Protein AF-A0A965ZN34-F1 (afdb_monomer)

Nearest PDB structures (foldseek):
  6nin-assembly2_K  TM=7.774E-01  e=1.209E-07  Cereibacter sphaeroides 2.4.1
  2fyn-assembly1_A  TM=7.819E-01  e=2.749E-07  Cereibacter sphaeroides
  3cxh-assembly1_C  TM=8.167E-01  e=5.706E-07  unclassified
  7tce-assembly1_E  TM=7.732E-01  e=3.454E-07  Cereibacter sphaeroides
  8b6j-assembly1_c  TM=7.187E-01  e=2.834E-04  Tetrahymena thermophila SB210

pLDDT: mean 91.26, std 7.14, range [46.62, 98.44]

Sequence (511 aa):
MKALLKKGFNHLDSFFSVFFTPKWNPMYQLGALSFFYYWIVAITGVYLFIFFETSISGAYSSIERITHDQWYIGGVMRSFHRYASAAMGICVTLHLVREYAMDRYSGPRWFSWVTGIPLLWLLFASAIGGYWLVWDQLAQYIAILTAEWFDWLPIMVDPMASNFLNESTLSDRFFSLLVFLHIGIPLALLLGMFIHIKRVTGARTNPASGLAIGTLLAMLVVSLVWPALSQAPANLDVAVTEVGLDWVFLNPYPLINSWGPGQTWALLVGLSCILTLLPWLPSKRPEQTPVAVVDPDNCNGCGWCLADCPYEAVSMKDHDYKKDHKQSVVDPDLCVSCGICAGACPSSSPFRHVDELTTGISIPGFHIKELLSLTENKLKALDSVAPHIMLYGCDHGSTVDQLESGSVAAISMPCSALVPPAFIDYVLRRGLADGVIISGCCEGDCYYRLGNTWLDQRFSQERMPILRTRVPREKVRLSWLGVQGTAQLGTEIEEFQHYLHHAEEEEAYYG

Structure (mmCIF, N/CA/C/O backbone):
data_AF-A0A965ZN34-F1
#
_entry.id   AF-A0A965ZN34-F1
#
loop_
_atom_site.group_PDB
_atom_site.id
_atom_site.type_symbol
_atom_site.label_atom_id
_atom_site.label_alt_id
_atom_site.label_comp_id
_atom_site.label_asym_id
_atom_site.label_entity_id
_atom_site.label_seq_id
_atom_site.pdbx_PDB_ins_code
_atom_site.Cartn_x
_atom_site.Cartn_y
_atom_site.Cartn_z
_atom_site.occupancy
_atom_site.B_iso_or_equiv
_atom_site.auth_seq_id
_atom_site.auth_comp_id
_atom_site.auth_asym_id
_atom_site.auth_atom_id
_atom_site.pdbx_PDB_model_num
ATOM 1 N N . MET A 1 1 ? -16.386 -7.685 -12.459 1.00 80.19 1 MET A N 1
ATOM 2 C CA . MET A 1 1 ? -14.922 -7.458 -12.469 1.00 80.19 1 MET A CA 1
ATOM 3 C C . MET A 1 1 ? -14.346 -7.238 -11.068 1.00 80.19 1 MET A C 1
ATOM 5 O O . MET A 1 1 ? -13.644 -8.114 -10.595 1.00 80.19 1 MET A O 1
ATOM 9 N N . LYS A 1 2 ? -14.677 -6.156 -10.348 1.00 83.69 2 LYS A N 1
ATOM 10 C CA . LYS A 1 2 ? -14.089 -5.856 -9.022 1.00 83.69 2 LYS A CA 1
ATOM 11 C C . LYS A 1 2 ? -14.232 -6.962 -7.964 1.00 83.69 2 LYS A C 1
ATOM 13 O O . LYS A 1 2 ? -13.256 -7.314 -7.317 1.00 83.69 2 LYS A O 1
ATOM 18 N N . ALA A 1 3 ? -15.413 -7.572 -7.841 1.00 85.75 3 ALA A N 1
ATOM 19 C CA . ALA A 1 3 ? -15.616 -8.703 -6.929 1.00 85.75 3 ALA A CA 1
ATOM 20 C C . ALA A 1 3 ? -14.735 -9.922 -7.271 1.00 85.75 3 ALA A C 1
ATOM 22 O O . ALA A 1 3 ? -14.316 -10.642 -6.372 1.00 85.75 3 ALA A O 1
ATOM 23 N N . LEU A 1 4 ? -14.426 -10.136 -8.558 1.00 89.69 4 LEU A N 1
ATOM 24 C CA . LEU A 1 4 ? -13.503 -11.191 -8.991 1.00 89.69 4 LEU A CA 1
ATOM 25 C C . LEU A 1 4 ? -12.065 -10.849 -8.593 1.00 89.69 4 LEU A C 1
ATOM 27 O O . LEU A 1 4 ? -11.382 -11.712 -8.061 1.00 89.69 4 LEU A O 1
ATOM 31 N N . LEU A 1 5 ? -11.638 -9.591 -8.768 1.00 91.62 5 LEU A N 1
ATOM 32 C CA . LEU A 1 5 ? -10.319 -9.131 -8.315 1.00 91.62 5 LEU A CA 1
ATOM 33 C C . LEU A 1 5 ? -10.162 -9.291 -6.801 1.00 91.62 5 LEU A C 1
ATOM 35 O O . LEU A 1 5 ? -9.166 -9.842 -6.350 1.00 91.62 5 LEU A O 1
ATOM 39 N N . LYS A 1 6 ? -11.172 -8.884 -6.022 1.00 88.38 6 LYS A N 1
ATOM 40 C CA . LYS A 1 6 ? -11.177 -9.063 -4.565 1.00 88.38 6 LYS A CA 1
ATOM 41 C C . LYS A 1 6 ? -11.055 -10.540 -4.181 1.00 88.38 6 LYS A C 1
ATOM 43 O O . LYS A 1 6 ? -10.228 -10.883 -3.348 1.00 88.38 6 LYS A O 1
ATOM 48 N N . LYS A 1 7 ? -11.820 -11.429 -4.828 1.00 88.06 7 LYS A N 1
ATOM 49 C CA . LYS A 1 7 ? -11.696 -12.884 -4.625 1.00 88.06 7 LYS A CA 1
ATOM 50 C C . LYS A 1 7 ? -10.308 -13.411 -5.006 1.00 88.06 7 LYS A C 1
ATOM 52 O O . LYS A 1 7 ? -9.778 -14.248 -4.288 1.00 88.06 7 LYS A O 1
ATOM 57 N N . GLY A 1 8 ? -9.725 -12.912 -6.095 1.00 91.38 8 GLY A N 1
ATOM 58 C CA . GLY A 1 8 ? -8.377 -13.272 -6.537 1.00 91.38 8 GLY A CA 1
ATOM 59 C C . GLY A 1 8 ? -7.306 -12.889 -5.517 1.00 91.38 8 GLY A C 1
ATOM 60 O O . GLY A 1 8 ? -6.519 -13.743 -5.124 1.00 91.38 8 GLY A O 1
ATOM 61 N N . PHE A 1 9 ? -7.322 -11.646 -5.023 1.00 91.25 9 PHE A N 1
ATOM 62 C CA . PHE A 1 9 ? -6.403 -11.212 -3.965 1.00 91.25 9 PHE A CA 1
ATOM 63 C C . PHE A 1 9 ? -6.599 -11.992 -2.676 1.00 91.25 9 PHE A C 1
ATOM 65 O O . PHE A 1 9 ? -5.620 -12.448 -2.109 1.00 91.25 9 PHE A O 1
ATOM 72 N N . ASN A 1 10 ? -7.843 -12.230 -2.265 1.00 87.31 10 ASN A N 1
ATOM 73 C CA . ASN A 1 10 ? -8.120 -13.071 -1.107 1.00 87.31 10 ASN A CA 1
ATOM 74 C C . ASN A 1 10 ? -7.524 -14.484 -1.293 1.00 87.31 10 ASN A C 1
ATOM 76 O O . ASN A 1 10 ? -6.925 -15.043 -0.381 1.00 87.31 10 ASN A O 1
ATOM 80 N N . HIS A 1 11 ? -7.635 -15.085 -2.481 1.00 88.62 11 HIS A N 1
ATOM 81 C CA . HIS A 1 11 ? -7.028 -16.394 -2.741 1.00 88.62 11 HIS A CA 1
ATOM 82 C C . HIS A 1 11 ? -5.492 -16.356 -2.671 1.00 88.62 11 HIS A C 1
ATOM 84 O O . HIS A 1 11 ? -4.889 -17.249 -2.079 1.00 88.62 11 HIS A O 1
ATOM 90 N N . LEU A 1 12 ? -4.864 -15.309 -3.217 1.00 89.81 12 LEU A N 1
ATOM 91 C CA . LEU A 1 12 ? -3.418 -15.096 -3.096 1.00 89.81 12 LEU A CA 1
ATOM 92 C C . LEU A 1 12 ? -2.997 -14.898 -1.636 1.00 89.81 12 LEU A C 1
ATOM 94 O O . LEU A 1 12 ? -2.037 -15.521 -1.191 1.00 89.81 12 LEU A O 1
ATOM 98 N N . ASP A 1 13 ? -3.733 -14.086 -0.879 1.00 87.69 13 ASP A N 1
ATOM 99 C CA . ASP A 1 13 ? -3.481 -13.840 0.540 1.00 87.69 13 ASP A CA 1
ATOM 100 C C . ASP A 1 13 ? -3.541 -15.160 1.331 1.00 87.69 13 ASP A C 1
ATOM 102 O O . ASP A 1 13 ? -2.626 -15.442 2.108 1.00 87.69 13 ASP A O 1
ATOM 106 N N . SER A 1 14 ? -4.539 -16.016 1.068 1.00 85.06 14 SER A N 1
ATOM 107 C CA . SER A 1 14 ? -4.634 -17.372 1.636 1.00 85.06 14 SER A CA 1
ATOM 108 C C . SER A 1 14 ? -3.446 -18.250 1.260 1.00 85.06 14 SER A C 1
ATOM 110 O O . SER A 1 14 ? -2.851 -18.874 2.132 1.00 85.06 14 SER A O 1
ATOM 112 N N . PHE A 1 15 ? -3.083 -18.289 -0.024 1.00 89.25 15 PHE A N 1
ATOM 113 C CA . PHE A 1 15 ? -1.969 -19.100 -0.511 1.00 89.25 15 PHE A CA 1
ATOM 114 C C . PHE A 1 15 ? -0.659 -18.725 0.190 1.00 89.25 15 PHE A C 1
ATOM 116 O O . PHE A 1 15 ? 0.049 -19.596 0.690 1.00 89.25 15 PHE A O 1
ATOM 123 N N . PHE A 1 16 ? -0.354 -17.430 0.292 1.00 88.06 16 PHE A N 1
ATOM 124 C CA . PHE A 1 16 ? 0.845 -16.975 0.991 1.00 88.06 16 PHE A CA 1
ATOM 125 C C . PHE A 1 16 ? 0.770 -17.196 2.503 1.00 88.06 16 PHE A C 1
ATOM 127 O O . PHE A 1 16 ? 1.799 -17.480 3.109 1.00 88.06 16 PHE A O 1
ATOM 134 N N . SER A 1 17 ? -0.417 -17.138 3.106 1.00 85.00 17 SER A N 1
ATOM 135 C CA . SER A 1 17 ? -0.596 -17.391 4.543 1.00 85.00 17 SER A CA 1
ATOM 136 C C . SER A 1 17 ? -0.344 -18.852 4.948 1.00 85.00 17 SER A C 1
ATOM 138 O O . SER A 1 17 ? -0.121 -19.119 6.124 1.00 85.00 17 SER A O 1
ATOM 140 N N . VAL A 1 18 ? -0.307 -19.795 3.995 1.00 85.88 18 VAL A N 1
ATOM 141 C CA . VAL A 1 18 ? 0.141 -21.181 4.248 1.00 85.88 18 VAL A CA 1
ATOM 142 C C . VAL A 1 18 ? 1.645 -21.240 4.535 1.00 85.88 18 VAL A C 1
ATOM 144 O O . VAL A 1 18 ? 2.092 -22.037 5.355 1.00 85.88 18 VAL A O 1
ATOM 147 N N . PHE A 1 19 ? 2.436 -20.403 3.859 1.00 86.94 19 PHE A N 1
ATOM 148 C CA . PHE A 1 19 ? 3.902 -20.434 3.933 1.00 86.94 19 PHE A CA 1
ATOM 149 C C . PHE A 1 19 ? 4.483 -19.349 4.842 1.00 86.94 19 PHE A C 1
ATOM 151 O O . PHE A 1 19 ? 5.591 -19.494 5.356 1.00 86.94 19 PHE A O 1
ATOM 158 N N . PHE A 1 20 ? 3.753 -18.251 5.023 1.00 86.75 20 PHE A N 1
ATOM 159 C CA . PHE A 1 20 ? 4.207 -17.070 5.738 1.00 86.75 20 PHE A CA 1
ATOM 160 C C . PHE A 1 20 ? 3.220 -16.689 6.832 1.00 86.75 20 PHE A C 1
ATOM 162 O O . PHE A 1 20 ? 2.008 -16.711 6.640 1.00 86.75 20 PHE A O 1
ATOM 169 N N . THR A 1 21 ? 3.750 -16.235 7.966 1.00 85.94 21 THR A N 1
ATOM 170 C CA . THR A 1 21 ? 2.929 -15.548 8.966 1.00 85.94 21 THR A CA 1
ATOM 171 C C . THR A 1 21 ? 2.352 -14.255 8.370 1.00 85.94 21 THR A C 1
ATOM 173 O O . THR A 1 21 ? 2.949 -13.698 7.441 1.00 85.94 21 THR A O 1
ATOM 176 N N . PRO A 1 22 ? 1.244 -13.708 8.907 1.00 81.94 22 PRO A N 1
ATOM 177 C CA . PRO A 1 22 ? 0.674 -12.443 8.431 1.00 81.94 22 PRO A CA 1
ATOM 178 C C . PRO A 1 22 ? 1.710 -11.318 8.304 1.00 81.94 22 PRO A C 1
ATOM 180 O O . PRO A 1 22 ? 1.778 -10.619 7.293 1.00 81.94 22 PRO A O 1
ATOM 183 N N . LYS A 1 23 ? 2.621 -11.220 9.277 1.00 84.06 23 LYS A N 1
ATOM 184 C CA . LYS A 1 23 ? 3.730 -10.259 9.279 1.00 84.06 23 LYS A CA 1
ATOM 185 C C . LYS A 1 23 ? 4.707 -10.425 8.109 1.00 84.06 23 LYS A C 1
ATOM 187 O O . LYS A 1 23 ? 5.384 -9.461 7.758 1.00 84.06 23 LYS A O 1
ATOM 192 N N . TRP A 1 24 ? 4.852 -11.619 7.540 1.00 87.50 24 TRP A N 1
ATOM 193 C CA . TRP A 1 24 ? 5.776 -11.921 6.435 1.00 87.50 24 TRP A CA 1
ATOM 194 C C . TRP A 1 24 ? 5.068 -12.124 5.095 1.00 87.50 24 TRP A C 1
ATOM 196 O O . TRP A 1 24 ? 5.739 -12.299 4.082 1.00 87.50 24 TRP A O 1
ATOM 206 N N . ASN A 1 25 ? 3.737 -12.055 5.060 1.00 90.06 25 ASN A N 1
ATOM 207 C CA . ASN A 1 25 ? 2.992 -12.174 3.820 1.00 90.06 25 ASN A CA 1
ATOM 208 C C . ASN A 1 25 ? 3.328 -10.978 2.892 1.00 90.06 25 ASN A C 1
ATOM 210 O O . ASN A 1 25 ? 3.127 -9.819 3.284 1.00 90.06 25 ASN A O 1
ATOM 214 N N . PRO A 1 26 ? 3.856 -11.223 1.675 1.00 91.44 26 PRO A N 1
ATOM 215 C CA . PRO A 1 26 ? 4.264 -10.160 0.758 1.00 91.44 26 PRO A CA 1
ATOM 216 C C . PRO A 1 26 ? 3.085 -9.333 0.249 1.00 91.44 26 PRO A C 1
ATOM 218 O O . PRO A 1 26 ? 3.238 -8.142 -0.027 1.00 91.44 26 PRO A O 1
ATOM 221 N N . MET A 1 27 ? 1.896 -9.931 0.162 1.00 90.75 27 MET A N 1
ATOM 222 C CA . MET A 1 27 ? 0.717 -9.263 -0.374 1.00 90.75 27 MET A CA 1
ATOM 223 C C . MET A 1 27 ? 0.250 -8.111 0.527 1.00 90.75 27 MET A C 1
ATOM 225 O O . MET A 1 27 ? -0.231 -7.097 0.017 1.00 90.75 27 MET A O 1
ATOM 229 N N . TYR A 1 28 ? 0.465 -8.207 1.842 1.00 89.19 28 TYR A N 1
ATOM 230 C CA . TYR A 1 28 ? 0.181 -7.133 2.806 1.00 89.19 28 TYR A CA 1
ATOM 231 C C . TYR A 1 28 ? 1.266 -6.043 2.838 1.00 89.19 28 TYR A C 1
ATOM 233 O O . TYR A 1 28 ? 1.121 -5.033 3.522 1.00 89.19 28 TYR A O 1
ATOM 241 N N . GLN A 1 29 ? 2.371 -6.227 2.107 1.00 92.06 29 GLN A N 1
ATOM 242 C CA . GLN A 1 29 ? 3.559 -5.368 2.174 1.00 92.06 29 GLN A CA 1
ATOM 243 C C . GLN A 1 29 ? 3.975 -4.793 0.819 1.00 92.06 29 GLN A C 1
ATOM 245 O O . GLN A 1 29 ? 5.067 -4.246 0.704 1.00 92.06 29 GLN A O 1
ATOM 250 N N . LEU A 1 30 ? 3.106 -4.851 -0.193 1.00 94.62 30 LEU A N 1
ATOM 251 C CA . LEU A 1 30 ? 3.406 -4.416 -1.564 1.00 94.62 30 LEU A CA 1
ATOM 252 C C . LEU A 1 30 ? 3.941 -2.975 -1.648 1.00 94.62 30 LEU A C 1
ATOM 254 O O . LEU A 1 30 ? 4.898 -2.718 -2.377 1.00 94.62 30 LEU A O 1
ATOM 258 N N . GLY A 1 31 ? 3.379 -2.041 -0.871 1.00 93.62 31 GLY A N 1
ATOM 259 C CA . GLY A 1 31 ? 3.866 -0.656 -0.817 1.00 93.62 31 GLY A CA 1
ATOM 260 C C . GLY A 1 31 ? 5.273 -0.541 -0.214 1.00 93.62 31 GLY A C 1
ATOM 261 O O . GLY A 1 31 ? 6.147 0.103 -0.793 1.00 93.62 31 GLY A O 1
ATOM 262 N N . ALA A 1 32 ? 5.522 -1.230 0.905 1.00 94.31 32 ALA A N 1
ATOM 263 C CA . ALA A 1 32 ? 6.828 -1.253 1.567 1.00 94.31 32 ALA A CA 1
ATOM 264 C C . ALA A 1 32 ? 7.896 -1.948 0.706 1.00 94.31 32 ALA A C 1
ATOM 266 O O . ALA A 1 32 ? 9.017 -1.461 0.591 1.00 94.31 32 ALA A O 1
ATOM 267 N N . LEU A 1 33 ? 7.536 -3.056 0.050 1.00 96.25 33 LEU A N 1
ATOM 268 C CA . LEU A 1 33 ? 8.391 -3.758 -0.907 1.00 96.25 33 LEU A CA 1
ATOM 269 C C . LEU A 1 33 ? 8.750 -2.866 -2.097 1.00 96.25 33 LEU A C 1
ATOM 271 O O . LEU A 1 33 ? 9.912 -2.811 -2.477 1.00 96.25 33 LEU A O 1
ATOM 275 N N . SER A 1 34 ? 7.789 -2.117 -2.643 1.00 96.69 34 SER A N 1
ATOM 276 C CA . SER A 1 34 ? 8.047 -1.191 -3.755 1.00 96.69 34 SER A CA 1
ATOM 277 C C . SER A 1 34 ? 9.079 -0.122 -3.378 1.00 96.69 34 SER A C 1
ATOM 279 O O . SER A 1 34 ? 10.006 0.138 -4.144 1.00 96.69 34 SER A O 1
ATOM 281 N N . PHE A 1 35 ? 8.970 0.457 -2.177 1.00 96.62 35 PHE A N 1
ATOM 282 C CA . PHE A 1 35 ? 9.943 1.435 -1.679 1.00 96.62 35 PHE A CA 1
ATOM 283 C C . PHE A 1 35 ? 11.309 0.805 -1.363 1.00 96.62 35 PHE A C 1
ATOM 285 O O . PHE A 1 35 ? 12.351 1.408 -1.615 1.00 96.62 35 PHE A O 1
ATOM 292 N N . PHE A 1 36 ? 11.324 -0.430 -0.861 1.00 97.31 36 PHE A N 1
ATOM 293 C CA . PHE A 1 36 ? 12.551 -1.195 -0.651 1.00 97.31 36 PHE A CA 1
ATOM 294 C C . PHE A 1 36 ? 13.282 -1.488 -1.970 1.00 97.31 36 PHE A C 1
ATOM 296 O O . PHE A 1 36 ? 14.486 -1.248 -2.072 1.00 97.31 36 PHE A O 1
ATOM 303 N N . TYR A 1 37 ? 12.563 -1.930 -3.006 1.00 97.75 37 TYR A N 1
ATOM 304 C CA . TYR A 1 37 ? 13.144 -2.167 -4.328 1.00 97.75 37 TYR A CA 1
ATOM 305 C C . TYR A 1 37 ? 13.645 -0.884 -4.983 1.00 97.75 37 TYR A C 1
ATOM 307 O O . TYR A 1 37 ? 14.706 -0.916 -5.601 1.00 97.75 37 TYR A O 1
ATOM 315 N N . TYR A 1 38 ? 12.970 0.253 -4.779 1.00 97.94 38 TYR A N 1
ATOM 316 C CA . TYR A 1 38 ? 13.495 1.547 -5.215 1.00 97.94 38 TYR A CA 1
ATOM 317 C C . TYR A 1 38 ? 14.908 1.804 -4.671 1.00 97.94 38 TYR A C 1
ATOM 319 O O . TYR A 1 38 ? 15.794 2.178 -5.435 1.00 97.94 38 TYR A O 1
ATOM 327 N N . TRP A 1 39 ? 15.154 1.570 -3.377 1.00 97.69 39 TRP A N 1
ATOM 328 C CA . TRP A 1 39 ? 16.490 1.769 -2.801 1.00 97.69 39 TRP A CA 1
ATOM 329 C C . TRP A 1 39 ? 17.529 0.818 -3.385 1.00 97.69 39 TRP A C 1
ATOM 331 O O . TRP A 1 39 ? 18.662 1.231 -3.623 1.00 97.69 39 TRP A O 1
ATOM 341 N N . ILE A 1 40 ? 17.144 -0.427 -3.668 1.00 97.62 40 ILE A N 1
ATOM 342 C CA . ILE A 1 40 ? 18.022 -1.377 -4.355 1.00 97.62 40 ILE A CA 1
ATOM 343 C C . ILE A 1 40 ? 18.391 -0.851 -5.746 1.00 97.62 40 ILE A C 1
ATOM 345 O O . ILE A 1 40 ? 19.577 -0.783 -6.070 1.00 97.62 40 ILE A O 1
ATOM 349 N N . VAL A 1 41 ? 17.407 -0.431 -6.546 1.00 98.00 41 VAL A N 1
ATOM 350 C CA . VAL A 1 41 ? 17.636 0.137 -7.885 1.00 98.00 41 VAL A CA 1
ATOM 351 C C . VAL A 1 41 ? 18.486 1.407 -7.801 1.00 98.00 41 VAL A C 1
ATOM 353 O O . VAL A 1 41 ? 19.441 1.548 -8.555 1.00 98.00 41 VAL A O 1
ATOM 356 N N . ALA A 1 42 ? 18.222 2.301 -6.848 1.00 97.88 42 ALA A N 1
ATOM 357 C CA . ALA A 1 42 ? 18.989 3.532 -6.677 1.00 97.88 42 ALA A CA 1
ATOM 358 C C . ALA A 1 42 ? 20.465 3.256 -6.340 1.00 97.88 42 ALA A C 1
ATOM 360 O O . ALA A 1 42 ? 21.359 3.803 -6.984 1.00 97.88 42 ALA A O 1
ATOM 361 N N . ILE A 1 43 ? 20.737 2.377 -5.370 1.00 97.81 43 ILE A N 1
ATOM 362 C CA . ILE A 1 43 ? 22.107 2.044 -4.942 1.00 97.81 43 ILE A CA 1
ATOM 363 C C . ILE A 1 43 ? 22.870 1.334 -6.064 1.00 97.81 43 ILE A C 1
ATOM 365 O O . ILE A 1 43 ? 24.006 1.693 -6.376 1.00 97.81 43 ILE A O 1
ATOM 369 N N . THR A 1 44 ? 22.243 0.343 -6.696 1.00 97.81 44 THR A N 1
ATOM 370 C CA . THR A 1 44 ? 22.851 -0.383 -7.820 1.00 97.81 44 THR A CA 1
ATOM 371 C C . THR A 1 44 ? 23.048 0.523 -9.035 1.00 97.81 44 THR A C 1
ATOM 373 O O . THR A 1 44 ? 24.068 0.422 -9.706 1.00 97.81 44 THR A O 1
ATOM 376 N N . GLY A 1 45 ? 22.133 1.463 -9.285 1.00 97.12 45 GLY A N 1
ATOM 377 C CA . GLY A 1 45 ? 22.234 2.438 -10.370 1.00 97.12 45 GLY A CA 1
ATOM 378 C C . GLY A 1 45 ? 23.409 3.395 -10.189 1.00 97.12 45 GLY A C 1
ATOM 379 O O . GLY A 1 45 ? 24.154 3.628 -11.136 1.00 97.12 45 GLY A O 1
ATOM 380 N N . VAL A 1 46 ? 23.642 3.881 -8.962 1.00 97.12 46 VAL A N 1
ATOM 381 C CA . VAL A 1 46 ? 24.837 4.682 -8.636 1.00 97.12 46 VAL A CA 1
ATOM 382 C C . VAL A 1 46 ? 26.115 3.892 -8.911 1.00 97.12 46 VAL A C 1
ATOM 384 O O . VAL A 1 46 ? 27.047 4.435 -9.498 1.00 97.12 46 VAL A O 1
ATOM 387 N N . TYR A 1 47 ? 26.156 2.611 -8.533 1.00 96.62 47 TYR A N 1
ATOM 388 C CA . TYR A 1 47 ? 27.302 1.752 -8.830 1.00 96.62 47 TYR A CA 1
ATOM 389 C C . TYR A 1 47 ? 27.537 1.620 -10.342 1.00 96.62 47 TYR A C 1
ATOM 391 O O . TYR A 1 47 ? 28.655 1.829 -10.803 1.00 96.62 47 TYR A O 1
ATOM 399 N N . LEU A 1 48 ? 26.493 1.319 -11.121 1.00 96.38 48 LEU A N 1
ATOM 400 C CA . LEU A 1 48 ? 26.603 1.166 -12.576 1.00 96.38 48 LEU A CA 1
ATOM 401 C C . LEU A 1 48 ? 27.037 2.467 -13.258 1.00 96.38 48 LEU A C 1
ATOM 403 O O . LEU A 1 48 ? 27.879 2.435 -14.151 1.00 96.38 48 LEU A O 1
ATOM 407 N N . PHE A 1 49 ? 26.527 3.611 -12.796 1.00 95.38 49 PHE A N 1
ATOM 408 C CA . PHE A 1 49 ? 26.883 4.924 -13.328 1.00 95.38 49 PHE A CA 1
ATOM 409 C C . PHE A 1 49 ? 28.385 5.234 -13.212 1.00 95.38 49 PHE A C 1
ATOM 411 O O . PHE A 1 49 ? 28.940 5.840 -14.121 1.00 95.38 49 PHE A O 1
ATOM 418 N N . ILE A 1 50 ? 29.066 4.776 -12.153 1.00 95.12 50 ILE A N 1
ATOM 419 C CA . ILE A 1 50 ? 30.516 4.994 -11.968 1.00 95.12 50 ILE A CA 1
ATOM 420 C C . ILE A 1 50 ? 31.343 4.378 -13.110 1.00 95.12 50 ILE A C 1
ATOM 422 O O . ILE A 1 50 ? 32.401 4.904 -13.451 1.00 95.12 50 ILE A O 1
ATOM 426 N N . PHE A 1 51 ? 30.878 3.272 -13.695 1.00 94.50 51 PHE A N 1
ATOM 427 C CA . PHE A 1 51 ? 31.605 2.523 -14.727 1.00 94.50 51 PHE A CA 1
ATOM 428 C C . PHE A 1 51 ? 31.040 2.710 -16.145 1.00 94.50 51 PHE A C 1
ATOM 430 O O . PHE A 1 51 ? 31.617 2.183 -17.103 1.00 94.50 51 PHE A O 1
ATOM 437 N N . PHE A 1 52 ? 29.929 3.439 -16.274 1.00 94.75 52 PHE A N 1
ATOM 438 C CA . PHE A 1 52 ? 29.232 3.687 -17.532 1.00 94.75 52 PHE A CA 1
ATOM 439 C C . PHE A 1 52 ? 29.861 4.848 -18.313 1.00 94.75 52 PHE A C 1
ATOM 441 O O . PHE A 1 52 ? 30.153 5.905 -17.752 1.00 94.75 52 PHE A O 1
ATOM 448 N N . GLU A 1 53 ? 30.030 4.676 -19.625 1.00 93.75 53 GLU A N 1
ATOM 449 C CA . GLU A 1 53 ? 30.530 5.729 -20.515 1.00 93.75 53 GLU A CA 1
ATOM 450 C C . GLU A 1 53 ? 29.379 6.436 -21.239 1.00 93.75 53 GLU A C 1
ATOM 452 O O . GLU A 1 53 ? 28.543 5.806 -21.877 1.00 93.75 53 GLU A O 1
ATOM 457 N N . THR A 1 54 ? 29.352 7.769 -21.174 1.00 91.25 54 THR A N 1
ATOM 458 C CA . THR A 1 54 ? 28.274 8.625 -21.710 1.00 91.25 54 THR A CA 1
ATOM 459 C C . THR A 1 54 ? 28.513 9.095 -23.149 1.00 91.25 54 THR A C 1
ATOM 461 O O . THR A 1 54 ? 28.099 10.192 -23.525 1.00 91.25 54 THR A O 1
ATOM 464 N N . SER A 1 55 ? 29.179 8.274 -23.959 1.00 88.81 55 SER A N 1
ATOM 465 C CA . SER A 1 55 ? 29.423 8.522 -25.385 1.00 88.81 55 SER A CA 1
ATOM 466 C C . SER A 1 55 ? 28.681 7.509 -26.251 1.00 88.81 55 SER A C 1
ATOM 468 O O . SER A 1 55 ? 28.385 6.403 -25.799 1.00 88.81 55 SER A O 1
ATOM 470 N N . ILE A 1 56 ? 28.409 7.858 -27.510 1.00 84.94 56 ILE A N 1
ATOM 471 C CA . ILE A 1 56 ? 27.684 6.968 -28.437 1.00 84.94 56 ILE A CA 1
ATOM 472 C C . ILE A 1 56 ? 28.448 5.662 -28.654 1.00 84.94 56 ILE A C 1
ATOM 474 O O . ILE A 1 56 ? 27.881 4.576 -28.562 1.00 84.94 56 ILE A O 1
ATOM 478 N N . SER A 1 57 ? 29.754 5.762 -28.903 1.00 85.31 57 SER A N 1
ATOM 479 C CA . SER A 1 57 ? 30.612 4.595 -29.121 1.00 85.31 57 SER A CA 1
ATOM 480 C C . SER A 1 57 ? 30.905 3.825 -27.829 1.00 85.31 57 SER A C 1
ATOM 482 O O . SER A 1 57 ? 31.209 2.634 -27.873 1.00 85.31 57 SER A O 1
ATOM 484 N N . GLY A 1 58 ? 30.855 4.503 -26.677 1.00 90.19 58 GLY A N 1
ATOM 485 C CA . GLY A 1 58 ? 31.211 3.944 -25.375 1.00 90.19 58 GLY A CA 1
ATOM 486 C C . GLY A 1 58 ? 30.053 3.256 -24.654 1.00 90.19 58 GLY A C 1
ATOM 487 O O . GLY A 1 58 ? 30.301 2.267 -23.968 1.00 90.19 58 GLY A O 1
ATOM 488 N N . ALA A 1 59 ? 28.806 3.706 -24.835 1.00 92.00 59 ALA A N 1
ATOM 489 C CA . ALA A 1 59 ? 27.646 3.244 -24.064 1.00 92.00 59 ALA A CA 1
ATOM 490 C C . ALA A 1 59 ? 27.505 1.710 -24.045 1.00 92.00 59 ALA A C 1
ATOM 492 O O . ALA A 1 59 ? 27.646 1.098 -22.983 1.00 92.00 59 ALA A O 1
ATOM 493 N N . TYR A 1 60 ? 27.342 1.083 -25.217 1.00 94.75 60 TYR A N 1
ATOM 494 C CA . TYR A 1 60 ? 27.218 -0.376 -25.344 1.00 94.75 60 TYR A CA 1
ATOM 495 C C . TYR A 1 60 ? 28.456 -1.107 -24.796 1.00 94.75 60 TYR A C 1
ATOM 497 O O . TYR A 1 60 ? 28.352 -1.993 -23.948 1.00 94.75 60 TYR A O 1
ATOM 505 N N . SER A 1 61 ? 29.655 -0.688 -25.218 1.00 95.81 61 SER A N 1
ATOM 506 C CA . SER A 1 61 ? 30.914 -1.327 -24.811 1.00 95.81 61 SER A CA 1
ATOM 507 C C . SER A 1 61 ? 31.164 -1.265 -23.297 1.00 95.81 61 SER A C 1
ATOM 509 O O . SER A 1 61 ? 31.690 -2.214 -22.714 1.00 95.81 61 SER A O 1
ATOM 511 N N . SER A 1 62 ? 30.745 -0.182 -22.635 1.00 95.69 62 SER A N 1
ATOM 512 C CA . SER A 1 62 ? 30.884 -0.014 -21.189 1.00 95.69 62 SER A CA 1
ATOM 513 C C . SER A 1 62 ? 29.984 -0.976 -20.412 1.00 95.69 62 SER A C 1
ATOM 515 O O . SER A 1 62 ? 30.423 -1.549 -19.415 1.00 95.69 62 SER A O 1
ATOM 517 N N . ILE A 1 63 ? 28.768 -1.233 -20.904 1.00 95.25 63 ILE A N 1
ATOM 518 C CA . ILE A 1 63 ? 27.849 -2.223 -20.331 1.00 95.25 63 ILE A CA 1
ATOM 519 C C . ILE A 1 63 ? 28.377 -3.645 -20.525 1.00 95.25 63 ILE A C 1
ATOM 521 O O . ILE A 1 63 ? 28.329 -4.444 -19.585 1.00 95.25 63 ILE A O 1
ATOM 525 N N . GLU A 1 64 ? 28.928 -3.958 -21.696 1.00 95.88 64 GLU A N 1
ATOM 526 C CA . GLU A 1 64 ? 29.547 -5.263 -21.952 1.00 95.88 64 GLU A CA 1
ATOM 527 C C . GLU A 1 64 ? 30.767 -5.489 -21.057 1.00 95.88 64 GLU A C 1
ATOM 529 O O . GLU A 1 64 ? 30.901 -6.552 -20.453 1.00 95.88 64 GLU A O 1
ATOM 534 N N . ARG A 1 65 ? 31.598 -4.461 -20.854 1.00 95.44 65 ARG A N 1
ATOM 535 C CA . ARG A 1 65 ? 32.721 -4.497 -19.908 1.00 95.44 65 ARG A CA 1
ATOM 536 C C . ARG A 1 65 ? 32.257 -4.726 -18.466 1.00 95.44 65 ARG A C 1
ATOM 538 O O . ARG A 1 65 ? 32.829 -5.553 -17.761 1.00 95.44 65 ARG A O 1
ATOM 545 N N . ILE A 1 66 ? 31.204 -4.042 -18.015 1.00 94.56 66 ILE A N 1
ATOM 546 C CA . ILE A 1 66 ? 30.610 -4.278 -16.684 1.00 94.56 66 ILE A CA 1
ATOM 547 C C . ILE A 1 66 ? 30.099 -5.724 -16.570 1.00 94.56 66 ILE A C 1
ATOM 549 O O . ILE A 1 66 ? 30.282 -6.367 -15.536 1.00 94.56 66 ILE A O 1
ATOM 553 N N . THR A 1 67 ? 29.471 -6.237 -17.629 1.00 93.94 67 THR A N 1
ATOM 554 C CA . THR A 1 67 ? 28.837 -7.562 -17.649 1.00 93.94 67 THR A CA 1
ATOM 555 C C . THR A 1 67 ? 29.862 -8.695 -17.675 1.00 93.94 67 THR A C 1
ATOM 557 O O . THR A 1 67 ? 29.712 -9.663 -16.930 1.00 93.94 67 THR A O 1
ATOM 560 N N . HIS A 1 68 ? 30.905 -8.578 -18.497 1.00 93.62 68 HIS A N 1
ATOM 561 C CA . HIS A 1 68 ? 31.850 -9.660 -18.771 1.00 93.62 68 HIS A CA 1
ATOM 562 C C . HIS A 1 68 ? 33.175 -9.507 -18.015 1.00 93.62 68 HIS A C 1
ATOM 564 O O . HIS A 1 68 ? 33.595 -10.443 -17.333 1.00 93.62 68 HIS A O 1
ATOM 570 N N . ASP A 1 69 ? 33.799 -8.328 -18.045 1.00 92.06 69 ASP A N 1
ATOM 571 C CA . ASP A 1 69 ? 35.118 -8.120 -17.426 1.00 92.06 69 ASP A CA 1
ATOM 572 C C . ASP A 1 69 ? 35.011 -7.977 -15.902 1.00 92.06 69 ASP A C 1
ATOM 574 O O . ASP A 1 69 ? 35.912 -8.364 -15.157 1.00 92.06 69 ASP A O 1
ATOM 578 N N . GLN A 1 70 ? 33.876 -7.463 -15.421 1.00 90.94 70 GLN A N 1
ATOM 579 C CA . GLN A 1 70 ? 33.558 -7.331 -13.998 1.00 90.94 70 GLN A CA 1
ATOM 580 C C . GLN A 1 70 ? 32.432 -8.276 -13.558 1.00 90.94 70 GLN A C 1
ATOM 582 O O . GLN A 1 70 ? 31.714 -7.964 -12.611 1.00 90.94 70 GLN A O 1
ATOM 587 N N . TRP A 1 71 ? 32.259 -9.436 -14.206 1.00 87.75 71 TRP A N 1
ATOM 588 C CA . TRP A 1 71 ? 31.091 -10.316 -14.016 1.00 87.75 71 TRP A CA 1
ATOM 589 C C . TRP A 1 71 ? 30.732 -10.608 -12.545 1.00 87.75 71 TRP A C 1
ATOM 591 O O . TRP A 1 71 ? 29.555 -10.676 -12.199 1.00 87.75 71 TRP A O 1
ATOM 601 N N . TYR A 1 72 ? 31.740 -10.728 -11.673 1.00 86.50 72 TYR A N 1
ATOM 602 C CA . TYR A 1 72 ? 31.606 -11.082 -10.258 1.00 86.50 72 TYR A CA 1
ATOM 603 C C . TYR A 1 72 ? 30.846 -10.032 -9.429 1.00 86.50 72 TYR A C 1
ATOM 605 O O . TYR A 1 72 ? 30.048 -10.403 -8.572 1.00 86.50 72 TYR A O 1
ATOM 613 N N . ILE A 1 73 ? 31.064 -8.735 -9.679 1.00 91.00 73 ILE A N 1
ATOM 614 C CA . ILE A 1 73 ? 30.331 -7.644 -9.007 1.00 91.00 73 ILE A CA 1
ATOM 615 C C . ILE A 1 73 ? 29.529 -6.841 -10.026 1.00 91.00 73 ILE A C 1
ATOM 617 O O . ILE A 1 73 ? 28.331 -6.686 -9.843 1.00 91.00 73 ILE A O 1
ATOM 621 N N . GLY A 1 74 ? 30.149 -6.359 -11.101 1.00 91.75 74 GLY A N 1
ATOM 622 C CA . GLY A 1 74 ? 29.497 -5.579 -12.153 1.00 91.75 74 GLY A CA 1
ATOM 623 C C . GLY A 1 74 ? 28.354 -6.322 -12.841 1.00 91.75 74 GLY A C 1
ATOM 624 O O . GLY A 1 74 ? 27.233 -5.814 -12.879 1.00 91.75 74 GLY A O 1
ATOM 625 N N . GLY A 1 75 ? 28.597 -7.552 -13.301 1.00 92.38 75 GLY A N 1
ATOM 626 C CA . GLY A 1 75 ? 27.569 -8.374 -13.951 1.00 92.38 75 GLY A C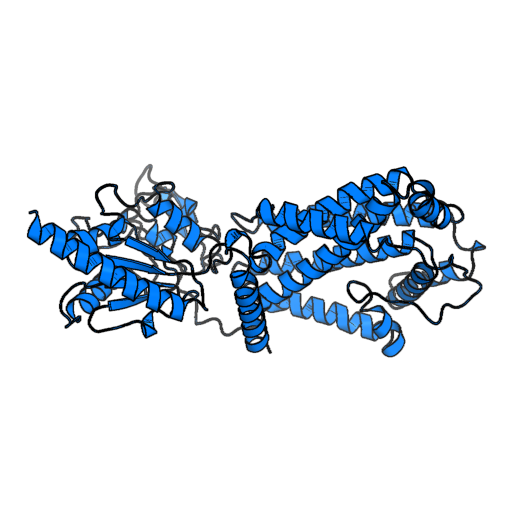A 1
ATOM 627 C C . GLY A 1 75 ? 26.403 -8.712 -13.016 1.00 92.38 75 GLY A C 1
ATOM 628 O O . GLY A 1 75 ? 25.233 -8.596 -13.398 1.00 92.38 75 GLY A O 1
ATOM 629 N N . VAL A 1 76 ? 26.709 -9.041 -11.757 1.00 95.00 76 VAL A N 1
ATOM 630 C CA . VAL A 1 76 ? 25.693 -9.264 -10.716 1.00 95.00 76 VAL A CA 1
ATOM 631 C C . VAL A 1 76 ? 24.919 -7.982 -10.419 1.00 95.00 76 VAL A C 1
ATOM 633 O O . VAL A 1 76 ? 23.696 -8.026 -10.399 1.00 95.00 76 VAL A O 1
ATOM 636 N N . MET A 1 77 ? 25.584 -6.837 -10.245 1.00 96.00 77 MET A N 1
ATOM 637 C CA . MET A 1 77 ? 24.938 -5.546 -9.974 1.00 96.00 77 MET A CA 1
ATOM 638 C C . MET A 1 77 ? 24.027 -5.112 -11.120 1.00 96.00 77 MET A C 1
ATOM 640 O O . MET A 1 77 ? 22.918 -4.648 -10.863 1.00 96.00 77 MET A O 1
ATOM 644 N N . ARG A 1 78 ? 24.443 -5.313 -12.377 1.00 96.44 78 ARG A N 1
ATOM 645 C CA . ARG A 1 78 ? 23.609 -5.051 -13.558 1.00 96.44 78 ARG A CA 1
ATOM 646 C C . ARG A 1 78 ? 22.346 -5.909 -13.545 1.00 96.44 78 ARG A C 1
ATOM 648 O O . ARG A 1 78 ? 21.239 -5.398 -13.713 1.00 96.44 78 ARG A O 1
ATOM 655 N N . SER A 1 79 ? 22.513 -7.207 -13.315 1.00 96.62 79 SER A N 1
ATOM 656 C CA . SER A 1 79 ? 21.403 -8.161 -13.252 1.00 96.62 79 SER A CA 1
ATOM 657 C C . SER A 1 79 ? 20.458 -7.828 -12.098 1.00 96.62 79 SER A C 1
ATOM 659 O O . SER A 1 79 ? 19.247 -7.743 -12.281 1.00 96.62 79 SER A O 1
ATOM 661 N N . PHE A 1 80 ? 21.020 -7.528 -10.930 1.00 97.06 80 PHE A N 1
ATOM 662 C CA . PHE A 1 80 ? 20.288 -7.166 -9.726 1.00 97.06 80 PHE A CA 1
ATOM 663 C C . PHE A 1 80 ? 19.513 -5.855 -9.899 1.00 97.06 80 PHE A C 1
ATOM 665 O O . PHE A 1 80 ? 18.351 -5.790 -9.507 1.00 97.06 80 PHE A O 1
ATOM 672 N N . HIS A 1 81 ? 20.092 -4.851 -10.567 1.00 97.75 81 HIS A N 1
ATOM 673 C CA . HIS A 1 81 ? 19.404 -3.612 -10.939 1.00 97.75 81 HIS A CA 1
ATOM 674 C C . HIS A 1 81 ? 18.195 -3.888 -11.847 1.00 97.75 81 HIS A C 1
ATOM 676 O O . HIS A 1 81 ? 17.093 -3.402 -11.580 1.00 97.75 81 HIS A O 1
ATOM 682 N N . ARG A 1 82 ? 18.367 -4.728 -12.883 1.00 95.38 82 ARG A N 1
ATOM 683 C CA . ARG A 1 82 ? 17.286 -5.122 -13.804 1.00 95.38 82 ARG A CA 1
ATOM 684 C C . ARG A 1 82 ? 16.167 -5.870 -13.075 1.00 95.38 82 ARG A C 1
ATOM 686 O O . ARG A 1 82 ? 14.998 -5.515 -13.225 1.00 95.38 82 ARG A O 1
ATOM 693 N N . TYR A 1 83 ? 16.506 -6.877 -12.271 1.00 96.38 83 TYR A N 1
ATOM 694 C CA . TYR A 1 83 ? 15.515 -7.676 -11.549 1.00 96.38 83 TYR A CA 1
ATOM 695 C C . TYR A 1 83 ? 14.803 -6.890 -10.447 1.00 96.38 83 TYR A C 1
ATOM 697 O O . TYR A 1 83 ? 13.591 -7.034 -10.301 1.00 96.38 83 TYR A O 1
ATOM 705 N N . ALA A 1 84 ? 15.506 -6.018 -9.721 1.00 97.62 84 ALA A N 1
ATOM 706 C CA . ALA A 1 84 ? 14.888 -5.148 -8.723 1.00 97.62 84 ALA A CA 1
ATOM 707 C C . ALA A 1 84 ? 13.928 -4.133 -9.363 1.00 97.62 84 ALA A C 1
ATOM 709 O O . ALA A 1 84 ? 12.842 -3.907 -8.830 1.00 97.62 84 ALA A O 1
ATOM 710 N N . SER A 1 85 ? 14.275 -3.581 -10.531 1.00 97.19 85 SER A N 1
ATOM 711 C CA . SER A 1 85 ? 13.379 -2.708 -11.302 1.00 97.19 85 SER A CA 1
ATOM 712 C C . SER A 1 85 ? 12.108 -3.448 -11.740 1.00 97.19 85 SER A C 1
ATOM 714 O O . SER A 1 85 ? 10.994 -2.965 -11.525 1.00 97.19 85 SER A O 1
ATOM 716 N N . ALA A 1 86 ? 12.244 -4.677 -12.252 1.00 96.00 86 ALA A N 1
ATOM 717 C CA . ALA A 1 86 ? 11.098 -5.512 -12.612 1.00 96.00 86 ALA A CA 1
ATOM 718 C C . ALA A 1 86 ? 10.225 -5.872 -11.393 1.00 96.00 86 ALA A C 1
ATOM 720 O O . ALA A 1 86 ? 8.999 -5.753 -11.449 1.00 96.00 86 ALA A O 1
ATOM 721 N N . ALA A 1 87 ? 10.841 -6.256 -10.270 1.00 96.94 87 ALA A N 1
ATOM 722 C CA . ALA A 1 87 ? 10.138 -6.553 -9.023 1.00 96.94 87 ALA A CA 1
ATOM 723 C C . ALA A 1 87 ? 9.379 -5.328 -8.486 1.00 96.94 87 ALA A C 1
ATOM 725 O O . ALA A 1 87 ? 8.233 -5.459 -8.047 1.00 96.94 87 ALA A O 1
ATOM 726 N N . MET A 1 88 ? 9.976 -4.134 -8.583 1.00 97.44 88 MET A N 1
ATOM 727 C CA . MET A 1 88 ? 9.317 -2.867 -8.265 1.00 97.44 88 MET A CA 1
ATOM 728 C C . MET A 1 88 ? 8.093 -2.636 -9.160 1.00 97.44 88 MET A C 1
ATOM 730 O O . MET A 1 88 ? 7.013 -2.369 -8.637 1.00 97.44 88 MET A O 1
ATOM 734 N N . GLY A 1 89 ? 8.222 -2.796 -10.482 1.00 97.00 89 GLY A N 1
ATOM 735 C CA . GLY A 1 89 ? 7.107 -2.650 -11.427 1.00 97.00 89 GLY A CA 1
ATOM 736 C C . GLY A 1 89 ? 5.939 -3.600 -11.134 1.00 97.00 89 GLY A C 1
ATOM 737 O O . GLY A 1 89 ? 4.778 -3.177 -11.099 1.00 97.00 89 GLY A O 1
ATOM 738 N N . ILE A 1 90 ? 6.240 -4.867 -10.834 1.00 96.62 90 ILE A N 1
ATOM 739 C CA . ILE A 1 90 ? 5.237 -5.870 -10.446 1.00 96.62 90 ILE A CA 1
ATOM 740 C C . ILE A 1 90 ? 4.561 -5.479 -9.125 1.00 96.62 90 ILE A C 1
ATOM 742 O O . ILE A 1 90 ? 3.332 -5.480 -9.044 1.00 96.62 90 ILE A O 1
ATOM 746 N N . CYS A 1 91 ? 5.330 -5.100 -8.100 1.00 97.19 91 CYS A N 1
ATOM 747 C CA . CYS A 1 91 ? 4.775 -4.738 -6.793 1.00 97.19 91 CYS A CA 1
ATOM 748 C C . CYS A 1 91 ? 3.906 -3.483 -6.849 1.00 97.19 91 CYS A C 1
ATOM 750 O O . CYS A 1 91 ? 2.833 -3.475 -6.251 1.00 97.19 91 CYS A O 1
ATOM 752 N N . VAL A 1 92 ? 4.317 -2.459 -7.601 1.00 97.50 92 VAL A N 1
ATOM 753 C CA . VAL A 1 92 ? 3.528 -1.235 -7.802 1.00 97.50 92 VAL A CA 1
ATOM 754 C C . VAL A 1 92 ? 2.224 -1.544 -8.539 1.00 97.50 92 VAL A C 1
ATOM 756 O O . VAL A 1 92 ? 1.164 -1.055 -8.147 1.00 97.50 92 VAL A O 1
ATOM 759 N N . THR A 1 93 ? 2.271 -2.410 -9.555 1.00 96.12 93 THR A N 1
ATOM 760 C CA . THR A 1 93 ? 1.069 -2.848 -10.279 1.00 96.12 93 THR A CA 1
ATOM 761 C C . THR A 1 93 ? 0.116 -3.602 -9.352 1.00 96.12 93 THR A C 1
ATOM 763 O O . THR A 1 93 ? -1.066 -3.268 -9.269 1.00 96.12 93 THR A O 1
ATOM 766 N N . LEU A 1 94 ? 0.620 -4.579 -8.593 1.00 96.88 94 LEU A N 1
ATOM 767 C CA . LEU A 1 94 ? -0.184 -5.317 -7.617 1.00 96.88 94 LEU A CA 1
ATOM 768 C C . LEU A 1 94 ? -0.743 -4.396 -6.528 1.00 96.88 94 LEU A C 1
ATOM 770 O O . LEU A 1 94 ? -1.903 -4.548 -6.153 1.00 96.88 94 LEU A O 1
ATOM 774 N N . HIS A 1 95 ? 0.039 -3.424 -6.055 1.00 95.94 95 HIS A N 1
ATOM 775 C CA . HIS A 1 95 ? -0.394 -2.427 -5.080 1.00 95.94 95 HIS A CA 1
ATOM 776 C C . HIS A 1 95 ? -1.581 -1.611 -5.611 1.00 95.94 95 HIS A C 1
ATOM 778 O O . HIS A 1 95 ? -2.621 -1.557 -4.956 1.00 95.94 95 HIS A O 1
ATOM 784 N N . LEU A 1 96 ? -1.480 -1.063 -6.827 1.00 96.44 96 LEU A N 1
ATOM 785 C CA . LEU A 1 96 ? -2.561 -0.307 -7.468 1.00 96.44 96 LEU A CA 1
ATOM 786 C C . LEU A 1 96 ? -3.849 -1.138 -7.587 1.00 96.44 96 LEU A C 1
ATOM 788 O O . LEU A 1 96 ? -4.933 -0.683 -7.209 1.00 96.44 96 LEU A O 1
ATOM 792 N N . VAL A 1 97 ? -3.742 -2.369 -8.100 1.00 95.69 97 VAL A N 1
ATOM 793 C CA . VAL A 1 97 ? -4.911 -3.233 -8.327 1.00 95.69 97 VAL A CA 1
ATOM 794 C C . VAL A 1 97 ? -5.504 -3.723 -7.000 1.00 95.69 97 VAL A C 1
ATOM 796 O O . VAL A 1 97 ? -6.729 -3.800 -6.888 1.00 95.69 97 VAL A O 1
ATOM 799 N N . ARG A 1 98 ? -4.683 -4.000 -5.974 1.00 93.44 98 ARG A N 1
ATOM 800 C CA . ARG A 1 98 ? -5.151 -4.374 -4.626 1.00 93.44 98 ARG A CA 1
ATOM 801 C C . ARG A 1 98 ? -5.954 -3.242 -4.001 1.00 93.44 98 ARG A C 1
ATOM 803 O O . ARG A 1 98 ? -7.088 -3.464 -3.580 1.00 93.44 98 ARG A O 1
ATOM 810 N N . GLU A 1 99 ? -5.413 -2.026 -3.977 1.00 92.81 99 GLU A N 1
ATOM 811 C CA . GLU A 1 99 ? -6.094 -0.876 -3.372 1.00 92.81 99 GLU A CA 1
ATOM 812 C C . GLU A 1 99 ? -7.397 -0.533 -4.120 1.00 92.81 99 GLU A C 1
ATOM 814 O O . GLU A 1 99 ? -8.404 -0.188 -3.493 1.00 92.81 99 GLU A O 1
ATOM 819 N N . TYR A 1 100 ? -7.437 -0.740 -5.442 1.00 93.12 100 TYR A N 1
ATOM 820 C CA . TYR A 1 100 ? -8.681 -0.703 -6.215 1.00 93.12 100 TYR A CA 1
ATOM 821 C C . TYR A 1 100 ? -9.678 -1.790 -5.786 1.00 93.12 100 TYR A C 1
ATOM 823 O O . TYR A 1 100 ? -10.846 -1.491 -5.515 1.00 93.12 100 TYR A O 1
ATOM 831 N N . ALA A 1 101 ? -9.238 -3.050 -5.721 1.00 91.25 101 ALA A N 1
ATOM 832 C CA . ALA A 1 101 ? -10.078 -4.205 -5.405 1.00 91.25 101 ALA A CA 1
ATOM 833 C C . ALA A 1 101 ? -10.663 -4.150 -3.984 1.00 91.25 101 ALA A C 1
ATOM 835 O O . ALA A 1 101 ? -11.791 -4.599 -3.775 1.00 91.25 101 ALA A O 1
ATOM 836 N N . MET A 1 102 ? -9.920 -3.568 -3.039 1.00 87.06 102 MET A N 1
ATOM 837 C CA . MET A 1 102 ? -10.285 -3.450 -1.623 1.00 87.06 102 MET A CA 1
ATOM 838 C C . MET A 1 102 ? -11.024 -2.150 -1.269 1.00 87.06 102 MET A C 1
ATOM 840 O O . MET A 1 102 ? -11.208 -1.873 -0.086 1.00 87.06 102 MET A O 1
ATOM 844 N N . ASP A 1 103 ? -11.451 -1.347 -2.254 1.00 87.19 103 ASP A N 1
ATOM 845 C CA . ASP A 1 103 ? -12.165 -0.074 -2.027 1.00 87.19 103 ASP A CA 1
ATOM 846 C C . ASP A 1 103 ? -11.337 1.001 -1.288 1.00 87.19 103 ASP A C 1
ATOM 848 O O . ASP A 1 103 ? -11.866 1.926 -0.664 1.00 87.19 103 ASP A O 1
ATOM 852 N N . ARG A 1 104 ? -10.005 0.938 -1.393 1.00 88.56 104 ARG A N 1
ATOM 853 C CA . ARG A 1 104 ? -9.072 1.800 -0.651 1.00 88.56 104 ARG A CA 1
ATOM 854 C C . ARG A 1 104 ? -8.586 3.040 -1.408 1.00 88.56 104 ARG A C 1
ATOM 856 O O . ARG A 1 104 ? -7.567 3.619 -1.060 1.00 88.56 104 ARG A O 1
ATOM 863 N N . TYR A 1 105 ? -9.358 3.522 -2.375 1.00 89.00 105 TYR A N 1
ATOM 864 C CA . TYR A 1 105 ? -9.013 4.699 -3.190 1.00 89.00 105 TYR A CA 1
ATOM 865 C C . TYR A 1 105 ? -9.936 5.906 -2.985 1.00 89.00 105 TYR A C 1
ATOM 867 O O . TYR A 1 105 ? -9.673 6.980 -3.513 1.00 89.00 105 TYR A O 1
ATOM 875 N N . SER A 1 106 ? -11.043 5.738 -2.259 1.00 83.75 106 SER A N 1
ATOM 876 C CA . SER A 1 106 ? -12.078 6.767 -2.109 1.00 83.75 106 SER A CA 1
ATOM 877 C C . SER A 1 106 ? -12.123 7.357 -0.692 1.00 83.75 106 SER A C 1
ATOM 879 O O . SER A 1 106 ? -11.394 6.928 0.207 1.00 83.75 106 SER A O 1
ATOM 881 N N . GLY A 1 107 ? -12.965 8.370 -0.492 1.00 84.69 107 GLY A N 1
ATOM 882 C CA . GLY A 1 107 ? -13.093 9.104 0.767 1.00 84.69 107 GLY A CA 1
ATOM 883 C C . GLY A 1 107 ? -11.791 9.840 1.091 1.00 84.69 107 GLY A C 1
ATOM 884 O O . GLY A 1 107 ? -11.150 10.333 0.163 1.00 84.69 107 GLY A O 1
ATOM 885 N N . PRO A 1 108 ? -11.325 9.855 2.347 1.00 84.06 108 PRO A N 1
ATOM 886 C CA . PRO A 1 108 ? -10.079 10.536 2.714 1.00 84.06 108 PRO A CA 1
ATOM 887 C C . PRO A 1 108 ? -8.816 9.920 2.098 1.00 84.06 108 PRO A C 1
ATOM 889 O O . PRO A 1 108 ? -7.728 10.471 2.234 1.00 84.06 108 PRO A O 1
ATOM 892 N N . ARG A 1 109 ? -8.928 8.776 1.406 1.00 88.94 109 ARG A N 1
ATOM 893 C CA . ARG A 1 109 ? -7.809 8.147 0.688 1.00 88.94 109 ARG A CA 1
ATOM 894 C C . ARG A 1 109 ? -7.630 8.667 -0.746 1.00 88.94 109 ARG A C 1
ATOM 896 O O . ARG A 1 109 ? -6.640 8.303 -1.377 1.00 88.94 109 ARG A O 1
ATOM 903 N N . TRP A 1 110 ? -8.533 9.517 -1.256 1.00 90.31 110 TRP A N 1
ATOM 904 C CA . TRP A 1 110 ? -8.484 9.995 -2.648 1.00 90.31 110 TRP A CA 1
ATOM 905 C C . TRP A 1 110 ? -7.149 10.661 -2.991 1.00 90.31 110 TRP A C 1
ATOM 907 O O . TRP A 1 110 ? -6.605 10.447 -4.071 1.00 90.31 110 TRP A O 1
ATOM 917 N N . PHE A 1 111 ? -6.593 11.437 -2.058 1.00 90.12 111 PHE A N 1
ATOM 918 C CA . PHE A 1 111 ? -5.369 12.192 -2.301 1.00 90.12 111 PHE A CA 1
ATOM 919 C C . PHE A 1 111 ? -4.159 11.263 -2.458 1.00 90.12 111 PHE A C 1
ATOM 921 O O . PHE A 1 111 ? -3.380 11.397 -3.404 1.00 90.12 111 PHE A O 1
ATOM 928 N N . SER A 1 112 ? -4.022 10.267 -1.577 1.00 92.00 112 SER A N 1
ATOM 929 C CA . SER A 1 112 ? -2.990 9.231 -1.707 1.00 92.00 112 SER A CA 1
ATOM 930 C C . SER A 1 112 ? -3.137 8.469 -3.026 1.00 92.00 112 SER A C 1
ATOM 932 O O . SER A 1 112 ? -2.149 8.247 -3.712 1.00 92.00 112 SER A O 1
ATOM 934 N N . TRP A 1 113 ? -4.362 8.149 -3.444 1.00 94.81 113 TRP A N 1
ATOM 935 C CA . TRP A 1 113 ? -4.602 7.491 -4.728 1.00 94.81 113 TRP A CA 1
ATOM 936 C C . TRP A 1 113 ? -4.146 8.341 -5.924 1.00 94.81 113 TRP A C 1
ATOM 938 O O . TRP A 1 113 ? -3.352 7.887 -6.746 1.00 94.81 113 TRP A O 1
ATOM 948 N N . VAL A 1 114 ? -4.589 9.599 -5.995 1.00 95.50 114 VAL A N 1
ATOM 949 C CA . VAL A 1 114 ? -4.275 10.499 -7.117 1.00 95.50 114 VAL A CA 1
ATOM 950 C C . VAL A 1 114 ? -2.788 10.810 -7.197 1.00 95.50 114 VAL A C 1
ATOM 952 O O . VAL A 1 114 ? -2.235 10.841 -8.292 1.00 95.50 114 VAL A O 1
ATOM 955 N N . THR A 1 115 ? -2.115 10.977 -6.055 1.00 95.75 115 THR A N 1
ATOM 956 C CA . THR A 1 115 ? -0.656 11.170 -6.039 1.00 95.75 115 THR A CA 1
ATOM 957 C C . THR A 1 115 ? 0.111 9.955 -6.558 1.00 95.75 115 THR A C 1
ATOM 959 O O . THR A 1 115 ? 1.219 10.141 -7.039 1.00 95.75 115 THR A O 1
ATOM 962 N N . GLY A 1 116 ? -0.460 8.745 -6.528 1.00 96.56 116 GLY A N 1
ATOM 963 C CA . GLY A 1 116 ? 0.160 7.543 -7.095 1.00 96.56 116 GLY A CA 1
ATOM 964 C C . GLY A 1 116 ? 0.199 7.524 -8.628 1.00 96.56 116 GLY A C 1
ATOM 965 O O . GLY A 1 116 ? 1.138 6.985 -9.204 1.00 96.56 116 GLY A O 1
ATOM 966 N N . ILE A 1 117 ? -0.766 8.158 -9.303 1.00 97.31 117 ILE A N 1
ATOM 967 C CA . ILE A 1 117 ? -0.871 8.162 -10.774 1.00 97.31 117 ILE A CA 1
ATOM 968 C C . ILE A 1 117 ? 0.355 8.780 -11.472 1.00 97.31 117 ILE A C 1
ATOM 970 O O . ILE A 1 117 ? 0.921 8.116 -12.341 1.00 97.31 117 ILE A O 1
ATOM 974 N N . PRO A 1 118 ? 0.841 9.988 -11.115 1.00 97.69 118 PRO A N 1
ATOM 975 C CA . PRO A 1 118 ? 2.068 10.515 -11.711 1.00 97.69 118 PRO A CA 1
ATOM 976 C C . PRO A 1 118 ? 3.308 9.672 -11.368 1.00 97.69 118 PRO A C 1
ATOM 978 O O . PRO A 1 118 ? 4.241 9.633 -12.166 1.00 97.69 118 PRO A O 1
ATOM 981 N N . LEU A 1 119 ? 3.327 8.947 -10.239 1.00 98.12 119 LEU A N 1
ATOM 982 C CA . LEU A 1 119 ? 4.445 8.050 -9.908 1.00 98.12 119 LEU A CA 1
ATOM 983 C C . LEU A 1 119 ? 4.527 6.856 -10.861 1.00 98.12 119 LEU A C 1
ATOM 985 O O . LEU A 1 119 ? 5.633 6.417 -11.162 1.00 98.12 119 LEU A O 1
ATOM 989 N N . LEU A 1 120 ? 3.392 6.367 -11.377 1.00 97.38 120 LEU A N 1
ATOM 990 C CA . LEU A 1 120 ? 3.377 5.321 -12.409 1.00 97.38 120 LEU A CA 1
ATOM 991 C C . LEU A 1 120 ? 4.098 5.792 -13.678 1.00 97.38 120 LEU A C 1
ATOM 993 O O . LEU A 1 120 ? 4.909 5.054 -14.231 1.00 97.38 120 LEU A O 1
ATOM 997 N N . TRP A 1 121 ? 3.851 7.035 -14.101 1.00 97.81 121 TRP A N 1
ATOM 998 C CA . TRP A 1 121 ? 4.511 7.634 -15.263 1.00 97.81 121 TRP A CA 1
ATOM 999 C C . TRP A 1 121 ? 6.003 7.877 -15.030 1.00 97.81 121 TRP A C 1
ATOM 1001 O O . TRP A 1 121 ? 6.803 7.578 -15.910 1.00 97.81 121 TRP A O 1
ATOM 1011 N N . LEU A 1 122 ? 6.395 8.363 -13.848 1.00 98.31 122 LEU A N 1
ATOM 1012 C CA . LEU A 1 122 ? 7.809 8.542 -13.499 1.00 98.31 122 LEU A CA 1
ATOM 1013 C C . LEU A 1 122 ? 8.554 7.201 -13.432 1.00 98.31 122 LEU A C 1
ATOM 1015 O O . LEU A 1 122 ? 9.669 7.097 -13.939 1.00 98.31 122 LEU A O 1
ATOM 1019 N N . LEU A 1 123 ? 7.932 6.165 -12.859 1.00 98.00 123 LEU A N 1
ATOM 1020 C CA . LEU A 1 123 ? 8.483 4.810 -12.837 1.00 98.00 123 LEU A CA 1
ATOM 1021 C C . LEU A 1 123 ? 8.649 4.260 -14.256 1.00 98.00 123 LEU A C 1
ATOM 1023 O O . LEU A 1 123 ? 9.724 3.774 -14.596 1.00 98.00 123 LEU A O 1
ATOM 1027 N N . PHE A 1 124 ? 7.615 4.375 -15.092 1.00 96.94 124 PHE A N 1
ATOM 1028 C CA . PHE A 1 124 ? 7.666 3.942 -16.486 1.00 96.94 124 PHE A CA 1
ATOM 1029 C C . PHE A 1 124 ? 8.759 4.682 -17.269 1.00 96.94 124 PHE A C 1
ATOM 1031 O O . PHE A 1 124 ? 9.601 4.044 -17.892 1.00 96.94 124 PHE A O 1
ATOM 1038 N N . ALA A 1 125 ? 8.808 6.015 -17.184 1.00 96.94 125 ALA A N 1
ATOM 1039 C CA . ALA A 1 125 ? 9.807 6.825 -17.877 1.00 96.94 125 ALA A CA 1
ATOM 1040 C C . ALA A 1 125 ? 11.238 6.504 -17.416 1.00 96.94 125 ALA A C 1
ATOM 1042 O O . ALA A 1 125 ? 12.143 6.390 -18.243 1.00 96.94 125 ALA A O 1
ATOM 1043 N N . SER A 1 126 ? 11.444 6.302 -16.109 1.00 97.12 126 SER A N 1
ATOM 1044 C CA . SER A 1 126 ? 12.735 5.867 -15.572 1.00 97.12 126 SER A CA 1
ATOM 1045 C C . SER A 1 126 ? 13.127 4.492 -16.107 1.00 97.12 126 SER A C 1
ATOM 1047 O O . SER A 1 126 ? 14.256 4.337 -16.575 1.00 97.12 126 SER A O 1
ATOM 1049 N N . ALA A 1 127 ? 12.203 3.526 -16.097 1.00 96.25 127 ALA A N 1
ATOM 1050 C CA . ALA A 1 127 ? 12.453 2.188 -16.615 1.00 96.25 127 ALA A CA 1
ATOM 1051 C C . ALA A 1 127 ? 12.859 2.242 -18.093 1.00 96.25 127 ALA A C 1
ATOM 1053 O O . ALA A 1 127 ? 13.939 1.762 -18.425 1.00 96.25 127 ALA A O 1
ATOM 1054 N N . ILE A 1 128 ? 12.067 2.897 -18.953 1.00 96.06 128 ILE A N 1
ATOM 1055 C CA . ILE A 1 128 ? 12.361 3.038 -20.390 1.00 96.06 128 ILE A CA 1
ATOM 1056 C C . ILE A 1 128 ? 13.708 3.727 -20.635 1.00 96.06 128 ILE A C 1
ATOM 1058 O O . ILE A 1 128 ? 14.501 3.224 -21.428 1.00 96.06 128 ILE A O 1
ATOM 1062 N N . GLY A 1 129 ? 14.019 4.807 -19.910 1.00 95.62 129 GLY A N 1
ATOM 1063 C CA . GLY A 1 129 ? 15.330 5.458 -20.004 1.00 95.62 129 GLY A CA 1
ATOM 1064 C C . GLY A 1 129 ? 16.492 4.517 -19.659 1.00 95.62 129 GLY A C 1
ATOM 1065 O O . GLY A 1 129 ? 17.546 4.592 -20.281 1.00 95.62 129 GLY A O 1
ATOM 1066 N N . GLY A 1 130 ? 16.287 3.577 -18.731 1.00 95.12 130 GLY A N 1
ATOM 1067 C CA . GLY A 1 130 ? 17.272 2.548 -18.394 1.00 95.12 130 GLY A CA 1
ATOM 1068 C C . GLY A 1 130 ? 17.511 1.539 -19.521 1.00 95.12 130 GLY A C 1
ATOM 1069 O O . GLY A 1 130 ? 18.654 1.146 -19.742 1.00 95.12 130 GLY A O 1
ATOM 1070 N N . TYR A 1 131 ? 16.470 1.158 -20.275 1.00 94.50 131 TYR A N 1
ATOM 1071 C CA . TYR A 1 131 ? 16.635 0.316 -21.472 1.00 94.50 131 TYR A CA 1
ATOM 1072 C C . TYR A 1 131 ? 17.468 1.023 -22.538 1.00 94.50 131 TYR A C 1
ATOM 1074 O O . TYR A 1 131 ? 18.350 0.406 -23.125 1.00 94.50 131 TYR A O 1
ATOM 1082 N N . TRP A 1 132 ? 17.231 2.320 -22.758 1.00 94.75 132 TRP A N 1
ATOM 1083 C CA . TRP A 1 132 ? 17.963 3.087 -23.768 1.00 94.75 132 TRP A CA 1
ATOM 1084 C C . TRP A 1 132 ? 19.467 3.142 -23.482 1.00 94.75 132 TRP A C 1
ATOM 1086 O O . TRP A 1 132 ? 20.266 3.097 -24.413 1.00 94.75 132 TRP A O 1
ATOM 1096 N N . LEU A 1 133 ? 19.861 3.192 -22.206 1.00 94.88 133 LEU A N 1
ATOM 1097 C CA . LEU A 1 133 ? 21.269 3.254 -21.802 1.00 94.88 133 LEU A CA 1
ATOM 1098 C C . LEU A 1 133 ? 22.074 1.993 -22.147 1.00 94.88 133 LEU A C 1
ATOM 1100 O O . LEU A 1 133 ? 23.297 2.071 -22.212 1.00 94.88 133 LEU A O 1
ATOM 1104 N N . VAL A 1 134 ? 21.422 0.849 -22.388 1.00 94.50 134 VAL A N 1
ATOM 1105 C CA . VAL A 1 134 ? 22.111 -0.384 -22.813 1.00 94.50 134 VAL A CA 1
ATOM 1106 C C . VAL A 1 134 ? 22.613 -0.275 -24.255 1.00 94.50 134 VAL A C 1
ATOM 1108 O O . VAL A 1 134 ? 23.667 -0.817 -24.577 1.00 94.50 134 VAL A O 1
ATOM 1111 N N . TRP A 1 135 ? 21.881 0.456 -25.101 1.00 94.50 135 TRP A N 1
ATOM 1112 C CA . TRP A 1 135 ? 22.195 0.687 -26.514 1.00 94.50 135 TRP A CA 1
ATOM 1113 C C . TRP A 1 135 ? 22.428 -0.585 -27.355 1.00 94.50 135 TRP A C 1
ATOM 1115 O O . TRP A 1 135 ? 23.285 -0.637 -28.238 1.00 94.50 135 TRP A O 1
ATOM 1125 N N . ASP A 1 136 ? 21.649 -1.630 -27.077 1.00 93.88 136 ASP A N 1
ATOM 1126 C CA . ASP A 1 136 ? 21.547 -2.838 -27.897 1.00 93.88 136 ASP A CA 1
ATOM 1127 C C . ASP A 1 136 ? 20.371 -2.749 -28.897 1.00 93.88 136 ASP A C 1
ATOM 1129 O O . ASP A 1 136 ? 19.668 -1.738 -28.978 1.00 93.88 136 ASP A O 1
ATOM 1133 N N . GLN A 1 137 ? 20.135 -3.802 -29.683 1.00 94.31 137 GLN A N 1
ATOM 1134 C CA . GLN A 1 137 ? 19.027 -3.861 -30.649 1.00 94.31 137 GLN A CA 1
ATOM 1135 C C . GLN A 1 137 ? 17.651 -3.583 -30.021 1.00 94.31 137 GLN A C 1
ATOM 1137 O O . GLN A 1 137 ? 16.809 -2.922 -30.636 1.00 94.31 137 GLN A O 1
ATOM 1142 N N . LEU A 1 138 ? 17.422 -4.042 -28.786 1.00 93.75 138 LEU A N 1
ATOM 1143 C CA . LEU A 1 138 ? 16.191 -3.759 -28.052 1.00 93.75 138 LEU A CA 1
ATOM 1144 C C . LEU A 1 138 ? 16.089 -2.272 -27.706 1.00 93.75 138 LEU A C 1
ATOM 1146 O O . LEU A 1 138 ? 15.032 -1.673 -27.906 1.00 93.75 138 LEU A O 1
ATOM 1150 N N . ALA A 1 139 ? 17.175 -1.667 -27.222 1.00 93.75 139 ALA A N 1
ATOM 1151 C CA . ALA A 1 139 ? 17.235 -0.238 -26.945 1.00 93.75 139 ALA A CA 1
ATOM 1152 C C . ALA A 1 139 ? 16.943 0.600 -28.198 1.00 93.75 139 ALA A C 1
ATOM 1154 O O . ALA A 1 139 ? 16.133 1.520 -28.118 1.00 93.75 139 ALA A O 1
ATOM 1155 N N . GLN A 1 140 ? 17.527 0.254 -29.352 1.00 93.38 140 GLN A N 1
ATOM 1156 C CA . GLN A 1 140 ? 17.258 0.921 -30.632 1.00 93.38 140 GLN A CA 1
ATOM 1157 C C . GLN A 1 140 ? 15.771 0.861 -30.998 1.00 93.38 140 GLN A C 1
ATOM 1159 O O . GLN A 1 140 ? 15.161 1.890 -31.287 1.00 93.38 140 GLN A O 1
ATOM 1164 N N . TYR A 1 141 ? 15.179 -0.334 -30.953 1.00 93.25 141 TYR A N 1
ATOM 1165 C CA . TYR A 1 141 ? 13.764 -0.537 -31.262 1.00 93.25 141 TYR A CA 1
ATOM 1166 C C . TYR A 1 141 ? 12.850 0.294 -30.346 1.00 93.25 141 TYR A C 1
ATOM 1168 O O . TYR A 1 141 ? 11.965 1.012 -30.813 1.00 93.25 141 TYR A O 1
ATOM 1176 N N . ILE A 1 142 ? 13.093 0.239 -29.033 1.00 93.81 142 ILE A N 1
ATOM 1177 C CA . ILE A 1 142 ? 12.334 0.991 -28.027 1.00 93.81 142 ILE A CA 1
ATOM 1178 C C . ILE A 1 142 ? 12.528 2.499 -28.229 1.00 93.81 142 ILE A C 1
ATOM 1180 O O . ILE A 1 142 ? 11.559 3.252 -28.126 1.00 93.81 142 ILE A O 1
ATOM 1184 N N . ALA A 1 143 ? 13.749 2.956 -28.510 1.00 93.12 143 ALA A N 1
ATOM 1185 C CA . ALA A 1 143 ? 14.055 4.372 -28.663 1.00 93.12 143 ALA A CA 1
ATOM 1186 C C . ALA A 1 143 ? 13.348 4.989 -29.869 1.00 93.12 143 ALA A C 1
ATOM 1188 O O . ALA A 1 143 ? 12.680 6.011 -29.715 1.00 93.12 143 ALA A O 1
ATOM 1189 N N . ILE A 1 144 ? 13.408 4.324 -31.026 1.00 92.69 144 ILE A N 1
ATOM 1190 C CA . ILE A 1 144 ? 12.726 4.764 -32.248 1.00 92.69 144 ILE A CA 1
ATOM 1191 C C . ILE A 1 144 ? 11.211 4.801 -32.028 1.00 92.69 144 ILE A C 1
ATOM 1193 O O . ILE A 1 144 ? 10.600 5.847 -32.225 1.00 92.69 144 ILE A O 1
ATOM 1197 N N . LEU A 1 145 ? 10.603 3.715 -31.533 1.00 93.44 145 LEU A N 1
ATOM 1198 C CA . LEU A 1 145 ? 9.149 3.676 -31.332 1.00 93.44 145 LEU A CA 1
ATOM 1199 C C . LEU A 1 145 ? 8.660 4.667 -30.283 1.00 93.44 145 LEU A C 1
ATOM 1201 O O . LEU A 1 145 ? 7.592 5.251 -30.436 1.00 93.44 145 LEU A O 1
ATOM 1205 N N . THR A 1 146 ? 9.420 4.876 -29.210 1.00 94.19 146 THR A N 1
ATOM 1206 C CA . THR A 1 146 ? 9.088 5.925 -28.242 1.00 94.19 146 THR A CA 1
ATOM 1207 C C . THR A 1 146 ? 9.178 7.293 -28.906 1.00 94.19 146 THR A C 1
ATOM 1209 O O . THR A 1 146 ? 8.312 8.129 -28.677 1.00 94.19 146 THR A O 1
ATOM 1212 N N . ALA A 1 147 ? 10.195 7.532 -29.736 1.00 92.62 147 ALA A N 1
ATOM 1213 C CA . ALA A 1 147 ? 10.351 8.798 -30.433 1.00 92.62 147 ALA A CA 1
ATOM 1214 C C . ALA A 1 147 ? 9.193 9.083 -31.389 1.00 92.62 147 ALA A C 1
ATOM 1216 O O . ALA A 1 147 ? 8.557 10.126 -31.269 1.00 92.62 147 ALA A O 1
ATOM 1217 N N . GLU A 1 148 ? 8.827 8.111 -32.221 1.00 92.31 148 GLU A N 1
ATOM 1218 C CA . GLU A 1 148 ? 7.643 8.181 -33.081 1.00 92.31 148 GLU A CA 1
ATOM 1219 C C . GLU A 1 148 ? 6.350 8.352 -32.273 1.00 92.31 148 GLU A C 1
ATOM 1221 O O . GLU A 1 148 ? 5.432 9.073 -32.672 1.00 92.31 148 GLU A O 1
ATOM 1226 N N . TRP A 1 149 ? 6.269 7.711 -31.103 1.00 94.12 149 TRP A N 1
ATOM 1227 C CA . TRP A 1 149 ? 5.114 7.833 -30.227 1.00 94.12 149 TRP A CA 1
ATOM 1228 C C . TRP A 1 149 ? 4.963 9.252 -29.675 1.00 94.12 149 TRP A C 1
ATOM 1230 O O . TRP A 1 149 ? 3.851 9.783 -29.648 1.00 94.12 149 TRP A O 1
ATOM 1240 N N . PHE A 1 150 ? 6.061 9.896 -29.282 1.00 92.44 150 PHE A N 1
ATOM 1241 C CA . PHE A 1 150 ? 6.059 11.292 -28.847 1.00 92.44 150 PHE A CA 1
ATOM 1242 C C . PHE A 1 150 ? 5.857 12.281 -30.001 1.00 92.44 150 PHE A C 1
ATOM 1244 O O . PHE A 1 150 ? 5.195 13.291 -29.783 1.00 92.44 150 PHE A O 1
ATOM 1251 N N . ASP A 1 151 ? 6.323 11.980 -31.214 1.00 92.69 151 ASP A N 1
ATOM 1252 C CA . ASP A 1 151 ? 6.135 12.829 -32.406 1.00 92.69 151 ASP A CA 1
ATOM 1253 C C . ASP A 1 151 ? 4.670 12.982 -32.816 1.00 92.69 151 ASP A C 1
ATOM 1255 O O . ASP A 1 151 ? 4.289 13.953 -33.471 1.00 92.69 151 ASP A O 1
ATOM 1259 N N . TRP A 1 152 ? 3.816 12.054 -32.383 1.00 92.50 152 TRP A N 1
ATOM 1260 C CA . TRP A 1 152 ? 2.372 12.200 -32.520 1.00 92.50 152 TRP A CA 1
ATOM 1261 C C . TRP A 1 152 ? 1.806 13.370 -31.694 1.00 92.50 152 TRP A C 1
ATOM 1263 O O . TRP A 1 152 ? 0.775 13.939 -32.059 1.00 92.50 152 TRP A O 1
ATOM 1273 N N . LEU A 1 153 ? 2.454 13.745 -30.584 1.00 90.25 153 LEU A N 1
ATOM 1274 C CA . LEU A 1 153 ? 2.065 14.915 -29.802 1.00 90.25 153 LEU A CA 1
ATOM 1275 C C . LEU A 1 153 ? 2.587 16.180 -30.505 1.00 90.25 153 LEU A C 1
ATOM 1277 O O . LEU A 1 153 ? 3.800 16.329 -30.651 1.00 90.25 153 LEU A O 1
ATOM 1281 N N . PRO A 1 154 ? 1.723 17.148 -30.869 1.00 85.50 154 PRO A N 1
ATOM 1282 C CA . PRO A 1 154 ? 2.123 18.369 -31.576 1.00 85.50 154 PRO A CA 1
ATOM 1283 C C . PRO A 1 154 ? 2.781 19.396 -30.631 1.00 85.50 154 PRO A C 1
ATOM 1285 O O . PRO A 1 154 ? 2.397 20.563 -30.590 1.00 85.50 154 PRO A O 1
ATOM 1288 N N . ILE A 1 155 ? 3.720 18.939 -29.800 1.00 86.31 155 ILE A N 1
ATOM 1289 C CA . ILE A 1 155 ? 4.434 19.728 -28.789 1.00 86.31 155 ILE A CA 1
ATOM 1290 C C . ILE A 1 155 ? 5.825 20.115 -29.303 1.00 86.31 155 ILE A C 1
ATOM 1292 O O . ILE A 1 155 ? 6.291 21.219 -29.025 1.00 86.31 155 ILE A O 1
ATOM 1296 N N . MET A 1 156 ? 6.481 19.223 -30.052 1.00 78.94 156 MET A N 1
ATOM 1297 C CA . MET A 1 156 ? 7.815 19.453 -30.611 1.00 78.94 156 MET A CA 1
ATOM 1298 C C . MET A 1 156 ? 7.720 20.033 -32.026 1.00 78.94 156 MET A C 1
ATOM 1300 O O . MET A 1 156 ? 6.839 19.661 -32.797 1.00 78.94 156 MET A O 1
ATOM 1304 N N . VAL A 1 157 ? 8.626 20.960 -32.357 1.00 79.19 157 VAL A N 1
ATOM 1305 C CA . VAL A 1 157 ? 8.715 21.569 -33.699 1.00 79.19 157 VAL A CA 1
ATOM 1306 C C . VAL A 1 157 ? 9.337 20.589 -34.694 1.00 79.19 157 VAL A C 1
ATOM 1308 O O . VAL A 1 157 ? 8.836 20.446 -35.806 1.00 79.19 157 VAL A O 1
ATOM 1311 N N . ASP A 1 158 ? 10.393 19.898 -34.266 1.00 84.94 158 ASP A N 1
ATOM 1312 C CA . ASP A 1 158 ? 11.099 18.889 -35.049 1.00 84.94 158 ASP A CA 1
ATOM 1313 C C . ASP A 1 158 ? 10.791 17.483 -34.504 1.00 84.94 158 ASP A C 1
ATOM 1315 O O . ASP A 1 158 ? 10.775 17.308 -33.279 1.00 84.94 158 ASP A O 1
ATOM 1319 N N . PRO A 1 159 ? 10.581 16.472 -35.373 1.00 87.00 159 PRO A N 1
ATOM 1320 C CA . PRO A 1 159 ? 10.345 15.100 -34.936 1.00 87.00 159 PRO A CA 1
ATOM 1321 C C . PRO A 1 159 ? 11.540 14.550 -34.150 1.00 87.00 159 PRO A C 1
ATOM 1323 O O . PRO A 1 159 ? 12.667 14.520 -34.650 1.00 87.00 159 PRO A O 1
ATOM 1326 N N . MET A 1 160 ? 11.311 14.065 -32.936 1.00 87.75 160 MET A N 1
ATOM 1327 C CA . MET A 1 160 ? 12.297 13.383 -32.108 1.00 87.75 160 MET A CA 1
ATOM 1328 C C . MET A 1 160 ? 12.857 12.142 -32.808 1.00 87.75 160 MET A C 1
ATOM 1330 O O . MET A 1 160 ? 14.057 11.884 -32.678 1.00 87.75 160 MET A O 1
ATOM 1334 N N . ALA A 1 161 ? 12.044 11.423 -33.594 1.00 88.12 161 ALA A N 1
ATOM 1335 C CA . ALA A 1 161 ? 12.480 10.247 -34.348 1.00 88.12 161 ALA A CA 1
ATOM 1336 C C . ALA A 1 161 ? 13.570 10.576 -35.384 1.00 88.12 161 ALA A C 1
ATOM 1338 O O . ALA A 1 161 ? 14.389 9.717 -35.710 1.00 88.12 161 ALA A O 1
ATOM 1339 N N . SER A 1 162 ? 13.658 11.834 -35.841 1.00 86.50 162 SER A N 1
ATOM 1340 C CA . SER A 1 162 ? 14.696 12.272 -36.786 1.00 86.50 162 SER A CA 1
ATOM 1341 C C . SER A 1 162 ? 16.122 12.129 -36.235 1.00 86.50 162 SER A C 1
ATOM 1343 O O . SER A 1 162 ? 17.059 11.939 -37.009 1.00 86.50 162 SER A O 1
ATOM 1345 N N . ASN A 1 163 ? 16.293 12.138 -34.906 1.00 86.44 163 ASN A N 1
ATOM 1346 C CA . ASN A 1 163 ? 17.596 11.924 -34.272 1.00 86.44 163 ASN A CA 1
ATOM 1347 C C . ASN A 1 163 ? 18.142 10.506 -34.507 1.00 86.44 163 ASN A C 1
ATOM 1349 O O . ASN A 1 163 ? 19.352 10.312 -34.426 1.00 86.44 163 ASN A O 1
ATOM 1353 N N . PHE A 1 164 ? 17.277 9.535 -34.818 1.00 89.00 164 PHE A N 1
ATOM 1354 C CA . PHE A 1 164 ? 17.625 8.120 -34.970 1.00 89.00 164 PHE A CA 1
ATOM 1355 C C . PHE A 1 164 ? 17.735 7.670 -36.438 1.00 89.00 164 PHE A C 1
ATOM 1357 O O . PHE A 1 164 ? 17.767 6.473 -36.704 1.00 89.00 164 PHE A O 1
ATOM 1364 N N . LEU A 1 165 ? 17.791 8.603 -37.400 1.00 84.38 165 LEU A N 1
ATOM 1365 C CA . LEU A 1 165 ? 17.887 8.268 -38.829 1.00 84.38 165 LEU A CA 1
ATOM 1366 C C . LEU A 1 165 ? 19.223 7.623 -39.209 1.00 84.38 165 LEU A C 1
ATOM 1368 O O . LEU A 1 165 ? 19.266 6.789 -40.106 1.00 84.38 165 LEU A O 1
ATOM 1372 N N . ASN A 1 166 ? 20.316 8.056 -38.585 1.00 83.06 166 ASN A N 1
ATOM 1373 C CA . ASN A 1 166 ? 21.644 7.476 -38.749 1.00 83.06 166 ASN A CA 1
ATOM 1374 C C . ASN A 1 166 ? 22.518 7.840 -37.542 1.00 83.06 166 ASN A C 1
ATOM 1376 O O . ASN A 1 166 ? 22.162 8.684 -36.724 1.00 83.06 166 ASN A O 1
ATOM 1380 N N . GLU A 1 167 ? 23.690 7.226 -37.418 1.00 80.50 167 GLU A N 1
ATOM 1381 C CA . GLU A 1 167 ? 24.566 7.497 -36.270 1.00 80.50 167 GLU A CA 1
ATOM 1382 C C . GLU A 1 167 ? 25.118 8.928 -36.259 1.00 80.50 167 GLU A C 1
ATOM 1384 O O . GLU A 1 167 ? 25.361 9.479 -35.190 1.00 80.50 167 GLU A O 1
ATOM 1389 N N . SER A 1 168 ? 25.266 9.567 -37.426 1.00 82.19 168 SER A N 1
ATOM 1390 C CA . SER A 1 168 ? 25.817 10.926 -37.519 1.00 82.19 168 SER A CA 1
ATOM 1391 C C . SER A 1 168 ? 24.875 12.014 -36.995 1.00 82.19 168 SER A C 1
ATOM 1393 O O . SER A 1 168 ? 25.333 13.113 -36.679 1.00 82.19 168 SER A O 1
ATOM 1395 N N . THR A 1 169 ? 23.572 11.724 -36.883 1.00 83.12 169 THR A N 1
ATOM 1396 C CA . THR A 1 169 ? 22.595 12.629 -36.261 1.00 83.12 169 THR A CA 1
ATOM 1397 C C . THR A 1 169 ? 22.601 12.543 -34.738 1.00 83.12 169 THR A C 1
ATOM 1399 O O . THR A 1 169 ? 22.179 13.493 -34.075 1.00 83.12 169 THR A O 1
ATOM 1402 N N . LEU A 1 170 ? 23.117 11.454 -34.160 1.00 84.25 170 LEU A N 1
ATOM 1403 C CA . LEU A 1 170 ? 23.295 11.335 -32.718 1.00 84.25 170 LEU A CA 1
ATOM 1404 C C . LEU A 1 170 ? 24.602 12.011 -32.290 1.00 84.25 170 LEU A C 1
ATOM 1406 O O . LEU A 1 170 ? 25.637 11.898 -32.939 1.00 84.25 170 LEU A O 1
ATOM 1410 N N . SER A 1 171 ? 24.573 12.694 -31.143 1.00 84.00 171 SER A N 1
ATOM 1411 C CA . SER A 1 171 ? 25.779 13.250 -30.509 1.00 84.00 171 SER A CA 1
ATOM 1412 C C . SER A 1 171 ? 25.992 12.677 -29.109 1.00 84.00 171 SER A C 1
ATOM 1414 O O . SER A 1 171 ? 25.033 12.273 -28.457 1.00 84.00 171 SER A O 1
ATOM 1416 N N . ASP A 1 172 ? 27.218 12.718 -28.582 1.00 85.12 172 ASP A N 1
ATOM 1417 C CA . ASP A 1 172 ? 27.506 12.300 -27.194 1.00 85.12 172 ASP A CA 1
ATOM 1418 C C . ASP A 1 172 ? 26.653 13.054 -26.152 1.00 85.12 172 ASP A C 1
ATOM 1420 O O . ASP A 1 172 ? 26.354 12.558 -25.062 1.00 85.12 172 ASP A O 1
ATOM 1424 N N . ARG A 1 173 ? 26.178 14.255 -26.509 1.00 86.44 173 ARG A N 1
ATOM 1425 C CA . ARG A 1 173 ? 25.249 15.035 -25.682 1.00 86.44 173 ARG A CA 1
ATOM 1426 C C . ARG A 1 173 ? 23.909 14.329 -25.479 1.00 86.44 173 ARG A C 1
ATOM 1428 O O . ARG A 1 173 ? 23.304 14.527 -24.429 1.00 86.44 173 ARG A O 1
ATOM 1435 N N . PHE A 1 174 ? 23.459 13.509 -26.431 1.00 87.31 174 PHE A N 1
ATOM 1436 C CA . PHE A 1 174 ? 22.244 12.704 -26.294 1.00 87.31 174 PHE A CA 1
ATOM 1437 C C . PHE A 1 174 ? 22.368 11.717 -25.129 1.00 87.31 174 PHE A C 1
ATOM 1439 O O . PHE A 1 174 ? 21.518 11.716 -24.244 1.00 87.31 174 PHE A O 1
ATOM 1446 N N . PHE A 1 175 ? 23.460 10.950 -25.059 1.00 87.25 175 PHE A N 1
ATOM 1447 C CA . PHE A 1 175 ? 23.695 10.001 -23.964 1.00 87.25 175 PHE A CA 1
ATOM 1448 C C . PHE A 1 175 ? 23.928 10.695 -22.626 1.00 87.25 175 PHE A C 1
ATOM 1450 O O . PHE A 1 175 ? 23.421 10.248 -21.598 1.00 87.25 175 PHE A O 1
ATOM 1457 N N . SER A 1 176 ? 24.630 11.828 -22.638 1.00 90.50 176 SER A N 1
ATOM 1458 C CA . SER A 1 176 ? 24.782 12.665 -21.444 1.00 90.50 176 SER A CA 1
ATOM 1459 C C . SER A 1 176 ? 23.425 13.150 -20.910 1.00 90.50 176 SER A C 1
ATOM 1461 O O . SER A 1 176 ? 23.166 13.069 -19.708 1.00 90.50 176 SER A O 1
ATOM 1463 N N . LEU A 1 177 ? 22.531 13.610 -21.795 1.00 91.38 177 LEU A N 1
ATOM 1464 C CA . LEU A 1 177 ? 21.165 14.003 -21.440 1.00 91.38 177 LEU A CA 1
ATOM 1465 C C . LEU A 1 177 ? 20.343 12.805 -20.955 1.00 91.38 177 LEU A C 1
ATOM 1467 O O . LEU A 1 177 ? 19.639 12.920 -19.956 1.00 91.38 177 LEU A O 1
ATOM 1471 N N . LEU A 1 178 ? 20.441 11.660 -21.629 1.00 92.12 178 LEU A N 1
ATOM 1472 C CA . LEU A 1 178 ? 19.719 10.445 -21.269 1.00 92.12 178 LEU A CA 1
ATOM 1473 C C . LEU A 1 178 ? 20.102 9.963 -19.866 1.00 92.12 178 LEU A C 1
ATOM 1475 O O . LEU A 1 178 ? 19.216 9.668 -19.069 1.00 92.12 178 LEU A O 1
ATOM 1479 N N . VAL A 1 179 ? 21.393 9.958 -19.524 1.00 93.88 179 VAL A N 1
ATOM 1480 C CA . VAL A 1 179 ? 21.843 9.642 -18.161 1.00 93.88 179 VAL A CA 1
ATOM 1481 C C . VAL A 1 179 ? 21.354 10.682 -17.158 1.00 93.88 179 VAL A C 1
ATOM 1483 O O . VAL A 1 179 ? 20.851 10.312 -16.097 1.00 93.88 179 VAL A O 1
ATOM 1486 N N . PHE A 1 180 ? 21.435 11.975 -17.487 1.00 95.69 180 PHE A N 1
ATOM 1487 C CA . PHE A 1 180 ? 20.907 13.030 -16.620 1.00 95.69 180 PHE A CA 1
ATOM 1488 C C . PHE A 1 180 ? 19.410 12.837 -16.330 1.00 95.69 180 PHE A C 1
ATOM 1490 O O . PHE A 1 180 ? 18.994 12.915 -15.175 1.00 95.69 180 PHE A O 1
ATOM 1497 N N . LEU A 1 181 ? 18.605 12.526 -17.350 1.00 96.38 181 LEU A N 1
ATOM 1498 C CA . LEU A 1 181 ? 17.180 12.227 -17.199 1.00 96.38 181 LEU A CA 1
ATOM 1499 C C . LEU A 1 181 ? 16.954 10.931 -16.415 1.00 96.38 181 LEU A C 1
ATOM 1501 O O . LEU A 1 181 ? 16.114 10.903 -15.519 1.00 96.38 181 LEU A O 1
ATOM 1505 N N . HIS A 1 182 ? 17.722 9.877 -16.691 1.00 96.38 182 HIS A N 1
ATOM 1506 C CA . HIS A 1 182 ? 17.593 8.598 -15.998 1.00 96.38 182 HIS A CA 1
ATOM 1507 C C . HIS A 1 182 ? 17.993 8.675 -14.519 1.00 96.38 182 HIS A C 1
ATOM 1509 O O . HIS A 1 182 ? 17.489 7.889 -13.730 1.00 96.38 182 HIS A O 1
ATOM 1515 N N . ILE A 1 183 ? 18.827 9.637 -14.111 1.00 96.25 183 ILE A N 1
ATOM 1516 C CA . ILE A 1 183 ? 19.106 9.934 -12.696 1.00 96.25 183 ILE A CA 1
ATOM 1517 C C . ILE A 1 183 ? 18.050 10.892 -12.122 1.00 96.25 183 ILE A C 1
ATOM 1519 O O . ILE A 1 183 ? 17.547 10.688 -11.015 1.00 96.25 183 ILE A O 1
ATOM 1523 N N . GLY A 1 184 ? 17.678 11.932 -12.870 1.00 98.19 184 GLY A N 1
ATOM 1524 C CA . GLY A 1 184 ? 16.737 12.961 -12.428 1.00 98.19 184 GLY A CA 1
ATOM 1525 C C . GLY A 1 184 ? 15.313 12.443 -12.205 1.00 98.19 184 GLY A C 1
ATOM 1526 O O . GLY A 1 184 ? 14.675 12.813 -11.219 1.00 98.19 184 GLY A O 1
ATOM 1527 N N . ILE A 1 185 ? 14.815 11.558 -13.074 1.00 98.44 185 ILE A N 1
ATOM 1528 C CA . ILE A 1 185 ? 13.456 11.004 -12.984 1.00 98.44 185 ILE A CA 1
ATOM 1529 C C . ILE A 1 185 ? 13.274 10.149 -11.711 1.00 98.44 185 ILE A C 1
ATOM 1531 O O . ILE A 1 185 ? 12.303 10.395 -10.997 1.00 98.44 185 ILE A O 1
ATOM 1535 N N . PRO A 1 186 ? 14.175 9.215 -11.340 1.00 98.06 186 PRO A N 1
ATOM 1536 C CA . PRO A 1 186 ? 14.142 8.536 -10.042 1.00 98.06 186 PRO A CA 1
ATOM 1537 C C . PRO A 1 186 ? 14.186 9.470 -8.836 1.00 98.06 186 PRO A C 1
ATOM 1539 O O . PRO A 1 186 ? 13.492 9.221 -7.855 1.00 98.06 186 PRO A O 1
ATOM 1542 N N . LEU A 1 187 ? 14.953 10.563 -8.889 1.00 98.12 187 LEU A N 1
ATOM 1543 C CA . LEU A 1 187 ? 14.970 11.549 -7.802 1.00 98.12 187 LEU A CA 1
ATOM 1544 C C . LEU A 1 187 ? 13.620 12.273 -7.678 1.00 98.12 187 LEU A C 1
ATOM 1546 O O . LEU A 1 187 ? 13.121 12.471 -6.568 1.00 98.12 187 LEU A O 1
ATOM 1550 N N . ALA A 1 188 ? 12.989 12.610 -8.805 1.00 98.44 188 ALA A N 1
ATOM 1551 C CA . ALA A 1 188 ? 11.625 13.131 -8.822 1.00 98.44 188 ALA A CA 1
ATOM 1552 C C . ALA A 1 188 ? 10.610 12.086 -8.321 1.00 98.44 188 ALA A C 1
ATOM 1554 O O . ALA A 1 188 ? 9.710 12.425 -7.551 1.00 98.44 188 ALA A O 1
ATOM 1555 N N . LEU A 1 189 ? 10.784 10.811 -8.688 1.00 98.31 189 LEU A N 1
ATOM 1556 C CA . LEU A 1 189 ? 9.991 9.689 -8.185 1.00 98.31 189 LEU A CA 1
ATOM 1557 C C . LEU A 1 189 ? 10.141 9.550 -6.664 1.00 98.31 189 LEU A C 1
ATOM 1559 O O . LEU A 1 189 ? 9.135 9.384 -5.984 1.00 98.31 189 LEU A O 1
ATOM 1563 N N . LEU A 1 190 ? 11.348 9.691 -6.106 1.00 97.69 190 LEU A N 1
ATOM 1564 C CA . LEU A 1 190 ? 11.590 9.678 -4.660 1.00 97.69 190 LEU A CA 1
ATOM 1565 C C . LEU A 1 190 ? 10.876 10.820 -3.939 1.00 97.69 190 LEU A C 1
ATOM 1567 O O . LEU A 1 190 ? 10.219 10.586 -2.924 1.00 97.69 190 LEU A O 1
ATOM 1571 N N . LEU A 1 191 ? 10.960 12.042 -4.470 1.00 97.50 191 LEU A N 1
ATOM 1572 C CA . LEU A 1 191 ? 10.222 13.187 -3.933 1.00 97.50 191 LEU A CA 1
ATOM 1573 C C . LEU A 1 191 ? 8.705 12.947 -3.988 1.00 97.50 191 LEU A C 1
ATOM 1575 O O . LEU A 1 191 ? 7.993 13.197 -3.014 1.00 97.50 191 LEU A O 1
ATOM 1579 N N . GLY A 1 192 ? 8.207 12.423 -5.107 1.00 97.12 192 GLY A N 1
ATOM 1580 C CA . GLY A 1 192 ? 6.802 12.074 -5.277 1.00 97.12 192 GLY A CA 1
ATOM 1581 C C . GLY A 1 192 ? 6.343 10.970 -4.317 1.00 97.12 192 GLY A C 1
ATOM 1582 O O . GLY A 1 192 ? 5.297 11.103 -3.682 1.00 97.12 192 GLY A O 1
ATOM 1583 N N . MET A 1 193 ? 7.151 9.923 -4.126 1.00 96.00 193 MET A N 1
ATOM 1584 C CA . MET A 1 193 ? 6.904 8.868 -3.139 1.00 96.00 193 MET A CA 1
ATOM 1585 C C . MET A 1 193 ? 6.902 9.417 -1.713 1.00 96.00 193 MET A C 1
ATOM 1587 O O . MET A 1 193 ? 6.041 9.036 -0.927 1.00 96.00 193 MET A O 1
ATOM 1591 N N . PHE A 1 194 ? 7.797 10.348 -1.370 1.00 95.19 194 PHE A N 1
ATOM 1592 C CA . PHE A 1 194 ? 7.771 11.017 -0.068 1.00 95.19 194 PHE A CA 1
ATOM 1593 C C . PHE A 1 194 ? 6.429 11.726 0.173 1.00 95.19 194 PHE A C 1
ATOM 1595 O O . PHE A 1 194 ? 5.829 11.561 1.237 1.00 95.19 194 PHE A O 1
ATOM 1602 N N . ILE A 1 195 ? 5.918 12.460 -0.823 1.00 94.44 195 ILE A N 1
ATOM 1603 C CA . ILE A 1 195 ? 4.599 13.109 -0.747 1.00 94.44 195 ILE A CA 1
ATOM 1604 C C . ILE A 1 195 ? 3.487 12.064 -0.594 1.00 94.44 195 ILE A C 1
ATOM 1606 O O . ILE A 1 195 ? 2.613 12.227 0.257 1.00 94.44 195 ILE A O 1
ATOM 1610 N N . HIS A 1 196 ? 3.527 10.992 -1.383 1.00 94.69 196 HIS A N 1
ATOM 1611 C CA . HIS A 1 196 ? 2.538 9.915 -1.367 1.00 94.69 196 HIS A CA 1
ATOM 1612 C C . HIS A 1 196 ? 2.482 9.189 -0.008 1.00 94.69 196 HIS A C 1
ATOM 1614 O O . HIS A 1 196 ? 1.406 9.031 0.573 1.00 94.69 196 HIS A O 1
ATOM 1620 N N . ILE A 1 197 ? 3.644 8.825 0.545 1.00 93.56 197 ILE A N 1
ATOM 1621 C CA . ILE A 1 197 ? 3.789 8.094 1.813 1.00 93.56 197 ILE A CA 1
ATOM 1622 C C . ILE A 1 197 ? 3.416 8.973 3.010 1.00 93.56 197 ILE A C 1
ATOM 1624 O O . ILE A 1 197 ? 2.702 8.513 3.899 1.00 93.56 197 ILE A O 1
ATOM 1628 N N . LYS A 1 198 ? 3.833 10.250 3.038 1.00 90.25 198 LYS A N 1
ATOM 1629 C CA . LYS A 1 198 ? 3.563 11.165 4.168 1.00 90.25 198 LYS A CA 1
ATOM 1630 C C . LYS A 1 198 ? 2.065 11.363 4.438 1.00 90.25 198 LYS A C 1
ATOM 1632 O O . LYS A 1 198 ? 1.682 11.762 5.530 1.00 90.25 198 LYS A O 1
ATOM 1637 N N . ARG A 1 199 ? 1.206 11.090 3.455 1.00 85.94 199 ARG A N 1
ATOM 1638 C CA . ARG A 1 199 ? -0.260 11.210 3.565 1.00 85.94 199 ARG A CA 1
ATOM 1639 C C . ARG A 1 199 ? -0.936 9.981 4.167 1.00 85.94 199 ARG A C 1
ATOM 1641 O O . ARG A 1 199 ? -2.150 9.977 4.384 1.00 85.94 199 ARG A O 1
ATOM 1648 N N . VAL A 1 200 ? -0.160 8.941 4.441 1.00 86.19 200 VAL A N 1
ATOM 1649 C CA . VAL A 1 200 ? -0.622 7.722 5.087 1.00 86.19 200 VAL A CA 1
ATOM 1650 C C . VAL A 1 200 ? -0.012 7.671 6.487 1.00 86.19 200 VAL A C 1
ATOM 1652 O O . VAL A 1 200 ? 1.167 7.373 6.671 1.00 86.19 200 VAL A O 1
ATOM 1655 N N . THR A 1 201 ? -0.827 7.983 7.493 1.00 83.25 201 THR A N 1
ATOM 1656 C CA . THR A 1 201 ? -0.422 7.943 8.902 1.00 83.25 201 THR A CA 1
ATOM 1657 C C . THR A 1 201 ? 0.030 6.530 9.274 1.00 83.25 201 THR A C 1
ATOM 1659 O O . THR A 1 201 ? -0.696 5.561 9.051 1.00 83.25 201 THR A O 1
ATOM 1662 N N . GLY A 1 202 ? 1.241 6.407 9.824 1.00 81.12 202 GLY A N 1
ATOM 1663 C CA . GLY A 1 202 ? 1.816 5.111 10.198 1.00 81.12 202 GLY A CA 1
ATOM 1664 C C . GLY A 1 202 ? 2.190 4.212 9.012 1.00 81.12 202 GLY A C 1
ATOM 1665 O O . GLY A 1 202 ? 2.225 2.992 9.171 1.00 81.12 202 GLY A O 1
ATOM 1666 N N . ALA A 1 203 ? 2.451 4.782 7.828 1.00 85.00 203 ALA A N 1
ATOM 1667 C CA . ALA A 1 203 ? 2.890 4.016 6.666 1.00 85.00 203 ALA A CA 1
ATOM 1668 C C . ALA A 1 203 ? 4.152 3.192 6.961 1.00 85.00 203 ALA A C 1
ATOM 1670 O O . ALA A 1 203 ? 5.167 3.711 7.431 1.00 85.00 203 ALA A O 1
ATOM 1671 N N . ARG A 1 204 ? 4.106 1.902 6.623 1.00 84.75 204 ARG A N 1
ATOM 1672 C CA . ARG A 1 204 ? 5.280 1.026 6.661 1.00 84.75 204 ARG A CA 1
ATOM 1673 C C . ARG A 1 204 ? 6.118 1.282 5.412 1.00 84.75 204 ARG A C 1
ATOM 1675 O O . ARG A 1 204 ? 5.679 0.984 4.306 1.00 84.75 204 ARG A O 1
ATOM 1682 N N . THR A 1 205 ? 7.313 1.831 5.590 1.00 88.44 205 THR A N 1
ATOM 1683 C CA . THR A 1 205 ? 8.267 2.071 4.493 1.00 88.44 205 THR A CA 1
ATOM 1684 C C . THR A 1 205 ? 9.266 0.936 4.326 1.00 88.44 205 THR A C 1
ATOM 1686 O O . THR A 1 205 ? 9.773 0.735 3.231 1.00 88.44 205 THR A O 1
ATOM 1689 N N . ASN A 1 206 ? 9.508 0.164 5.386 1.00 91.19 206 ASN A N 1
ATOM 1690 C CA . ASN A 1 206 ? 10.357 -1.017 5.344 1.00 91.19 206 ASN A CA 1
ATOM 1691 C C . ASN A 1 206 ? 9.502 -2.283 5.472 1.00 91.19 206 ASN A C 1
ATOM 1693 O O . ASN A 1 206 ? 8.663 -2.352 6.380 1.00 91.19 206 ASN A O 1
ATOM 1697 N N . PRO A 1 207 ? 9.699 -3.283 4.595 1.00 92.69 207 PRO A N 1
ATOM 1698 C CA . PRO A 1 207 ? 9.096 -4.591 4.781 1.00 92.69 207 PRO A CA 1
ATOM 1699 C C . PRO A 1 207 ? 9.675 -5.266 6.031 1.00 92.69 207 PRO A C 1
ATOM 1701 O O . PRO A 1 207 ? 10.744 -4.902 6.528 1.00 92.69 207 PRO A O 1
ATOM 1704 N N . ALA A 1 208 ? 8.973 -6.271 6.548 1.00 91.62 208 ALA A N 1
ATOM 1705 C CA . ALA A 1 208 ? 9.449 -7.090 7.651 1.00 91.62 208 ALA A CA 1
ATOM 1706 C C . ALA A 1 208 ? 10.836 -7.659 7.320 1.00 91.62 208 ALA A C 1
ATOM 1708 O O . ALA A 1 208 ? 11.050 -8.171 6.222 1.00 91.62 208 ALA A O 1
ATOM 1709 N N . SER A 1 209 ? 11.770 -7.602 8.274 1.00 91.12 209 SER A N 1
ATOM 1710 C CA . SER A 1 209 ? 13.187 -7.894 8.018 1.00 91.12 209 SER A CA 1
ATOM 1711 C C . SER A 1 209 ? 13.422 -9.264 7.376 1.00 91.12 209 SER A C 1
ATOM 1713 O O . SER A 1 209 ? 14.239 -9.379 6.470 1.00 91.12 209 SER A O 1
ATOM 1715 N N . GLY A 1 210 ? 12.666 -10.289 7.788 1.00 91.25 210 GLY A N 1
ATOM 1716 C CA . GLY A 1 210 ? 12.741 -11.623 7.183 1.00 91.25 210 GLY A CA 1
ATOM 1717 C C . GLY A 1 210 ? 12.349 -11.630 5.702 1.00 91.25 210 GLY A C 1
ATOM 1718 O O . GLY A 1 210 ? 13.058 -12.205 4.881 1.00 91.25 210 GLY A O 1
ATOM 1719 N N . LEU A 1 211 ? 11.277 -10.919 5.341 1.00 92.94 211 LEU A N 1
ATOM 1720 C CA . LEU A 1 211 ? 10.831 -10.782 3.955 1.00 92.94 211 LEU A CA 1
ATOM 1721 C C . LEU A 1 211 ? 11.810 -9.937 3.122 1.00 92.94 211 LEU A C 1
ATOM 1723 O O . LEU A 1 211 ? 12.103 -10.281 1.977 1.00 92.94 211 LEU A O 1
ATOM 1727 N N . ALA A 1 212 ? 12.358 -8.864 3.698 1.00 94.56 212 ALA A N 1
ATOM 1728 C CA . ALA A 1 212 ? 13.369 -8.027 3.049 1.00 94.56 212 ALA A CA 1
ATOM 1729 C C . ALA A 1 212 ? 14.616 -8.846 2.676 1.00 94.56 212 ALA A C 1
ATOM 1731 O O . ALA A 1 212 ? 15.056 -8.833 1.530 1.00 94.56 212 ALA A O 1
ATOM 1732 N N . ILE A 1 213 ? 15.144 -9.614 3.635 1.00 95.12 213 ILE A N 1
ATOM 1733 C CA . ILE A 1 213 ? 16.315 -10.474 3.435 1.00 95.12 213 ILE A CA 1
ATOM 1734 C C . ILE A 1 213 ? 15.991 -11.590 2.440 1.00 95.12 213 ILE A C 1
ATOM 1736 O O . ILE A 1 213 ? 16.764 -11.819 1.514 1.00 95.12 213 ILE A O 1
ATOM 1740 N N . GLY A 1 214 ? 14.843 -12.257 2.591 1.00 94.19 214 GLY A N 1
ATOM 1741 C CA . GLY A 1 214 ? 14.435 -13.345 1.702 1.00 94.19 214 GLY A CA 1
ATOM 1742 C C . GLY A 1 214 ? 14.305 -12.897 0.246 1.00 94.19 214 GLY A C 1
ATOM 1743 O O . GLY A 1 214 ? 14.851 -13.541 -0.647 1.00 94.19 214 GLY A O 1
ATOM 1744 N N . THR A 1 215 ? 13.647 -11.762 0.001 1.00 94.56 215 THR A N 1
ATOM 1745 C CA . THR A 1 215 ? 13.502 -11.209 -1.357 1.00 94.56 215 THR A CA 1
ATOM 1746 C C . THR A 1 215 ? 14.829 -10.713 -1.929 1.00 94.56 215 THR A C 1
ATOM 1748 O O . THR A 1 215 ? 15.104 -10.952 -3.103 1.00 94.56 215 THR A O 1
ATOM 1751 N N . LEU A 1 216 ? 15.685 -10.089 -1.113 1.00 95.56 216 LEU A N 1
ATOM 1752 C CA . LEU A 1 216 ? 17.028 -9.673 -1.518 1.00 95.56 216 LEU A CA 1
ATOM 1753 C C . LEU A 1 216 ? 17.883 -10.876 -1.934 1.00 95.56 216 LEU A C 1
ATOM 1755 O O . LEU A 1 216 ? 18.464 -10.864 -3.017 1.00 95.56 216 LEU A O 1
ATOM 1759 N N . LEU A 1 217 ? 17.921 -11.931 -1.115 1.00 96.06 217 LEU A N 1
ATOM 1760 C CA . LEU A 1 217 ? 18.667 -13.155 -1.418 1.00 96.06 217 LEU A CA 1
ATOM 1761 C C . LEU A 1 217 ? 18.117 -13.856 -2.661 1.00 96.06 217 LEU A C 1
ATOM 1763 O O . LEU A 1 217 ? 18.899 -14.264 -3.514 1.00 96.06 217 LEU A O 1
ATOM 1767 N N . ALA A 1 218 ? 16.793 -13.952 -2.802 1.00 94.94 218 ALA A N 1
ATOM 1768 C CA . ALA A 1 218 ? 16.172 -14.539 -3.986 1.00 94.94 218 ALA A CA 1
ATOM 1769 C C . ALA A 1 218 ? 16.575 -13.790 -5.265 1.00 94.94 218 ALA A C 1
ATOM 1771 O O . ALA A 1 218 ? 16.969 -14.415 -6.247 1.00 94.94 218 ALA A O 1
ATOM 1772 N N . MET A 1 219 ? 16.553 -12.455 -5.245 1.00 95.06 219 MET A N 1
ATOM 1773 C CA . MET A 1 219 ? 16.987 -11.646 -6.385 1.00 95.06 219 MET A CA 1
ATOM 1774 C C . MET A 1 219 ? 18.490 -11.775 -6.660 1.00 95.06 219 MET A C 1
ATOM 1776 O O . MET A 1 219 ? 18.876 -11.818 -7.826 1.00 95.06 219 MET A O 1
ATOM 1780 N N . LEU A 1 220 ? 19.342 -11.878 -5.634 1.00 95.38 220 LEU A N 1
ATOM 1781 C CA . LEU A 1 220 ? 20.775 -12.144 -5.822 1.00 95.38 220 LEU A CA 1
ATOM 1782 C C . LEU A 1 220 ? 21.016 -13.514 -6.465 1.00 95.38 220 LEU A C 1
ATOM 1784 O O . LEU A 1 220 ? 21.807 -13.618 -7.398 1.00 95.38 220 LEU A O 1
ATOM 1788 N N . VAL A 1 221 ? 20.303 -14.550 -6.017 1.00 96.06 221 VAL A N 1
ATOM 1789 C CA . VAL A 1 221 ? 20.376 -15.891 -6.615 1.00 96.06 221 VAL A CA 1
ATOM 1790 C C . VAL A 1 221 ? 19.937 -15.846 -8.075 1.00 96.06 221 VAL A C 1
ATOM 1792 O O . VAL A 1 221 ? 20.662 -16.332 -8.936 1.00 96.06 221 VAL A O 1
ATOM 1795 N N . VAL A 1 222 ? 18.804 -15.208 -8.384 1.00 95.25 222 VAL A N 1
ATOM 1796 C CA . VAL A 1 222 ? 18.342 -15.052 -9.773 1.00 95.25 222 VAL A CA 1
ATOM 1797 C C . VAL A 1 222 ? 19.354 -14.263 -10.610 1.00 95.25 222 VAL A C 1
ATOM 1799 O O . VAL A 1 222 ? 19.618 -14.645 -11.744 1.00 95.25 222 VAL A O 1
ATOM 1802 N N . SER A 1 223 ? 19.987 -13.235 -10.042 1.00 95.06 223 SER A N 1
ATOM 1803 C CA . SER A 1 223 ? 21.030 -12.440 -10.710 1.00 95.06 223 SER A CA 1
ATOM 1804 C C . SER A 1 223 ? 22.283 -13.248 -11.051 1.00 95.06 223 SER A C 1
ATOM 1806 O O . SER A 1 223 ? 22.938 -12.958 -12.047 1.00 95.06 223 SER A O 1
ATOM 1808 N N . LEU A 1 224 ? 22.614 -14.252 -10.235 1.00 93.75 224 LEU A N 1
ATOM 1809 C CA . LEU A 1 224 ? 23.745 -15.155 -10.458 1.00 93.75 224 LEU A CA 1
ATOM 1810 C C . LEU A 1 224 ? 23.406 -16.283 -11.439 1.00 93.75 224 LEU A C 1
ATOM 1812 O O . LEU A 1 224 ? 24.237 -16.646 -12.266 1.00 93.75 224 LEU A O 1
ATOM 1816 N N . VAL A 1 225 ? 22.204 -16.856 -11.331 1.00 94.69 225 VAL A N 1
ATOM 1817 C CA . VAL A 1 225 ? 21.773 -18.012 -12.136 1.00 94.69 225 VAL A CA 1
ATOM 1818 C C . VAL A 1 225 ? 21.362 -17.590 -13.546 1.00 94.69 225 VAL A C 1
ATOM 1820 O O . VAL A 1 225 ? 21.680 -18.278 -14.513 1.00 94.69 225 VAL A O 1
ATOM 1823 N N . TRP A 1 226 ? 20.680 -16.452 -13.668 1.00 94.69 226 TRP A N 1
ATOM 1824 C CA . TRP A 1 226 ? 20.229 -15.878 -14.932 1.00 94.69 226 TRP A CA 1
ATOM 1825 C C . TRP A 1 226 ? 20.747 -14.444 -15.055 1.00 94.69 226 TRP A C 1
ATOM 1827 O O . TRP A 1 226 ? 20.009 -13.500 -14.776 1.00 94.69 226 TRP A O 1
ATOM 1837 N N . PRO A 1 227 ? 22.012 -14.239 -15.447 1.00 93.19 227 PRO A N 1
ATOM 1838 C CA . PRO A 1 227 ? 22.536 -12.894 -15.627 1.00 93.19 227 PRO A CA 1
ATOM 1839 C C . PRO A 1 227 ? 21.786 -12.156 -16.744 1.00 93.19 227 PRO A C 1
ATOM 1841 O O . PRO A 1 227 ? 21.406 -12.739 -17.761 1.00 93.19 227 PRO A O 1
ATOM 1844 N N . ALA A 1 228 ? 21.579 -10.854 -16.557 1.00 91.38 228 ALA A N 1
ATOM 1845 C CA . ALA A 1 228 ? 21.074 -9.977 -17.601 1.00 91.38 228 ALA A CA 1
ATOM 1846 C C . ALA A 1 228 ? 22.175 -9.776 -18.649 1.00 91.38 228 ALA A C 1
ATOM 1848 O O . ALA A 1 228 ? 23.218 -9.200 -18.344 1.00 91.38 228 ALA A O 1
ATOM 1849 N N . LEU A 1 229 ? 21.932 -10.258 -19.866 1.00 92.12 229 LEU A N 1
ATOM 1850 C CA . LEU A 1 229 ? 22.834 -10.129 -21.010 1.00 92.12 229 LEU A CA 1
ATOM 1851 C C . LEU A 1 229 ? 22.261 -9.132 -22.020 1.00 92.12 229 LEU A C 1
ATOM 1853 O O . LEU A 1 229 ? 21.046 -8.934 -22.080 1.00 92.12 229 LEU A O 1
ATOM 1857 N N . SER A 1 230 ? 23.141 -8.491 -22.784 1.00 92.44 230 SER A N 1
ATOM 1858 C CA . SER A 1 230 ? 22.756 -7.555 -23.846 1.00 92.44 230 SER A CA 1
ATOM 1859 C C . SER A 1 230 ? 22.440 -8.309 -25.136 1.00 92.44 230 SER A C 1
ATOM 1861 O O . SER A 1 230 ? 22.948 -9.410 -25.366 1.00 92.44 230 SER A O 1
ATOM 1863 N N . GLN A 1 231 ? 21.598 -7.721 -25.983 1.00 92.25 231 GLN A N 1
ATOM 1864 C CA . GLN A 1 231 ? 21.460 -8.170 -27.370 1.00 92.25 231 GLN A CA 1
ATOM 1865 C C . GLN A 1 231 ? 22.635 -7.653 -28.212 1.00 92.25 231 GLN A C 1
ATOM 1867 O O . GLN A 1 231 ? 23.541 -7.007 -27.691 1.00 92.25 231 GLN A O 1
ATOM 1872 N N . ALA A 1 232 ? 22.630 -7.929 -29.519 1.00 92.06 232 ALA A N 1
ATOM 1873 C CA . ALA A 1 232 ? 23.617 -7.355 -30.430 1.00 92.06 232 ALA A CA 1
ATOM 1874 C C . ALA A 1 232 ? 23.603 -5.810 -30.363 1.00 92.06 232 ALA A C 1
ATOM 1876 O O . ALA A 1 232 ? 22.560 -5.229 -30.043 1.00 92.06 232 ALA A O 1
ATOM 1877 N N . PRO A 1 233 ? 24.730 -5.138 -30.663 1.00 93.31 233 PRO A N 1
ATOM 1878 C CA . PRO A 1 233 ? 24.802 -3.681 -30.620 1.00 93.31 233 PRO A CA 1
ATOM 1879 C C . PRO A 1 233 ? 23.781 -3.042 -31.565 1.00 93.31 233 PRO A C 1
ATOM 1881 O O . PRO A 1 233 ? 23.469 -3.597 -32.624 1.00 93.31 233 PRO A O 1
ATOM 1884 N N . ALA A 1 234 ? 23.273 -1.871 -31.176 1.00 91.31 234 ALA A N 1
ATOM 1885 C CA . ALA A 1 234 ? 22.424 -1.061 -32.039 1.00 91.31 234 ALA A CA 1
ATOM 1886 C C . ALA A 1 234 ? 23.144 -0.735 -33.360 1.00 91.31 234 ALA A C 1
ATOM 1888 O O . ALA A 1 234 ? 24.331 -0.415 -33.372 1.00 91.31 234 ALA A O 1
ATOM 1889 N N . ASN A 1 235 ? 22.410 -0.818 -34.465 1.00 91.12 235 ASN A N 1
ATOM 1890 C CA . ASN A 1 235 ? 22.851 -0.438 -35.798 1.00 91.12 235 ASN A CA 1
ATOM 1891 C C . ASN A 1 235 ? 21.683 0.255 -36.510 1.00 91.12 235 ASN A C 1
ATOM 1893 O O . ASN A 1 235 ? 20.727 -0.399 -36.933 1.00 91.12 235 ASN A O 1
ATOM 1897 N N . LEU A 1 236 ? 21.763 1.582 -36.640 1.00 89.62 236 LEU A N 1
ATOM 1898 C CA . LEU A 1 236 ? 20.695 2.398 -37.229 1.00 89.62 236 LEU A CA 1
ATOM 1899 C C . LEU A 1 236 ? 20.512 2.168 -38.737 1.00 89.62 236 LEU A C 1
ATOM 1901 O O . LEU A 1 236 ? 19.449 2.482 -39.266 1.00 89.62 236 LEU A O 1
ATOM 1905 N N . ASP A 1 237 ? 21.485 1.549 -39.410 1.00 89.38 237 ASP A N 1
ATOM 1906 C CA . ASP A 1 237 ? 21.362 1.159 -40.819 1.00 89.38 237 ASP A CA 1
ATOM 1907 C C . ASP A 1 237 ? 20.520 -0.119 -41.003 1.00 89.38 237 ASP A C 1
ATOM 1909 O O . ASP A 1 237 ? 20.156 -0.477 -42.127 1.00 89.38 237 ASP A O 1
ATOM 1913 N N . VAL A 1 238 ? 20.205 -0.830 -39.912 1.00 88.06 238 VAL A N 1
ATOM 1914 C CA . VAL A 1 238 ? 19.449 -2.087 -39.928 1.00 88.06 238 VAL A CA 1
ATOM 1915 C C . VAL A 1 238 ? 18.159 -1.942 -39.127 1.00 88.06 238 VAL A C 1
ATOM 1917 O O . VAL A 1 238 ? 18.165 -1.697 -37.922 1.00 88.06 238 VAL A O 1
ATOM 1920 N N . ALA A 1 239 ? 17.025 -2.163 -39.793 1.00 85.38 239 ALA A N 1
ATOM 1921 C CA . ALA A 1 239 ? 15.730 -2.204 -39.126 1.00 85.38 239 ALA A CA 1
ATOM 1922 C C . ALA A 1 239 ? 15.602 -3.467 -38.259 1.00 85.38 239 ALA A C 1
ATOM 1924 O O . ALA A 1 239 ? 15.729 -4.594 -38.745 1.00 85.38 239 ALA A O 1
ATOM 1925 N N . VAL A 1 240 ? 15.304 -3.278 -36.974 1.00 86.69 240 VAL A N 1
ATOM 1926 C CA . VAL A 1 240 ? 15.084 -4.370 -36.023 1.00 86.69 240 VAL A CA 1
ATOM 1927 C C . VAL A 1 240 ? 13.626 -4.831 -36.115 1.00 86.69 240 VAL A C 1
ATOM 1929 O O . VAL A 1 240 ? 12.710 -4.051 -35.863 1.00 86.69 240 VAL A O 1
ATOM 1932 N N . THR A 1 241 ? 13.401 -6.093 -36.491 1.00 77.69 241 THR A N 1
ATOM 1933 C CA . THR A 1 241 ? 12.052 -6.650 -36.734 1.00 77.69 241 THR A CA 1
ATOM 1934 C C . THR A 1 241 ? 11.615 -7.686 -35.701 1.00 77.69 241 THR A C 1
ATOM 1936 O O . THR A 1 241 ? 10.418 -7.842 -35.468 1.00 77.69 241 THR A O 1
ATOM 1939 N N . GLU A 1 242 ? 12.562 -8.346 -35.033 1.00 79.00 242 GLU A N 1
ATOM 1940 C CA . GLU A 1 242 ? 12.301 -9.298 -33.954 1.00 79.00 242 GLU A CA 1
ATOM 1941 C C . GLU A 1 242 ? 13.086 -8.891 -32.707 1.00 79.00 242 GLU A C 1
ATOM 1943 O O . GLU A 1 242 ? 14.310 -8.786 -32.738 1.00 79.00 242 GLU A O 1
ATOM 1948 N N . VAL A 1 243 ? 12.377 -8.665 -31.599 1.00 80.00 243 VAL A N 1
ATOM 1949 C CA . VAL A 1 243 ? 12.969 -8.349 -30.293 1.00 80.00 243 VAL A CA 1
ATOM 1950 C C . VAL A 1 243 ? 12.261 -9.115 -29.186 1.00 80.00 243 VAL A C 1
ATOM 1952 O O . VAL A 1 243 ? 11.036 -9.237 -29.166 1.00 80.00 243 VAL A O 1
ATOM 1955 N N . GLY A 1 244 ? 13.038 -9.606 -28.221 1.00 79.06 244 GLY A N 1
ATOM 1956 C CA . GLY A 1 244 ? 12.506 -10.198 -26.996 1.00 79.06 244 GLY A CA 1
ATOM 1957 C C . GLY A 1 244 ? 11.966 -9.123 -26.055 1.00 79.06 244 GLY A C 1
ATOM 1958 O O . GLY A 1 244 ? 12.695 -8.656 -25.181 1.00 79.06 244 GLY A O 1
ATOM 1959 N N . LEU A 1 245 ? 10.706 -8.720 -26.236 1.00 82.06 245 LEU A N 1
ATOM 1960 C CA . LEU A 1 245 ? 10.044 -7.776 -25.332 1.00 82.06 245 LEU A CA 1
ATOM 1961 C C . LEU A 1 245 ? 9.749 -8.439 -23.984 1.00 82.06 245 LEU A C 1
ATOM 1963 O O . LEU A 1 245 ? 9.164 -9.521 -23.921 1.00 82.06 245 LEU A O 1
ATOM 1967 N N . ASP A 1 246 ? 10.108 -7.765 -22.894 1.00 79.38 246 ASP A N 1
ATOM 1968 C CA . ASP A 1 246 ? 9.614 -8.133 -21.574 1.00 79.38 246 ASP A CA 1
ATOM 1969 C C . ASP A 1 246 ? 8.205 -7.591 -21.309 1.00 79.38 246 ASP A C 1
ATOM 1971 O O . ASP A 1 246 ? 7.749 -6.595 -21.864 1.00 79.38 246 ASP A O 1
ATOM 1975 N N . TRP A 1 247 ? 7.499 -8.288 -20.429 1.00 80.56 247 TRP A N 1
ATOM 1976 C CA . TRP A 1 247 ? 6.090 -8.046 -20.140 1.00 80.56 247 TRP A CA 1
ATOM 1977 C C . TRP A 1 247 ? 5.863 -7.036 -19.008 1.00 80.56 247 TRP A C 1
ATOM 1979 O O . TRP A 1 247 ? 4.717 -6.773 -18.659 1.00 80.56 247 TRP A O 1
ATOM 1989 N N . VAL A 1 248 ? 6.912 -6.507 -18.366 1.00 89.38 248 VAL A N 1
ATOM 1990 C CA . VAL A 1 248 ? 6.733 -5.630 -17.193 1.00 89.38 248 VAL A CA 1
ATOM 1991 C C . VAL A 1 248 ? 6.574 -4.183 -17.637 1.00 89.38 248 VAL A C 1
ATOM 1993 O O . VAL A 1 248 ? 5.574 -3.549 -17.303 1.00 89.38 248 VAL A O 1
ATOM 1996 N N . PHE A 1 249 ? 7.523 -3.671 -18.424 1.00 92.75 249 PHE A N 1
ATOM 1997 C CA . PHE A 1 249 ? 7.503 -2.277 -18.868 1.00 92.75 249 PHE A CA 1
ATOM 1998 C C . PHE A 1 249 ? 7.196 -2.133 -20.357 1.00 92.75 249 PHE A C 1
ATOM 2000 O O . PHE A 1 249 ? 6.686 -1.094 -20.757 1.00 92.75 249 PHE A O 1
ATOM 2007 N N . LEU A 1 250 ? 7.432 -3.151 -21.191 1.00 93.62 250 LEU A N 1
ATOM 2008 C CA . LEU A 1 250 ? 7.325 -2.989 -22.647 1.00 93.62 250 LEU A CA 1
ATOM 2009 C C . LEU A 1 250 ? 5.934 -3.297 -23.233 1.00 93.62 250 LEU A C 1
ATOM 2011 O O . LEU A 1 250 ? 5.765 -3.296 -24.450 1.00 93.62 250 LEU A O 1
ATOM 2015 N N . ASN A 1 251 ? 4.908 -3.475 -22.394 1.00 91.19 251 ASN A N 1
ATOM 2016 C CA . ASN A 1 251 ? 3.522 -3.709 -22.834 1.00 91.19 251 ASN A CA 1
ATOM 2017 C C . ASN A 1 251 ? 2.935 -2.640 -23.780 1.00 91.19 251 ASN A C 1
ATOM 2019 O O . ASN A 1 251 ? 2.110 -3.005 -24.618 1.00 91.19 251 ASN A O 1
ATOM 2023 N N . PRO A 1 252 ? 3.304 -1.343 -23.693 1.00 92.56 252 PRO A N 1
ATOM 2024 C CA . PRO A 1 252 ? 2.798 -0.352 -24.643 1.00 92.56 252 PRO A CA 1
ATOM 2025 C C . PRO A 1 252 ? 3.330 -0.518 -26.073 1.00 92.56 252 PRO A C 1
ATOM 2027 O O . PRO A 1 252 ? 2.621 -0.178 -27.013 1.00 92.56 252 PRO A O 1
ATOM 2030 N N . TYR A 1 253 ? 4.536 -1.061 -26.278 1.00 92.69 253 TYR A N 1
ATOM 2031 C CA . TYR A 1 253 ? 5.181 -1.089 -27.603 1.00 92.69 253 TYR A CA 1
ATOM 2032 C C . TYR A 1 253 ? 4.443 -1.944 -28.646 1.00 92.69 253 TYR A C 1
ATOM 2034 O O . TYR A 1 253 ? 4.261 -1.476 -29.770 1.00 92.69 253 TYR A O 1
ATOM 2042 N N . PRO A 1 254 ? 3.926 -3.144 -28.312 1.00 91.31 254 PRO A N 1
ATOM 2043 C CA . PRO A 1 254 ? 3.047 -3.879 -29.219 1.00 91.31 254 PRO A CA 1
ATOM 2044 C C . PRO A 1 254 ? 1.788 -3.096 -29.625 1.00 91.31 254 PRO A C 1
ATOM 2046 O O . PRO A 1 254 ? 1.295 -3.257 -30.743 1.00 91.31 254 PRO A O 1
ATOM 2049 N N . LEU A 1 255 ? 1.261 -2.238 -28.743 1.00 91.94 255 LEU A N 1
ATOM 2050 C CA . LEU A 1 255 ? 0.082 -1.412 -29.027 1.00 91.94 255 LEU A CA 1
ATOM 2051 C C . LEU A 1 255 ? 0.419 -0.257 -29.975 1.00 91.94 255 LEU A C 1
ATOM 2053 O O . LEU A 1 255 ? -0.367 0.017 -30.879 1.00 91.94 255 LEU A O 1
ATOM 2057 N N . ILE A 1 256 ? 1.604 0.350 -29.839 1.00 92.75 256 ILE A N 1
ATOM 2058 C CA . ILE A 1 256 ? 2.080 1.402 -30.753 1.00 92.75 256 ILE A CA 1
ATOM 2059 C C . ILE A 1 256 ? 2.105 0.874 -32.191 1.00 92.75 256 ILE A C 1
ATOM 2061 O O . ILE A 1 256 ? 1.544 1.509 -33.080 1.00 92.75 256 ILE A O 1
ATOM 2065 N N . ASN A 1 257 ? 2.657 -0.323 -32.404 1.00 89.44 257 ASN A N 1
ATOM 2066 C CA . ASN A 1 257 ? 2.753 -0.914 -33.742 1.00 89.44 257 ASN A CA 1
ATOM 2067 C C . ASN A 1 257 ? 1.407 -1.378 -34.305 1.00 89.44 257 ASN A C 1
ATOM 2069 O O . ASN A 1 257 ? 1.168 -1.274 -35.504 1.00 89.44 257 ASN A O 1
ATOM 2073 N N . SER A 1 258 ? 0.543 -1.946 -33.459 1.00 91.88 258 SER A N 1
ATOM 2074 C CA . SER A 1 258 ? -0.704 -2.569 -33.919 1.00 91.88 258 SER A CA 1
ATOM 2075 C C . SER A 1 258 ? -1.871 -1.590 -34.032 1.00 91.88 258 SER A C 1
ATOM 2077 O O . SER A 1 258 ? -2.689 -1.724 -34.940 1.00 91.88 258 SER A O 1
ATOM 2079 N N . TRP A 1 259 ? -1.988 -0.634 -33.109 1.00 94.94 259 TRP A N 1
ATOM 2080 C CA . TRP A 1 259 ? -3.098 0.323 -33.058 1.00 94.94 259 TRP A CA 1
ATOM 2081 C C . TRP A 1 259 ? -2.690 1.720 -33.517 1.00 94.94 259 TRP A C 1
ATOM 2083 O O . TRP A 1 259 ? -3.558 2.474 -33.950 1.00 94.94 259 TRP A O 1
ATOM 2093 N N . GLY A 1 260 ? -1.402 2.057 -33.435 1.00 95.25 260 GLY A N 1
ATOM 2094 C CA . GLY A 1 260 ? -0.854 3.370 -33.756 1.00 95.25 260 GLY A CA 1
ATOM 2095 C C . GLY A 1 260 ? -0.504 4.214 -32.513 1.00 95.25 260 GLY A C 1
ATOM 2096 O O . GLY A 1 260 ? -1.055 4.001 -31.421 1.00 95.25 260 GLY A O 1
ATOM 2097 N N . PRO A 1 261 ? 0.383 5.222 -32.665 1.00 94.12 261 PRO A N 1
ATOM 2098 C CA . PRO A 1 261 ? 0.777 6.153 -31.602 1.00 94.12 261 PRO A CA 1
ATOM 2099 C C . PRO A 1 261 ? -0.391 6.856 -30.895 1.00 94.12 261 PRO A C 1
ATOM 2101 O O . PRO A 1 261 ? -0.460 6.894 -29.664 1.00 94.12 261 PRO A O 1
ATOM 2104 N N . GLY A 1 262 ? -1.340 7.393 -31.668 1.00 94.81 262 GLY A N 1
ATOM 2105 C CA . GLY A 1 262 ? -2.449 8.189 -31.138 1.00 94.81 262 GLY A CA 1
ATOM 2106 C C . GLY A 1 262 ? -3.439 7.378 -30.312 1.00 94.81 262 GLY A C 1
ATOM 2107 O O . GLY A 1 262 ? -3.855 7.803 -29.237 1.00 94.81 262 GLY A O 1
ATOM 2108 N N . GLN A 1 263 ? -3.776 6.177 -30.776 1.00 95.81 263 GLN A N 1
ATOM 2109 C CA . GLN A 1 263 ? -4.639 5.237 -30.067 1.00 95.81 263 GLN A CA 1
ATOM 2110 C C . GLN A 1 263 ? -3.981 4.773 -28.765 1.00 95.81 263 GLN A C 1
ATOM 2112 O O . GLN A 1 263 ? -4.657 4.654 -27.743 1.00 95.81 263 GLN A O 1
ATOM 2117 N N . THR A 1 264 ? -2.661 4.572 -28.778 1.00 95.81 264 THR A N 1
ATOM 2118 C CA . THR A 1 264 ? -1.896 4.209 -27.578 1.00 95.81 264 THR A CA 1
ATOM 2119 C C . THR A 1 264 ? -1.887 5.349 -26.555 1.00 95.81 264 THR A C 1
ATOM 2121 O O . THR A 1 264 ? -2.148 5.111 -25.373 1.00 95.81 264 THR A O 1
ATOM 2124 N N . TRP A 1 265 ? -1.694 6.601 -26.994 1.00 95.50 265 TRP A N 1
ATOM 2125 C CA . TRP A 1 265 ? -1.858 7.774 -26.127 1.00 95.50 265 TRP A CA 1
ATOM 2126 C C . TRP A 1 265 ? -3.271 7.876 -25.560 1.00 95.50 265 TRP A C 1
ATOM 2128 O O . TRP A 1 265 ? -3.433 8.028 -24.349 1.00 95.50 265 TRP A O 1
ATOM 2138 N N . ALA A 1 266 ? -4.293 7.748 -26.409 1.00 96.38 266 ALA A N 1
ATOM 2139 C CA . ALA A 1 266 ? -5.689 7.806 -25.990 1.00 96.38 266 ALA A CA 1
ATOM 2140 C C . ALA A 1 266 ? -6.014 6.734 -24.938 1.00 96.38 266 ALA A C 1
ATOM 2142 O O . ALA A 1 266 ? -6.703 7.027 -23.962 1.00 96.38 266 ALA A O 1
ATOM 2143 N N . LEU A 1 267 ? -5.475 5.519 -25.087 1.00 96.00 267 LEU A N 1
ATOM 2144 C CA . LEU A 1 267 ? -5.632 4.444 -24.111 1.00 96.00 267 LEU A CA 1
ATOM 2145 C C . LEU A 1 267 ? -4.960 4.780 -22.773 1.00 96.00 267 LEU A C 1
ATOM 2147 O O . LEU A 1 267 ? -5.608 4.693 -21.731 1.00 96.00 267 LEU A O 1
ATOM 2151 N N . LEU A 1 268 ? -3.677 5.153 -22.777 1.00 95.81 268 LEU A N 1
ATOM 2152 C CA . LEU A 1 268 ? -2.908 5.351 -21.542 1.00 95.81 268 LEU A CA 1
ATOM 2153 C C . LEU A 1 268 ? -3.309 6.627 -20.792 1.00 95.81 268 LEU A C 1
ATOM 2155 O O . LEU A 1 268 ? -3.442 6.608 -19.563 1.00 95.81 268 LEU A O 1
ATOM 2159 N N . VAL A 1 269 ? -3.563 7.721 -21.514 1.00 96.38 269 VAL A N 1
ATOM 2160 C CA . VAL A 1 269 ? -4.103 8.959 -20.934 1.00 96.38 269 VAL A CA 1
ATOM 2161 C C . VAL A 1 269 ? -5.541 8.736 -20.488 1.00 96.38 269 VAL A C 1
ATOM 2163 O O . VAL A 1 269 ? -5.882 9.100 -19.368 1.00 96.38 269 VAL A O 1
ATOM 2166 N N . GLY A 1 270 ? -6.367 8.064 -21.296 1.00 97.44 270 GLY A N 1
ATOM 2167 C CA . GLY A 1 270 ? -7.738 7.715 -20.930 1.00 97.44 270 GLY A CA 1
ATOM 2168 C C . GLY A 1 270 ? -7.801 6.883 -19.648 1.00 97.44 270 GLY A C 1
ATOM 2169 O O . GLY A 1 270 ? -8.543 7.227 -18.729 1.00 97.44 270 GLY A O 1
ATOM 2170 N N . LEU A 1 271 ? -6.963 5.847 -19.529 1.00 96.31 271 LEU A N 1
ATOM 2171 C CA . LEU A 1 271 ? -6.836 5.046 -18.311 1.00 96.31 271 LEU A CA 1
ATOM 2172 C C . LEU A 1 271 ? -6.367 5.897 -17.125 1.00 96.31 271 LEU A C 1
ATOM 2174 O O . LEU A 1 271 ? -6.953 5.806 -16.049 1.00 96.31 271 LEU A O 1
ATOM 2178 N N . SER A 1 272 ? -5.369 6.763 -17.317 1.00 97.50 272 SER A N 1
ATOM 2179 C CA . SER A 1 272 ? -4.892 7.677 -16.269 1.00 97.50 272 SER A CA 1
ATOM 2180 C C . SER A 1 272 ? -5.990 8.639 -15.802 1.00 97.50 272 SER A C 1
ATOM 2182 O O . SER A 1 272 ? -6.151 8.850 -14.600 1.00 97.50 272 SER A O 1
ATOM 2184 N N . CYS A 1 273 ? -6.791 9.181 -16.724 1.00 97.38 273 CYS A N 1
ATOM 2185 C CA . CYS A 1 273 ? -7.932 10.042 -16.418 1.00 97.38 273 CYS A CA 1
ATOM 2186 C C . CYS A 1 273 ? -9.029 9.277 -15.674 1.00 97.38 273 CYS A C 1
ATOM 2188 O O . CYS A 1 273 ? -9.548 9.782 -14.683 1.00 97.38 273 CYS A O 1
ATOM 2190 N N . ILE A 1 274 ? -9.344 8.047 -16.091 1.00 95.38 274 ILE A N 1
ATOM 2191 C CA . ILE A 1 274 ? -10.307 7.185 -15.395 1.00 95.38 274 ILE A CA 1
ATOM 2192 C C . ILE A 1 274 ? -9.828 6.905 -13.971 1.00 95.38 274 ILE A C 1
ATOM 2194 O O . ILE A 1 274 ? -10.590 7.119 -13.032 1.00 95.38 274 ILE A O 1
ATOM 2198 N N . LEU A 1 275 ? -8.575 6.473 -13.793 1.00 95.44 275 LEU A N 1
ATOM 2199 C CA . LEU A 1 275 ? -8.002 6.205 -12.474 1.00 95.44 275 LEU A CA 1
ATOM 2200 C C . LEU A 1 275 ? -7.993 7.465 -11.608 1.00 95.44 275 LEU A C 1
ATOM 2202 O O . LEU A 1 275 ? -8.340 7.388 -10.434 1.00 95.44 275 LEU A O 1
ATOM 2206 N N . THR A 1 276 ? -7.656 8.619 -12.183 1.00 95.88 276 THR A N 1
ATOM 2207 C CA . THR A 1 276 ? -7.681 9.902 -11.474 1.00 95.88 276 THR A CA 1
ATOM 2208 C C . THR A 1 276 ? -9.096 10.247 -11.030 1.00 95.88 276 THR A C 1
ATOM 2210 O O . THR A 1 276 ? -9.285 10.542 -9.864 1.00 95.88 276 THR A O 1
ATOM 2213 N N . LEU A 1 277 ? -10.105 10.163 -11.899 1.00 94.19 277 LEU A N 1
ATOM 2214 C CA . LEU A 1 277 ? -11.486 10.544 -11.571 1.00 94.19 277 LEU A CA 1
ATOM 2215 C C . LEU A 1 277 ? -12.210 9.525 -10.679 1.00 94.19 277 LEU A C 1
ATOM 2217 O O . LEU A 1 277 ? -13.203 9.857 -10.028 1.00 94.19 277 LEU A O 1
ATOM 2221 N N . LEU A 1 278 ? -11.706 8.293 -10.618 1.00 91.69 278 LEU A N 1
ATOM 2222 C CA . LEU A 1 278 ? -12.315 7.167 -9.919 1.00 91.69 278 LEU A CA 1
ATOM 2223 C C . LEU A 1 278 ? -12.762 7.448 -8.467 1.00 91.69 278 LEU A C 1
ATOM 2225 O O . LEU A 1 278 ? -13.856 7.003 -8.114 1.00 91.69 278 LEU A O 1
ATOM 2229 N N . PRO A 1 279 ? -12.000 8.164 -7.610 1.00 90.31 279 PRO A N 1
ATOM 2230 C CA . PRO A 1 279 ? -12.409 8.448 -6.230 1.00 90.31 279 PRO A CA 1
ATOM 2231 C C . PRO A 1 279 ? -13.677 9.302 -6.093 1.00 90.31 279 PRO A C 1
ATOM 2233 O O . PRO A 1 279 ? -14.331 9.240 -5.045 1.00 90.31 279 PRO A O 1
ATOM 2236 N N . TRP A 1 280 ? -14.001 10.086 -7.127 1.00 89.44 280 TRP A N 1
ATOM 2237 C CA . TRP A 1 280 ? -15.128 11.025 -7.168 1.00 89.44 280 TRP A CA 1
ATOM 2238 C C . TRP A 1 280 ? -16.316 10.527 -7.977 1.00 89.44 280 TRP A C 1
ATOM 2240 O O . TRP A 1 280 ? -17.397 11.110 -7.896 1.00 89.44 280 TRP A O 1
ATOM 2250 N N . LEU A 1 281 ? -16.145 9.452 -8.745 1.00 86.12 281 LEU A N 1
ATOM 2251 C CA . LEU A 1 281 ? -17.280 8.801 -9.376 1.00 86.12 281 LEU A CA 1
ATOM 2252 C C . LEU A 1 281 ? -18.254 8.319 -8.290 1.00 86.12 281 LEU A C 1
ATOM 2254 O O . LEU A 1 281 ? -17.800 7.868 -7.230 1.00 86.12 281 LEU A O 1
ATOM 2258 N N . PRO A 1 282 ? -19.576 8.393 -8.536 1.00 68.38 282 PRO A N 1
ATOM 2259 C CA . PRO A 1 282 ? -20.596 7.903 -7.618 1.00 68.38 282 PRO A CA 1
ATOM 2260 C C . PRO A 1 282 ? -20.467 6.383 -7.472 1.00 68.38 282 PRO A C 1
ATOM 2262 O O . PRO A 1 282 ? -21.102 5.582 -8.151 1.00 68.38 282 PRO A O 1
ATOM 2265 N N . SER A 1 283 ? -19.571 5.977 -6.582 1.00 59.41 283 SER A N 1
ATOM 2266 C CA . SER A 1 283 ? -19.548 4.661 -5.975 1.00 59.41 283 SER A CA 1
ATOM 2267 C C . SER A 1 283 ? -20.776 4.556 -5.076 1.00 59.41 283 SER A C 1
ATOM 2269 O O . SER A 1 283 ? -21.226 5.566 -4.535 1.00 59.41 283 SER A O 1
ATOM 2271 N N . LYS A 1 284 ? -21.301 3.343 -4.884 1.00 50.41 284 LYS A N 1
ATOM 2272 C CA . LYS A 1 284 ? -22.277 3.034 -3.832 1.00 50.41 284 LYS A CA 1
ATOM 2273 C C . LYS A 1 284 ? -21.627 3.262 -2.457 1.00 50.41 284 LYS A C 1
ATOM 2275 O O . LYS A 1 284 ? -21.352 2.310 -1.736 1.00 50.41 284 LYS A O 1
ATOM 2280 N N . ARG A 1 285 ? -21.312 4.508 -2.103 1.00 48.34 285 ARG A N 1
ATOM 2281 C CA . ARG A 1 285 ? -21.126 4.868 -0.706 1.00 48.34 285 ARG A CA 1
ATOM 2282 C C . ARG A 1 285 ? -22.513 4.769 -0.082 1.00 48.34 285 ARG A C 1
ATOM 2284 O O . ARG A 1 285 ? -23.452 5.319 -0.665 1.00 48.34 285 ARG A O 1
ATOM 2291 N N . PRO A 1 286 ? -22.664 4.062 1.045 1.00 46.62 286 PRO A N 1
ATOM 2292 C CA . PRO A 1 286 ? -23.832 4.267 1.876 1.00 46.62 286 PRO A CA 1
ATOM 2293 C C . PRO A 1 286 ? -23.943 5.773 2.124 1.00 46.62 286 PRO A C 1
ATOM 2295 O O . PRO A 1 286 ? -22.925 6.447 2.311 1.00 46.62 286 PRO A O 1
ATOM 2298 N N . GLU A 1 287 ? -25.163 6.284 2.019 1.00 47.16 287 GLU A N 1
ATOM 2299 C CA . GLU A 1 287 ? -25.619 7.537 2.614 1.00 47.16 287 GLU A CA 1
ATOM 2300 C C . GLU A 1 287 ? -24.696 7.975 3.761 1.00 47.16 287 GLU A C 1
ATOM 2302 O O . GLU A 1 287 ? -24.517 7.219 4.710 1.00 47.16 287 GLU A O 1
ATOM 2307 N N . GLN A 1 288 ? -24.032 9.125 3.585 1.00 54.59 288 GLN A N 1
ATOM 2308 C CA . GLN A 1 288 ? -23.158 9.819 4.542 1.00 54.59 288 GLN A CA 1
ATOM 2309 C C . GLN A 1 288 ? -22.779 8.996 5.785 1.00 54.59 288 GLN A C 1
ATOM 2311 O O . GLN A 1 288 ? -23.504 8.994 6.777 1.00 54.59 288 GLN A O 1
ATOM 2316 N N . THR A 1 289 ? -21.625 8.319 5.741 1.00 65.56 289 THR A N 1
ATOM 2317 C CA . THR A 1 289 ? -21.064 7.649 6.924 1.00 65.56 289 THR A CA 1
ATOM 2318 C C . THR A 1 289 ? -21.119 8.612 8.120 1.00 65.56 289 THR A C 1
ATOM 2320 O O . THR A 1 289 ? -20.596 9.726 8.008 1.00 65.56 289 THR A O 1
ATOM 2323 N N . PRO A 1 290 ? -21.771 8.240 9.233 1.00 83.12 290 PRO A N 1
ATOM 2324 C CA . PRO A 1 290 ? -22.048 9.172 10.316 1.00 83.12 290 PRO A CA 1
ATOM 2325 C C . PRO A 1 290 ? -20.753 9.671 10.960 1.00 83.12 290 PRO A C 1
ATOM 2327 O O . PRO A 1 290 ? -19.972 8.891 11.510 1.00 83.12 290 PRO A O 1
ATOM 2330 N N . VAL A 1 291 ? -20.500 10.976 10.881 1.00 91.12 291 VAL A N 1
ATOM 2331 C CA . VAL A 1 291 ? -19.285 11.602 11.420 1.00 91.12 291 VAL A CA 1
ATOM 2332 C C . VAL A 1 291 ? -19.260 11.462 12.942 1.00 91.12 291 VAL A C 1
ATOM 2334 O O . VAL A 1 291 ? -20.297 11.542 13.595 1.00 91.12 291 VAL A O 1
ATOM 2337 N N . ALA A 1 292 ? -18.074 11.253 13.519 1.00 94.38 292 ALA A N 1
ATOM 2338 C CA . ALA A 1 292 ? -17.928 11.196 14.969 1.00 94.38 292 ALA A CA 1
ATOM 2339 C C . ALA A 1 292 ? -18.374 12.520 15.615 1.00 94.38 292 ALA A C 1
ATOM 2341 O O . ALA A 1 292 ? -17.923 13.593 15.216 1.00 94.38 292 ALA A O 1
ATOM 2342 N N . VAL A 1 293 ? -19.234 12.440 16.629 1.00 94.88 293 VAL A N 1
ATOM 2343 C CA . VAL A 1 293 ? -19.816 13.601 17.312 1.00 94.88 293 VAL A CA 1
ATOM 2344 C C . VAL A 1 293 ? -19.148 13.781 18.664 1.00 94.88 293 VAL A C 1
ATOM 2346 O O . VAL A 1 293 ? -19.018 12.825 19.431 1.00 94.88 293 VAL A O 1
ATOM 2349 N N . VAL A 1 294 ? -18.722 15.010 18.948 1.00 95.50 294 VAL A N 1
ATOM 2350 C CA . VAL A 1 294 ? -18.145 15.407 20.235 1.00 95.50 294 VAL A CA 1
ATOM 2351 C C . VAL A 1 294 ? -19.242 16.013 21.096 1.00 95.50 294 VAL A C 1
ATOM 2353 O O . VAL A 1 294 ? -19.965 16.890 20.635 1.00 95.50 294 VAL A O 1
ATOM 2356 N N . ASP A 1 295 ? -19.322 15.566 22.344 1.00 94.62 295 ASP A N 1
ATOM 2357 C CA . ASP A 1 295 ? -20.140 16.180 23.386 1.00 94.62 295 ASP A CA 1
ATOM 2358 C C . ASP A 1 295 ? -19.229 17.064 24.263 1.00 94.62 295 ASP A C 1
ATOM 2360 O O . ASP A 1 295 ? -18.413 16.524 25.022 1.00 94.62 295 ASP A O 1
ATOM 2364 N N . PRO A 1 296 ? -19.326 18.405 24.167 1.00 92.38 296 PRO A N 1
ATOM 2365 C CA . PRO A 1 296 ? -18.514 19.334 24.956 1.00 92.38 296 PRO A CA 1
ATOM 2366 C C . PRO A 1 296 ? -18.650 19.149 26.472 1.00 92.38 296 PRO A C 1
ATOM 2368 O O . PRO A 1 296 ? -17.679 19.322 27.212 1.00 92.38 296 PRO A O 1
ATOM 2371 N N . ASP A 1 297 ? -19.824 18.751 26.964 1.00 91.44 297 ASP A N 1
ATOM 2372 C CA . ASP A 1 297 ? -20.039 18.581 28.400 1.00 91.44 297 ASP A CA 1
ATOM 2373 C C . ASP A 1 297 ? -19.279 17.367 28.936 1.00 91.44 297 ASP A C 1
ATOM 2375 O O . ASP A 1 297 ? -18.709 17.427 30.031 1.00 91.44 297 ASP A O 1
ATOM 2379 N N . ASN A 1 298 ? -19.188 16.309 28.126 1.00 92.00 298 ASN A N 1
ATOM 2380 C CA . ASN A 1 298 ? -18.534 15.046 28.471 1.00 92.00 298 ASN A CA 1
ATOM 2381 C C . ASN A 1 298 ? -17.097 14.906 27.931 1.00 92.00 298 ASN A C 1
ATOM 2383 O O . ASN A 1 298 ? -16.419 13.907 28.219 1.00 92.00 298 ASN A O 1
ATOM 2387 N N . CYS A 1 299 ? -16.609 15.885 27.164 1.00 93.94 299 CYS A N 1
ATOM 2388 C CA . CYS A 1 299 ? -15.238 15.950 26.671 1.00 93.94 299 CYS A CA 1
ATOM 2389 C C . CYS A 1 299 ? -14.318 16.621 27.700 1.00 93.94 299 CYS A C 1
ATOM 2391 O O . CYS A 1 299 ? -14.507 17.769 28.092 1.00 93.94 299 CYS A O 1
ATOM 2393 N N . ASN A 1 300 ? -13.277 15.903 28.125 1.00 91.88 300 ASN A N 1
ATOM 2394 C CA . ASN A 1 300 ? -12.294 16.400 29.092 1.00 91.88 300 ASN A CA 1
ATOM 2395 C C . ASN A 1 300 ? -11.022 16.975 28.444 1.00 91.88 300 ASN A C 1
ATOM 2397 O O . ASN A 1 300 ? -10.079 17.315 29.152 1.00 91.88 300 ASN A O 1
ATOM 2401 N N . GLY A 1 301 ? -10.952 17.021 27.111 1.00 94.19 301 GLY A N 1
ATOM 2402 C CA . GLY A 1 301 ? -9.803 17.585 26.404 1.00 94.19 301 GLY A CA 1
ATOM 2403 C C . GLY A 1 301 ? -8.511 16.759 26.447 1.00 94.19 301 GLY A C 1
ATOM 2404 O O . GLY A 1 301 ? -7.463 17.294 26.103 1.00 94.19 301 GLY A O 1
ATOM 2405 N N . CYS A 1 302 ? -8.545 15.476 26.838 1.00 94.00 302 CYS A N 1
ATOM 2406 C CA . CYS A 1 302 ? -7.329 14.663 27.037 1.00 94.00 302 CYS A CA 1
ATOM 2407 C C . CYS A 1 302 ? -6.503 14.365 25.769 1.00 94.00 302 CYS A C 1
ATOM 2409 O O . CYS A 1 302 ? -5.335 14.001 25.877 1.00 94.00 302 CYS A O 1
ATOM 2411 N N . GLY A 1 303 ? -7.096 14.469 24.575 1.00 95.25 303 GLY A N 1
ATOM 2412 C CA . GLY A 1 303 ? -6.395 14.280 23.300 1.00 95.25 303 GLY A CA 1
ATOM 2413 C C . GLY A 1 303 ? -6.140 12.829 22.864 1.00 95.25 303 GLY A C 1
ATOM 2414 O O . GLY A 1 303 ? -5.509 12.625 21.831 1.00 95.25 303 GLY A O 1
ATOM 2415 N N . TRP A 1 304 ? -6.642 11.802 23.563 1.00 95.62 304 TRP A N 1
ATOM 2416 C CA . TRP A 1 304 ? -6.459 10.403 23.118 1.00 95.62 304 TRP A CA 1
ATOM 2417 C C . TRP A 1 304 ? -7.124 10.126 21.764 1.00 95.62 304 TRP A C 1
ATOM 2419 O O . TRP A 1 304 ? -6.562 9.434 20.926 1.00 95.62 304 TRP A O 1
ATOM 2429 N N . CYS A 1 305 ? -8.277 10.744 21.500 1.00 95.75 305 CYS A N 1
ATOM 2430 C CA . CYS A 1 305 ? -8.949 10.679 20.202 1.00 95.75 305 CYS A CA 1
ATOM 2431 C C . CYS A 1 305 ? -8.128 11.298 19.055 1.00 95.75 305 CYS A C 1
ATOM 2433 O O . CYS A 1 305 ? -8.221 10.806 17.934 1.00 95.75 305 CYS A O 1
ATOM 2435 N N . LEU A 1 306 ? -7.318 12.330 19.330 1.00 96.12 306 LEU A N 1
ATOM 2436 C CA . LEU A 1 306 ? -6.356 12.904 18.381 1.00 96.12 306 LEU A CA 1
ATOM 2437 C C . LEU A 1 306 ? -5.209 11.918 18.118 1.00 96.12 306 LEU A C 1
ATOM 2439 O O . LEU A 1 306 ? -4.892 11.646 16.964 1.00 96.12 306 LEU A O 1
ATOM 2443 N N . ALA A 1 307 ? -4.623 11.353 19.178 1.00 94.50 307 ALA A N 1
ATOM 2444 C CA . ALA A 1 307 ? -3.511 10.405 19.070 1.00 94.50 307 ALA A CA 1
ATOM 2445 C C . ALA A 1 307 ? -3.893 9.085 18.368 1.00 94.50 307 ALA A C 1
ATOM 2447 O O . ALA A 1 307 ? -3.047 8.462 17.727 1.00 94.50 307 ALA A O 1
ATOM 2448 N N . ASP A 1 308 ? -5.162 8.687 18.471 1.00 94.75 308 ASP A N 1
ATOM 2449 C CA . ASP A 1 308 ? -5.708 7.446 17.919 1.00 94.75 308 ASP A CA 1
ATOM 2450 C C . ASP A 1 308 ? -6.553 7.678 16.646 1.00 94.75 308 ASP A C 1
ATOM 2452 O O . ASP A 1 308 ? -7.337 6.815 16.257 1.00 94.75 308 ASP A O 1
ATOM 2456 N N . CYS A 1 309 ? -6.455 8.829 15.966 1.00 95.12 309 CYS A N 1
ATOM 2457 C CA . CYS A 1 309 ? -7.131 9.029 14.677 1.00 95.12 309 CYS A CA 1
ATOM 2458 C C . CYS A 1 309 ? -6.175 8.761 13.499 1.00 95.12 309 CYS A C 1
ATOM 2460 O O . CYS A 1 309 ? -5.290 9.574 13.240 1.00 95.12 309 CYS A O 1
ATOM 2462 N N . PRO A 1 310 ? -6.349 7.682 12.706 1.00 93.19 310 PRO A N 1
ATOM 2463 C CA . PRO A 1 310 ? -5.364 7.307 11.689 1.00 93.19 310 PRO A CA 1
ATOM 2464 C C . PRO A 1 310 ? -5.569 8.079 10.387 1.00 93.19 310 PRO A C 1
ATOM 2466 O O . PRO A 1 310 ? -4.845 7.872 9.418 1.00 93.19 310 PRO A O 1
ATOM 2469 N N . TYR A 1 311 ? -6.597 8.920 10.352 1.00 92.62 311 TYR A N 1
ATOM 2470 C CA . TYR A 1 311 ? -6.969 9.782 9.240 1.00 92.62 311 TYR A CA 1
ATOM 2471 C C . TYR A 1 311 ? -6.754 11.256 9.580 1.00 92.62 311 TYR A C 1
ATOM 2473 O O . TYR A 1 311 ? -7.111 12.098 8.768 1.00 92.62 311 TYR A O 1
ATOM 2481 N N . GLU A 1 312 ? -6.211 11.558 10.770 1.00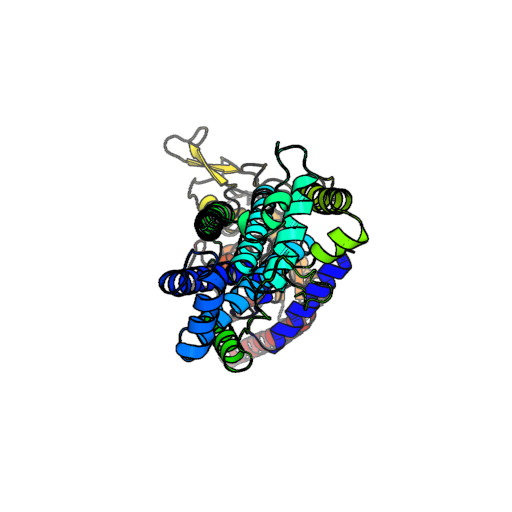 92.81 312 GLU A N 1
ATOM 2482 C CA . GLU A 1 312 ? -5.976 12.931 11.243 1.00 92.81 312 GLU A CA 1
ATOM 2483 C C . GLU A 1 312 ? -7.253 13.795 11.232 1.00 92.81 312 GLU A C 1
ATOM 2485 O O . GLU A 1 312 ? -7.205 15.015 11.147 1.00 92.81 312 GLU A O 1
ATOM 2490 N N . ALA A 1 313 ? -8.416 13.148 11.362 1.00 94.62 313 ALA A N 1
ATOM 2491 C CA . ALA A 1 313 ? -9.725 13.792 11.359 1.00 94.62 313 ALA A CA 1
ATOM 2492 C C . ALA A 1 313 ? -10.062 14.483 12.685 1.00 94.62 313 ALA A C 1
ATOM 2494 O O . ALA A 1 313 ? -11.074 15.163 12.773 1.00 94.62 313 ALA A O 1
ATOM 2495 N N . VAL A 1 314 ? -9.281 14.273 13.745 1.00 96.62 314 VAL A N 1
ATOM 2496 C CA . VAL A 1 314 ? -9.528 14.876 15.059 1.00 96.62 314 VAL A CA 1
ATOM 2497 C C . VAL A 1 314 ? -8.492 15.965 15.295 1.00 96.62 314 VAL A C 1
ATOM 2499 O O . VAL A 1 314 ? -7.307 15.733 15.102 1.00 96.62 314 VAL A O 1
ATOM 2502 N N . SER A 1 315 ? -8.931 17.132 15.753 1.00 97.06 315 SER A N 1
ATOM 2503 C CA . SER A 1 315 ? -8.079 18.226 16.226 1.00 97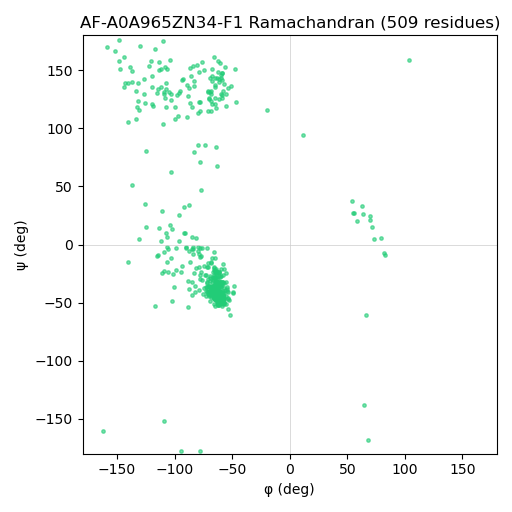.06 315 SER A CA 1
ATOM 2504 C C . SER A 1 315 ? -8.561 18.720 17.592 1.00 97.06 315 SER A C 1
ATOM 2506 O O . SER A 1 315 ? -9.616 18.302 18.071 1.00 97.06 315 SER A O 1
ATOM 2508 N N . MET A 1 316 ? -7.784 19.581 18.253 1.00 96.38 316 MET A N 1
ATOM 2509 C CA . MET A 1 316 ? -8.138 20.146 19.560 1.00 96.38 316 MET A CA 1
ATOM 2510 C C . MET A 1 316 ? -8.332 21.657 19.437 1.00 96.38 316 MET A C 1
ATOM 2512 O O . MET A 1 316 ? -7.451 22.347 18.925 1.00 96.38 316 MET A O 1
ATOM 2516 N N . LYS A 1 317 ? -9.445 22.178 19.958 1.00 95.44 317 LYS A N 1
ATOM 2517 C CA . LYS A 1 317 ? -9.696 23.619 20.114 1.00 95.44 317 LYS A CA 1
ATOM 2518 C C . LYS A 1 317 ? -9.849 23.992 21.584 1.00 95.44 317 LYS A C 1
ATOM 2520 O O . LYS A 1 317 ? -9.978 23.115 22.440 1.00 95.44 317 LYS A O 1
ATOM 2525 N N . ASP A 1 318 ? -9.835 25.287 21.878 1.00 96.06 318 ASP A N 1
ATOM 2526 C CA . ASP A 1 318 ? -10.277 25.778 23.184 1.00 96.06 318 ASP A CA 1
ATOM 2527 C C . ASP A 1 318 ? -11.747 25.425 23.413 1.00 96.06 318 ASP A C 1
ATOM 2529 O O . ASP A 1 318 ? -12.569 25.442 22.493 1.00 96.06 318 ASP A O 1
ATOM 2533 N N . HIS A 1 319 ? -12.065 25.033 24.640 1.00 94.88 319 HIS A N 1
ATOM 2534 C CA . HIS A 1 319 ? -13.422 24.677 25.008 1.00 94.88 319 HIS A CA 1
ATOM 2535 C C . HIS A 1 319 ? -14.325 25.908 24.908 1.00 94.88 319 HIS A C 1
ATOM 2537 O O . HIS A 1 319 ? -13.969 26.983 25.383 1.00 94.88 319 HIS A O 1
ATOM 2543 N N . ASP A 1 320 ? -15.516 25.736 24.326 1.00 89.69 320 ASP A N 1
ATOM 2544 C CA . ASP A 1 320 ? -16.386 26.867 23.965 1.00 89.69 320 ASP A CA 1
ATOM 2545 C C . ASP A 1 320 ? -16.799 27.748 25.161 1.00 89.69 320 ASP A C 1
ATOM 2547 O O . ASP A 1 320 ? -17.055 28.935 24.988 1.00 89.69 320 ASP A O 1
ATOM 2551 N N . TYR A 1 321 ? -16.850 27.188 26.377 1.00 92.31 321 TYR A N 1
ATOM 2552 C CA . TYR A 1 321 ? -17.260 27.906 27.592 1.00 92.31 321 TYR A CA 1
ATOM 2553 C C . TYR A 1 321 ? -16.449 27.562 28.853 1.00 92.31 321 TYR A C 1
ATOM 2555 O O . TYR A 1 321 ? -16.507 28.315 29.825 1.00 92.31 321 TYR A O 1
ATOM 2563 N N . LYS A 1 322 ? -15.670 26.467 28.881 1.00 90.00 322 LYS A N 1
ATOM 2564 C CA . LYS A 1 322 ? -14.796 26.146 30.024 1.00 90.00 322 LYS A CA 1
ATOM 2565 C C . LYS A 1 322 ? -13.423 26.785 29.821 1.00 90.00 322 LYS A C 1
ATOM 2567 O O . LYS A 1 322 ? -12.645 26.356 28.972 1.00 90.00 322 LYS A O 1
ATOM 2572 N N . LYS A 1 323 ? -13.110 27.808 30.619 1.00 89.81 323 LYS A N 1
ATOM 2573 C CA . LYS A 1 323 ? -11.804 28.481 30.571 1.00 89.81 323 LYS A CA 1
ATOM 2574 C C . LYS A 1 323 ? -10.667 27.488 30.858 1.00 89.81 323 LYS A C 1
ATOM 2576 O O . LYS A 1 323 ? -10.823 26.596 31.691 1.00 89.81 323 LYS A O 1
ATOM 2581 N N . ASP A 1 324 ? -9.547 27.642 30.153 1.00 88.00 324 ASP A N 1
ATOM 2582 C CA . ASP A 1 324 ? -8.330 26.823 30.286 1.00 88.00 324 ASP A CA 1
ATOM 2583 C C . ASP A 1 324 ? -8.541 25.313 30.039 1.00 88.00 324 ASP A C 1
ATOM 2585 O O . ASP A 1 324 ? -7.729 24.485 30.445 1.00 88.00 324 ASP A O 1
ATOM 2589 N N . HIS A 1 325 ? -9.621 24.944 29.343 1.00 91.62 325 HIS A N 1
ATOM 2590 C CA . HIS A 1 325 ? -9.891 23.577 28.902 1.00 91.62 325 HIS A CA 1
ATOM 2591 C C . HIS A 1 325 ? -9.839 23.483 27.377 1.00 91.62 325 HIS A C 1
ATOM 2593 O O . HIS A 1 325 ? -10.161 24.432 26.661 1.00 91.62 325 HIS A O 1
ATOM 2599 N N . LYS A 1 326 ? -9.462 22.307 26.872 1.00 94.88 326 LYS A N 1
ATOM 2600 C CA . LYS A 1 326 ? -9.527 21.968 25.446 1.00 94.88 326 LYS A CA 1
ATOM 2601 C C . LYS A 1 326 ? -10.708 21.039 25.181 1.00 94.88 326 LYS A C 1
ATOM 2603 O O . LYS A 1 326 ? -11.157 20.327 26.075 1.00 94.88 326 LYS A O 1
ATOM 2608 N N . GLN A 1 327 ? -11.161 20.994 23.937 1.00 95.69 327 GLN A N 1
ATOM 2609 C CA . GLN A 1 327 ? -12.122 20.007 23.452 1.00 95.69 327 GLN A CA 1
ATOM 2610 C C . GLN A 1 327 ? -11.739 19.524 22.055 1.00 95.69 327 GLN A C 1
ATOM 2612 O O . GLN A 1 327 ? -11.092 20.241 21.289 1.00 95.69 327 GLN A O 1
ATOM 2617 N N . SER A 1 328 ? -12.132 18.299 21.729 1.00 96.69 328 SER A N 1
ATOM 2618 C CA . SER A 1 328 ? -11.916 17.725 20.404 1.00 96.69 328 SER A CA 1
ATOM 2619 C C . SER A 1 328 ? -12.867 18.324 19.366 1.00 96.69 328 SER A C 1
ATOM 2621 O O . SER A 1 328 ? -14.000 18.677 19.679 1.00 96.69 328 SER A O 1
ATOM 2623 N N . VAL A 1 329 ? -12.427 18.378 18.114 1.00 96.56 329 VAL A N 1
ATOM 2624 C CA . VAL A 1 329 ? -13.237 18.713 16.935 1.00 96.56 329 VAL A CA 1
ATOM 2625 C C . VAL A 1 329 ? -12.957 17.674 15.873 1.00 96.56 329 VAL A C 1
ATOM 2627 O O . VAL A 1 329 ? -11.806 17.273 15.701 1.00 96.56 329 VAL A O 1
ATOM 2630 N N . VAL A 1 330 ? -14.001 17.240 15.178 1.00 96.69 330 VAL A N 1
ATOM 2631 C CA . VAL A 1 330 ? -13.901 16.238 14.120 1.00 96.69 330 VAL A CA 1
ATOM 2632 C C . VAL A 1 330 ? -14.117 16.917 12.775 1.00 96.69 330 VAL A C 1
ATOM 2634 O O . VAL A 1 330 ? -15.120 17.597 12.581 1.00 96.69 330 VAL A O 1
ATOM 2637 N N . ASP A 1 331 ? -13.172 16.723 11.863 1.00 94.25 331 ASP A N 1
ATOM 2638 C CA . ASP A 1 331 ? -13.278 17.104 10.462 1.00 94.25 331 ASP A CA 1
ATOM 2639 C C . ASP A 1 331 ? -14.149 16.067 9.719 1.00 94.25 331 ASP A C 1
ATOM 2641 O O . ASP A 1 331 ? -13.769 14.888 9.633 1.00 94.25 331 ASP A O 1
ATOM 2645 N N . PRO A 1 332 ? -15.327 16.466 9.205 1.00 90.81 332 PRO A N 1
ATOM 2646 C CA . PRO A 1 332 ? -16.236 15.559 8.513 1.00 90.81 332 PRO A CA 1
ATOM 2647 C C . PRO A 1 332 ? -15.667 15.016 7.196 1.00 90.81 332 PRO A C 1
ATOM 2649 O O . PRO A 1 332 ? -16.028 13.905 6.811 1.00 90.81 332 PRO A O 1
ATOM 2652 N N . ASP A 1 333 ? -14.754 15.733 6.534 1.00 87.06 333 ASP A N 1
ATOM 2653 C CA . ASP A 1 333 ? -14.190 15.321 5.242 1.00 87.06 333 ASP A CA 1
ATOM 2654 C C . ASP A 1 333 ? -13.139 14.211 5.399 1.00 87.06 333 ASP A C 1
ATOM 2656 O O . ASP A 1 333 ? -12.887 13.427 4.475 1.00 87.06 333 ASP A O 1
ATOM 2660 N N . LEU A 1 334 ? -12.537 14.118 6.589 1.00 89.62 334 LEU A N 1
ATOM 2661 C CA . LEU A 1 334 ? -11.535 13.110 6.933 1.00 89.62 334 LEU A CA 1
ATOM 2662 C C . LEU A 1 334 ? -12.107 11.923 7.720 1.00 89.62 334 LEU A C 1
ATOM 2664 O O . LEU A 1 334 ? -11.506 10.844 7.743 1.00 89.62 334 LEU A O 1
ATOM 2668 N N . CYS A 1 335 ? -13.253 12.096 8.379 1.00 91.81 335 CYS A N 1
ATOM 2669 C CA . CYS A 1 335 ? -13.851 11.060 9.213 1.00 91.81 335 CYS A CA 1
ATOM 2670 C C . CYS A 1 335 ? -14.377 9.879 8.377 1.00 91.81 335 CYS A C 1
ATOM 2672 O O . CYS A 1 335 ? -15.123 10.046 7.418 1.00 91.81 335 CYS A O 1
ATOM 2674 N N . VAL A 1 336 ? -14.028 8.654 8.784 1.00 90.25 336 VAL A N 1
ATOM 2675 C CA . VAL A 1 336 ? -14.486 7.401 8.141 1.00 90.25 336 VAL A CA 1
ATOM 2676 C C . VAL A 1 336 ? -15.392 6.549 9.035 1.00 90.25 336 VAL A C 1
ATOM 2678 O O . VAL A 1 336 ? -15.559 5.359 8.778 1.00 90.25 336 VAL A O 1
ATOM 2681 N N . SER A 1 337 ? -15.893 7.126 10.131 1.00 92.12 337 SER A N 1
ATOM 2682 C CA . SER A 1 337 ? -16.808 6.474 11.088 1.00 92.12 337 SER A CA 1
ATOM 2683 C C . SER A 1 337 ? -16.312 5.150 11.686 1.00 92.12 337 SER A C 1
ATOM 2685 O O . SER A 1 337 ? -17.104 4.316 12.104 1.00 92.12 337 SER A O 1
ATOM 2687 N N . CYS A 1 338 ? -14.994 4.947 11.771 1.00 93.38 338 CYS A N 1
ATOM 2688 C CA . CYS A 1 338 ? -14.419 3.708 12.312 1.00 93.38 338 CYS A CA 1
ATOM 2689 C C . CYS A 1 338 ? -14.592 3.543 13.834 1.00 93.38 338 CYS A C 1
ATOM 2691 O O . CYS A 1 338 ? -14.436 2.444 14.346 1.00 93.38 338 CYS A O 1
ATOM 2693 N N . GLY A 1 339 ? -14.849 4.623 14.580 1.00 94.69 339 GLY A N 1
ATOM 2694 C CA . GLY A 1 339 ? -15.073 4.579 16.032 1.00 94.69 339 GLY A CA 1
ATOM 2695 C C . GLY A 1 339 ? -13.857 4.333 16.917 1.00 94.69 339 GLY A C 1
ATOM 2696 O O . GLY A 1 339 ? -14.002 4.300 18.136 1.00 94.69 339 GLY A O 1
ATOM 2697 N N . ILE A 1 340 ? -12.651 4.270 16.355 1.00 96.06 340 ILE A N 1
ATOM 2698 C CA . ILE A 1 340 ? -11.413 4.119 17.133 1.00 96.06 340 ILE A CA 1
ATOM 2699 C C . ILE A 1 340 ? -11.278 5.217 18.203 1.00 96.06 340 ILE A C 1
ATOM 2701 O O . ILE A 1 340 ? -10.878 4.937 19.335 1.00 96.06 340 ILE A O 1
ATOM 2705 N N . CYS A 1 341 ? -11.645 6.456 17.858 1.00 95.81 341 CYS A N 1
ATOM 2706 C CA . CYS A 1 341 ? -11.629 7.597 18.770 1.00 95.81 341 CYS A CA 1
ATOM 2707 C C . CYS A 1 341 ? -12.636 7.456 19.925 1.00 95.81 341 CYS A C 1
ATOM 2709 O O . CYS A 1 341 ? -12.333 7.865 21.044 1.00 95.81 341 CYS A O 1
ATOM 2711 N N . ALA A 1 342 ? -13.799 6.847 19.677 1.00 95.19 342 ALA A N 1
ATOM 2712 C CA . ALA A 1 342 ? -14.797 6.549 20.703 1.00 95.19 342 ALA A CA 1
ATOM 2713 C C . ALA A 1 342 ? -14.313 5.431 21.641 1.00 95.19 342 ALA A C 1
ATOM 2715 O O . ALA A 1 342 ? -14.449 5.555 22.860 1.00 95.19 342 ALA A O 1
ATOM 2716 N N . GLY A 1 343 ? -13.651 4.404 21.094 1.00 94.19 343 GLY A N 1
ATOM 2717 C CA . GLY A 1 343 ? -12.982 3.354 21.871 1.00 94.19 343 GLY A CA 1
ATOM 2718 C C . GLY A 1 343 ? -11.807 3.863 22.710 1.00 94.19 343 GLY A C 1
ATOM 2719 O O . GLY A 1 343 ? -11.524 3.325 23.780 1.00 94.19 343 GLY A O 1
ATOM 2720 N N . ALA A 1 344 ? -11.155 4.937 22.254 1.00 95.69 344 ALA A N 1
ATOM 2721 C CA . ALA A 1 344 ? -10.110 5.631 22.997 1.00 95.69 344 ALA A CA 1
ATOM 2722 C C . ALA A 1 344 ? -10.662 6.566 24.081 1.00 95.69 344 ALA A C 1
ATOM 2724 O O . ALA A 1 344 ? -9.911 6.974 24.953 1.00 95.69 344 ALA A O 1
ATOM 2725 N N . CYS A 1 345 ? -11.929 6.980 24.041 1.00 94.81 345 CYS A N 1
ATOM 2726 C CA . CYS A 1 345 ? -12.410 8.042 24.922 1.00 94.81 345 CYS A CA 1
ATOM 2727 C C . CYS A 1 345 ? -12.471 7.567 26.393 1.00 94.81 345 CYS A C 1
ATOM 2729 O O . CYS A 1 345 ? -13.161 6.589 26.687 1.00 94.81 345 CYS A O 1
ATOM 2731 N N . PRO A 1 346 ? -11.835 8.268 27.357 1.00 91.38 346 PRO A N 1
ATOM 2732 C CA . PRO A 1 346 ? -11.928 7.905 28.776 1.00 91.38 346 PRO A CA 1
ATOM 2733 C C . PRO A 1 346 ? -13.372 7.914 29.301 1.00 91.38 346 PRO A C 1
ATOM 2735 O O . PRO A 1 346 ? -13.741 7.113 30.163 1.00 91.38 346 PRO A O 1
ATOM 2738 N N . SER A 1 347 ? -14.201 8.807 28.753 1.00 90.81 347 SER A N 1
ATOM 2739 C CA . SER A 1 347 ? -15.615 8.953 29.102 1.00 90.81 347 SER A CA 1
ATOM 2740 C C . SER A 1 347 ? -16.470 7.752 28.668 1.00 90.81 347 SER A C 1
ATOM 2742 O O . SER A 1 347 ? -17.598 7.639 29.142 1.00 90.81 347 SER A O 1
ATOM 2744 N N . SER A 1 348 ? -15.935 6.847 27.835 1.00 89.12 348 SER A N 1
ATOM 2745 C CA . SER A 1 348 ? -16.574 5.596 27.389 1.00 89.12 348 SER A CA 1
ATOM 2746 C C . SER A 1 348 ? -16.539 4.468 28.422 1.00 89.12 348 SER A C 1
ATOM 2748 O O . SER A 1 348 ? -17.064 3.389 28.168 1.00 89.12 348 SER A O 1
ATOM 2750 N N . SER A 1 349 ? -15.911 4.670 29.583 1.00 88.69 349 SER A N 1
ATOM 2751 C CA . SER A 1 349 ? -15.869 3.661 30.644 1.00 88.69 349 SER A CA 1
ATOM 2752 C C . SER A 1 349 ? -17.263 3.420 31.252 1.00 88.69 349 SER A C 1
ATOM 2754 O O . SER A 1 349 ? -17.791 4.339 31.887 1.00 88.69 349 SER A O 1
ATOM 2756 N N . PRO A 1 350 ? -17.805 2.183 31.212 1.00 85.12 350 PRO A N 1
ATOM 2757 C CA . PRO A 1 350 ? -19.098 1.852 31.831 1.00 85.12 350 PRO A CA 1
ATOM 2758 C C . PRO A 1 350 ? -19.118 1.976 33.363 1.00 85.12 350 PRO A C 1
ATOM 2760 O O . PRO A 1 350 ? -20.171 1.931 33.984 1.00 85.12 350 PRO A O 1
ATOM 2763 N N . PHE A 1 351 ? -17.955 2.135 34.002 1.00 83.88 351 PHE A N 1
ATOM 2764 C CA . PHE A 1 351 ? -17.838 2.336 35.451 1.00 83.88 351 PHE A CA 1
ATOM 2765 C C . PHE A 1 351 ? -18.088 3.782 35.916 1.00 83.88 351 PHE A C 1
ATOM 2767 O O . PHE A 1 351 ? -17.860 4.083 37.086 1.00 83.88 351 PHE A O 1
ATOM 2774 N N . ARG A 1 352 ? -18.487 4.703 35.030 1.00 82.38 352 ARG A N 1
ATOM 2775 C CA . ARG A 1 352 ? -18.819 6.075 35.437 1.00 82.38 352 ARG A CA 1
ATOM 2776 C C . ARG A 1 352 ? -20.126 6.091 36.229 1.00 82.38 352 ARG A C 1
ATOM 2778 O O . ARG A 1 352 ? -21.124 5.530 35.796 1.00 82.38 352 ARG A O 1
ATOM 2785 N N . HIS A 1 353 ? -20.115 6.782 37.364 1.00 73.75 353 HIS A N 1
ATOM 2786 C CA . HIS A 1 353 ? -21.312 7.051 38.157 1.00 73.75 353 HIS A CA 1
ATOM 2787 C C . HIS A 1 353 ? -22.045 8.266 37.577 1.00 73.75 353 HIS A C 1
ATOM 2789 O O . HIS A 1 353 ? -21.863 9.385 38.045 1.00 73.75 353 HIS A O 1
ATOM 2795 N N . VAL A 1 354 ? -22.800 8.046 36.503 1.00 73.38 354 VAL A N 1
ATOM 2796 C CA . VAL A 1 354 ? -23.635 9.053 35.835 1.00 73.38 354 VAL A CA 1
ATOM 2797 C C . VAL A 1 354 ? -24.987 8.435 35.494 1.00 73.38 354 VAL A C 1
ATOM 2799 O O . VAL A 1 354 ? -25.055 7.231 35.249 1.00 73.38 354 VAL A O 1
ATOM 2802 N N . ASP A 1 355 ? -26.043 9.249 35.474 1.00 66.94 355 ASP A N 1
ATOM 2803 C CA . ASP A 1 355 ? -27.409 8.782 35.190 1.00 66.94 355 ASP A CA 1
ATOM 2804 C C . ASP A 1 355 ? -27.543 8.233 33.763 1.00 66.94 355 ASP A C 1
ATOM 2806 O O . ASP A 1 355 ? -28.263 7.266 33.517 1.00 66.94 355 ASP A O 1
ATOM 2810 N N . GLU A 1 356 ? -26.794 8.814 32.822 1.00 78.31 356 GLU A N 1
ATOM 2811 C CA . GLU A 1 356 ? -26.724 8.364 31.439 1.00 78.31 356 GLU A CA 1
ATOM 2812 C C . GLU A 1 356 ? -25.269 8.290 30.957 1.00 78.31 356 GLU A C 1
ATOM 2814 O O . GLU A 1 356 ? -24.481 9.218 31.148 1.00 78.31 356 GLU A O 1
ATOM 2819 N N . LEU A 1 357 ? -24.897 7.173 30.319 1.00 83.00 357 LEU A N 1
ATOM 2820 C CA . LEU A 1 357 ? -23.551 6.951 29.783 1.00 83.00 357 LEU A CA 1
ATOM 2821 C C . LEU A 1 357 ? -23.350 7.707 28.458 1.00 83.00 357 LEU A C 1
ATOM 2823 O O . LEU A 1 357 ? -23.274 7.109 27.384 1.00 83.00 357 LEU A O 1
ATOM 2827 N N . THR A 1 358 ? -23.256 9.031 28.538 1.00 86.50 358 THR A N 1
ATOM 2828 C CA . THR A 1 358 ? -22.855 9.897 27.425 1.00 86.50 358 THR A CA 1
ATOM 2829 C C . THR A 1 358 ? -21.334 10.038 27.385 1.00 86.50 358 THR A C 1
ATOM 2831 O O . THR A 1 358 ? -20.666 10.216 28.408 1.00 86.50 358 THR A O 1
ATOM 2834 N N . THR A 1 359 ? -20.740 9.922 26.199 1.00 91.88 359 THR A N 1
ATOM 2835 C CA . THR A 1 359 ? -19.282 9.947 26.014 1.00 91.88 359 THR A CA 1
ATOM 2836 C C . THR A 1 359 ? -18.844 11.263 25.384 1.00 91.88 359 THR A C 1
ATOM 2838 O O . THR A 1 359 ? -19.584 11.865 24.619 1.00 91.88 359 THR A O 1
ATOM 2841 N N . GLY A 1 360 ? -17.615 11.709 25.667 1.00 93.12 360 GLY A N 1
ATOM 2842 C CA . GLY A 1 360 ? -17.096 12.961 25.105 1.00 93.12 360 GLY A CA 1
ATOM 2843 C C . GLY A 1 360 ? -16.918 12.931 23.585 1.00 93.12 360 GLY A C 1
ATOM 2844 O O . GLY A 1 360 ? -16.916 13.978 22.952 1.00 93.12 360 GLY A O 1
ATOM 2845 N N . ILE A 1 361 ? -16.780 11.745 22.989 1.00 95.19 361 ILE A N 1
ATOM 2846 C CA . ILE A 1 361 ? -16.849 11.528 21.541 1.00 95.19 361 ILE A CA 1
ATOM 2847 C C . ILE A 1 361 ? -17.539 10.188 21.265 1.00 95.19 361 ILE A C 1
ATOM 2849 O O . ILE A 1 361 ? -17.305 9.210 21.982 1.00 95.19 361 ILE A O 1
ATOM 2853 N N . SER A 1 362 ? -18.403 10.139 20.254 1.00 93.31 362 SER A N 1
ATOM 2854 C CA . SER A 1 362 ? -19.197 8.958 19.892 1.00 93.31 362 SER A CA 1
ATOM 2855 C C . SER A 1 362 ? -19.374 8.829 18.378 1.00 93.31 362 SER A C 1
ATOM 2857 O O . SER A 1 362 ? -19.162 9.790 17.640 1.00 93.31 362 SER A O 1
ATOM 2859 N N . ILE A 1 363 ? -19.736 7.632 17.913 1.00 91.88 363 ILE A N 1
ATOM 2860 C CA . ILE A 1 363 ? -20.145 7.391 16.525 1.00 91.88 363 ILE A CA 1
ATOM 2861 C C . ILE A 1 363 ? -21.668 7.271 16.498 1.00 91.88 363 ILE A C 1
ATOM 2863 O O . ILE A 1 363 ? -22.193 6.410 17.206 1.00 91.88 363 ILE A O 1
ATOM 2867 N N . PRO A 1 364 ? -22.378 8.080 15.695 1.00 87.12 364 PRO A N 1
ATOM 2868 C CA . PRO A 1 364 ? -23.817 7.914 15.542 1.00 87.12 364 PRO A CA 1
ATOM 2869 C C . PRO A 1 364 ? -24.165 6.506 15.038 1.00 87.12 364 PRO A C 1
ATOM 2871 O O . PRO A 1 364 ? -23.547 6.007 14.097 1.00 87.12 364 PRO A O 1
ATOM 2874 N N . GLY A 1 365 ? -25.132 5.862 15.695 1.00 83.88 365 GLY A N 1
ATOM 2875 C CA . GLY A 1 365 ? -25.530 4.468 15.446 1.00 83.88 365 GLY A CA 1
ATOM 2876 C C . GLY A 1 365 ? -24.659 3.405 16.130 1.00 83.88 365 GLY A C 1
ATOM 2877 O O . GLY A 1 365 ? -25.000 2.229 16.087 1.00 83.88 365 GLY A O 1
ATOM 2878 N N . PHE A 1 366 ? -23.550 3.802 16.763 1.00 85.88 366 PHE A N 1
ATOM 2879 C CA . PHE A 1 366 ? -22.710 2.941 17.601 1.00 85.88 366 PHE A CA 1
ATOM 2880 C C . PHE A 1 366 ? -22.303 3.690 18.877 1.00 85.88 366 PHE A C 1
ATOM 2882 O O . PHE A 1 366 ? -21.118 3.789 19.223 1.00 85.88 366 PHE A O 1
ATOM 2889 N N . HIS A 1 367 ? -23.283 4.258 19.587 1.00 90.69 367 HIS A N 1
ATOM 2890 C CA . HIS A 1 367 ? -23.015 4.858 20.890 1.00 90.69 367 HIS A CA 1
ATOM 2891 C C . HIS A 1 367 ? -22.633 3.763 21.895 1.00 90.69 367 HIS A C 1
ATOM 2893 O O . HIS A 1 367 ? -23.182 2.664 21.888 1.00 90.69 367 HIS A O 1
ATOM 2899 N N . ILE A 1 368 ? -21.719 4.063 22.822 1.00 89.56 368 ILE A N 1
ATOM 2900 C CA . ILE A 1 368 ? -21.247 3.069 23.802 1.00 89.56 368 ILE A CA 1
ATOM 2901 C C . ILE A 1 368 ? -22.391 2.535 24.680 1.00 89.56 368 ILE A C 1
ATOM 2903 O O . ILE A 1 368 ? -22.392 1.361 25.039 1.00 89.56 368 ILE A O 1
ATOM 2907 N N . LYS A 1 369 ? -23.399 3.365 24.976 1.00 89.12 369 LYS A N 1
ATOM 2908 C CA . LYS A 1 369 ? -24.627 2.957 25.678 1.00 89.12 369 LYS A CA 1
ATOM 2909 C C . LYS A 1 369 ? -25.427 1.907 24.898 1.00 89.12 369 LYS A C 1
ATOM 2911 O O . LYS A 1 369 ? -25.909 0.939 25.485 1.00 89.12 369 LYS A O 1
ATOM 2916 N N . GLU A 1 370 ? -25.577 2.105 23.592 1.00 89.44 370 GLU A N 1
ATOM 2917 C CA . GLU A 1 370 ? -26.299 1.183 22.708 1.00 89.44 370 GLU A CA 1
ATOM 2918 C C . GLU A 1 370 ? -25.540 -0.136 22.594 1.00 89.44 370 GLU A C 1
ATOM 2920 O O . GLU A 1 370 ? -26.139 -1.196 22.752 1.00 89.44 370 GLU A O 1
ATOM 2925 N N . LEU A 1 371 ? -24.213 -0.065 22.434 1.00 90.31 371 LEU A N 1
ATOM 2926 C CA . LEU A 1 371 ? -23.346 -1.240 22.430 1.00 90.31 371 LEU A CA 1
ATOM 2927 C C . LEU A 1 371 ? -23.456 -2.020 23.748 1.00 90.31 371 LEU A C 1
ATOM 2929 O O . LEU A 1 371 ? -23.604 -3.234 23.711 1.00 90.31 371 LEU A O 1
ATOM 2933 N N . LEU A 1 372 ? -23.450 -1.337 24.901 1.00 90.56 372 LEU A N 1
ATOM 2934 C CA . LEU A 1 372 ? -23.631 -1.971 26.215 1.00 90.56 372 LEU A CA 1
ATOM 2935 C C . LEU A 1 372 ? -24.970 -2.694 26.319 1.00 90.56 372 LEU A C 1
ATOM 2937 O O . LEU A 1 372 ? -25.018 -3.858 26.704 1.00 90.56 372 LEU A O 1
ATOM 2941 N N . SER A 1 373 ? -26.044 -2.007 25.936 1.00 91.50 373 SER A N 1
ATOM 2942 C CA . SER A 1 373 ? -27.398 -2.558 25.985 1.00 91.50 373 SER A CA 1
ATOM 2943 C C . SER A 1 373 ? -27.527 -3.775 25.066 1.00 91.50 373 SER A C 1
ATOM 2945 O O . SER A 1 373 ? -28.125 -4.778 25.445 1.00 91.50 373 SER A O 1
ATOM 2947 N N . LEU A 1 374 ? -26.929 -3.715 23.873 1.00 93.12 374 LEU A N 1
ATOM 2948 C CA . LEU A 1 374 ? -26.914 -4.820 22.921 1.00 93.12 374 LEU A CA 1
ATOM 2949 C C . LEU A 1 374 ? -26.117 -6.020 23.449 1.00 93.12 374 LEU A C 1
ATOM 2951 O O . LEU A 1 374 ? -26.610 -7.143 23.372 1.00 93.12 374 LEU A O 1
ATOM 2955 N N . THR A 1 375 ? -24.931 -5.783 24.017 1.00 93.94 375 THR A N 1
ATOM 2956 C CA . THR A 1 375 ? -24.106 -6.812 24.665 1.00 93.94 375 THR A CA 1
ATOM 2957 C C . THR A 1 375 ? -24.878 -7.507 25.782 1.00 93.94 375 THR A C 1
ATOM 2959 O O . THR A 1 375 ? -24.973 -8.731 25.788 1.00 93.94 375 THR A O 1
ATOM 2962 N N . GLU A 1 376 ? -25.479 -6.746 26.701 1.00 94.00 376 GLU A N 1
ATOM 2963 C CA . GLU A 1 376 ? -26.268 -7.320 27.793 1.00 94.00 376 GLU A CA 1
ATO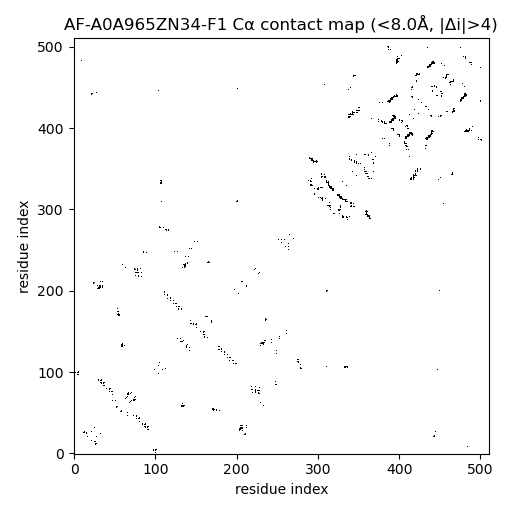M 2964 C C . GLU A 1 376 ? -27.457 -8.133 27.284 1.00 94.00 376 GLU A C 1
ATOM 2966 O O . GLU A 1 376 ? -27.722 -9.214 27.800 1.00 94.00 376 GLU A O 1
ATOM 2971 N N . ASN A 1 377 ? -28.181 -7.621 26.287 1.00 94.94 377 ASN A N 1
ATOM 2972 C CA . ASN A 1 377 ? -29.352 -8.299 25.745 1.00 94.94 377 ASN A CA 1
ATOM 2973 C C . ASN A 1 377 ? -28.979 -9.607 25.044 1.00 94.94 377 ASN A C 1
ATOM 2975 O O . ASN A 1 377 ? -29.661 -10.607 25.247 1.00 94.94 377 ASN A O 1
ATOM 2979 N N . LYS A 1 378 ? -27.900 -9.617 24.250 1.00 95.06 378 LYS A N 1
ATOM 2980 C CA . LYS A 1 378 ? -27.436 -10.834 23.573 1.00 95.06 378 LYS A CA 1
ATOM 2981 C C . LYS A 1 378 ? -26.921 -11.874 24.563 1.00 95.06 378 LYS A C 1
ATOM 2983 O O . LYS A 1 378 ? -27.282 -13.034 24.431 1.00 95.06 378 LYS A O 1
ATOM 2988 N N . LEU A 1 379 ? -26.157 -11.466 25.577 1.00 94.69 379 LEU A N 1
ATOM 2989 C CA . LEU A 1 379 ? -25.661 -12.387 26.605 1.00 94.69 379 LEU A CA 1
ATOM 2990 C C . LEU A 1 379 ? -26.795 -12.952 27.472 1.00 94.69 379 LEU A C 1
ATOM 2992 O O . LEU A 1 379 ? -26.821 -14.145 27.739 1.00 94.69 379 LEU A O 1
ATOM 2996 N N . LYS A 1 380 ? -27.795 -12.138 27.839 1.00 93.38 380 LYS A N 1
ATOM 2997 C CA . LYS A 1 380 ? -28.994 -12.612 28.564 1.00 93.38 380 LYS A CA 1
ATOM 2998 C C . LYS A 1 380 ? -29.858 -13.578 27.749 1.00 93.38 380 LYS A C 1
ATOM 3000 O O . LYS A 1 380 ? -30.651 -14.304 28.338 1.00 93.38 380 LYS A O 1
ATOM 3005 N N . ALA A 1 381 ? -29.767 -13.529 26.422 1.00 93.06 381 ALA A N 1
ATOM 3006 C CA . ALA A 1 381 ? -30.519 -14.403 25.529 1.00 93.06 381 ALA A CA 1
ATOM 3007 C C . ALA A 1 381 ? -29.847 -15.770 25.314 1.00 93.06 381 ALA A C 1
ATOM 3009 O O . ALA A 1 381 ? -30.465 -16.633 24.695 1.00 93.06 381 ALA A O 1
ATOM 3010 N N . LEU A 1 382 ? -28.616 -15.966 25.804 1.00 92.69 382 LEU A N 1
ATOM 3011 C CA . LEU A 1 382 ? -27.942 -17.261 25.769 1.00 92.69 382 LEU A CA 1
ATOM 3012 C C . LEU A 1 382 ? -28.655 -18.242 26.708 1.00 92.69 382 LEU A C 1
ATOM 3014 O O . LEU A 1 382 ? -28.970 -17.914 27.852 1.00 92.69 382 LEU A O 1
ATOM 3018 N N . ASP A 1 383 ? -28.933 -19.439 26.204 1.00 84.62 383 ASP A N 1
ATOM 3019 C CA . ASP A 1 383 ? -29.734 -20.466 26.872 1.00 84.62 383 ASP A CA 1
ATOM 3020 C C . ASP A 1 383 ? -28.931 -21.726 27.223 1.00 84.62 383 ASP A C 1
ATOM 3022 O O . ASP A 1 383 ? -29.415 -22.580 27.973 1.00 84.62 383 ASP A O 1
ATOM 3026 N N . SER A 1 384 ? -27.699 -21.847 26.720 1.00 79.12 384 SER A N 1
ATOM 3027 C CA . SER A 1 384 ? -26.827 -22.970 27.038 1.00 79.12 384 SER A CA 1
ATOM 3028 C C . SER A 1 384 ? -26.212 -22.835 28.430 1.00 79.12 384 SER A C 1
ATOM 3030 O O . SER A 1 384 ? -26.037 -21.738 28.967 1.00 79.12 384 SER A O 1
ATOM 3032 N N . VAL A 1 385 ? -25.805 -23.976 28.991 1.00 80.38 385 VAL A N 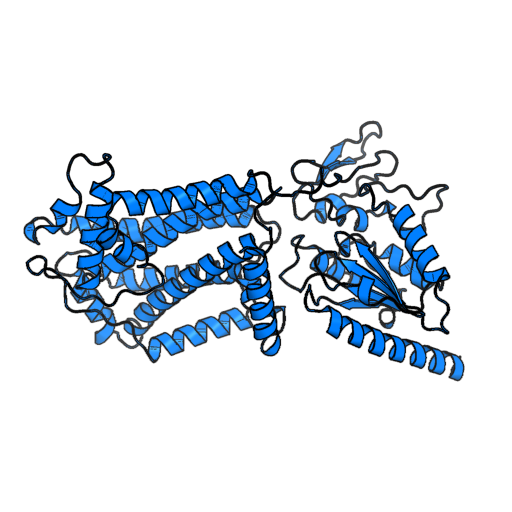1
ATOM 3033 C CA . VAL A 1 385 ? -24.923 -24.008 30.165 1.00 80.38 385 VAL A CA 1
ATOM 3034 C C . VAL A 1 385 ? -23.604 -23.303 29.810 1.00 80.38 385 VAL A C 1
ATOM 3036 O O . VAL A 1 385 ? -23.181 -23.343 28.650 1.00 80.38 385 VAL A O 1
ATOM 3039 N N . ALA A 1 386 ? -23.013 -22.617 30.793 1.00 80.38 386 ALA A N 1
ATOM 3040 C CA . ALA A 1 386 ? -21.702 -21.973 30.704 1.00 80.38 386 ALA A CA 1
ATOM 3041 C C . ALA A 1 386 ? -20.639 -22.920 30.092 1.00 80.38 386 ALA A C 1
ATOM 3043 O O . ALA A 1 386 ? -20.769 -24.143 30.226 1.00 80.38 386 ALA A O 1
ATOM 3044 N N . PRO A 1 387 ? -19.602 -22.396 29.409 1.00 91.75 387 PRO A N 1
ATOM 3045 C CA . PRO A 1 387 ? -19.192 -20.991 29.380 1.00 91.75 387 PRO A CA 1
ATOM 3046 C C . PRO A 1 387 ? -19.863 -20.147 28.284 1.00 91.75 387 PRO A C 1
ATOM 3048 O O . PRO A 1 387 ? -19.963 -20.548 27.121 1.00 91.75 387 PRO A O 1
ATOM 3051 N N . HIS A 1 388 ? -20.273 -18.931 28.645 1.00 95.31 388 HIS A N 1
ATOM 3052 C CA . HIS A 1 388 ? -20.789 -17.905 27.738 1.00 95.31 388 HIS A CA 1
ATOM 3053 C C . HIS A 1 388 ? -19.652 -17.050 27.178 1.00 95.31 388 HIS A C 1
ATOM 3055 O O . HIS A 1 388 ? -18.851 -16.480 27.922 1.00 95.31 388 HIS A O 1
ATOM 3061 N N . ILE A 1 389 ? -19.595 -16.906 25.854 1.00 96.69 389 ILE A N 1
ATOM 3062 C CA . ILE A 1 389 ? -18.579 -16.101 25.169 1.00 96.69 389 ILE A CA 1
ATOM 3063 C C . ILE A 1 389 ? -19.216 -14.906 24.472 1.00 96.69 389 ILE A C 1
ATOM 3065 O O . ILE A 1 389 ? -20.185 -15.034 23.723 1.00 96.69 389 ILE A O 1
ATOM 3069 N N . MET A 1 390 ? -18.599 -13.740 24.657 1.00 97.31 390 MET A N 1
ATOM 3070 C CA . MET A 1 390 ? -18.912 -12.537 23.894 1.00 97.31 390 MET A CA 1
ATOM 3071 C C . MET A 1 390 ? -17.896 -12.328 22.763 1.00 97.31 390 MET A C 1
ATOM 3073 O O . MET A 1 390 ? -16.710 -12.116 23.021 1.00 97.31 390 MET A O 1
ATOM 3077 N N . LEU A 1 391 ? -18.361 -12.333 21.514 1.00 97.56 391 LEU A N 1
ATOM 3078 C CA . LEU A 1 391 ? -17.564 -12.136 20.303 1.00 97.56 391 LEU A CA 1
ATOM 3079 C C . LEU A 1 391 ? -17.820 -10.756 19.672 1.00 97.56 391 LEU A C 1
ATOM 3081 O O . LEU A 1 391 ? -18.917 -10.464 19.202 1.00 97.56 391 LEU A O 1
ATOM 3085 N N . TYR A 1 392 ? -16.790 -9.915 19.588 1.00 97.00 392 TYR A N 1
ATOM 3086 C CA . TYR A 1 392 ? -16.844 -8.647 18.846 1.00 97.00 392 TYR A CA 1
ATOM 3087 C C . TYR A 1 392 ? -16.109 -8.767 17.511 1.00 97.00 392 TYR A C 1
ATOM 3089 O O . TYR A 1 392 ? -14.950 -9.177 17.485 1.00 97.00 392 TYR A O 1
ATOM 3097 N N . GLY A 1 393 ? -16.748 -8.374 16.410 1.00 95.75 393 GLY A N 1
ATOM 3098 C CA . GLY A 1 393 ? -16.196 -8.452 15.055 1.00 95.75 393 GLY A CA 1
ATOM 3099 C C . GLY A 1 393 ? -16.140 -7.109 14.335 1.00 95.75 393 GLY A C 1
ATOM 3100 O O . GLY A 1 393 ? -16.936 -6.214 14.594 1.00 95.75 393 GLY A O 1
ATOM 3101 N N . CYS A 1 394 ? -15.204 -6.979 13.396 1.00 94.12 394 CYS A N 1
ATOM 3102 C CA . CYS A 1 394 ? -15.177 -5.884 12.423 1.00 94.12 394 CYS A CA 1
ATOM 3103 C C . CYS A 1 394 ? -15.883 -6.309 11.130 1.00 94.12 394 CYS A C 1
ATOM 3105 O O . CYS A 1 394 ? -15.612 -7.402 10.637 1.00 94.12 394 CYS A O 1
ATOM 3107 N N . ASP A 1 395 ? -16.636 -5.404 10.498 1.00 91.88 395 ASP A N 1
ATOM 3108 C CA . ASP A 1 395 ? -17.302 -5.626 9.196 1.00 91.88 395 ASP A CA 1
ATOM 3109 C C . ASP A 1 395 ? -16.334 -5.995 8.048 1.00 91.88 395 ASP A C 1
ATOM 3111 O O . ASP A 1 395 ? -16.729 -6.490 6.991 1.00 91.88 395 ASP A O 1
ATOM 3115 N N . HIS A 1 396 ? -15.037 -5.740 8.240 1.00 91.12 396 HIS A N 1
ATOM 3116 C CA . HIS A 1 396 ? -13.958 -6.059 7.304 1.00 91.12 396 HIS A CA 1
ATOM 3117 C C . HIS A 1 396 ? -13.078 -7.240 7.763 1.00 91.12 396 HIS A C 1
ATOM 3119 O O . HIS A 1 396 ? -12.003 -7.457 7.194 1.00 91.12 396 HIS A O 1
ATOM 3125 N N . GLY A 1 397 ? -13.483 -7.959 8.812 1.00 91.88 397 GLY A N 1
ATOM 3126 C CA . GLY A 1 397 ? -12.829 -9.157 9.342 1.00 91.88 397 GLY A CA 1
ATOM 3127 C C . GLY A 1 397 ? -13.637 -10.428 9.071 1.00 91.88 397 GLY A C 1
ATOM 3128 O O . GLY A 1 397 ? -14.370 -10.506 8.083 1.00 91.88 397 GLY A O 1
ATOM 3129 N N . SER A 1 398 ? -13.483 -11.421 9.948 1.00 93.06 398 SER A N 1
ATOM 3130 C CA . SER A 1 398 ? -14.292 -12.644 9.946 1.00 93.06 398 SER A CA 1
ATOM 3131 C C . SER A 1 398 ? -15.780 -12.326 10.114 1.00 93.06 398 SER A C 1
ATOM 3133 O O . SER A 1 398 ? -16.150 -11.380 10.810 1.00 93.06 398 SER A O 1
ATOM 3135 N N . THR A 1 399 ? -16.650 -13.132 9.506 1.00 93.44 399 THR A N 1
ATOM 3136 C CA . THR A 1 399 ? -18.108 -12.947 9.591 1.00 93.44 399 THR A CA 1
ATOM 3137 C C . THR A 1 399 ? -18.641 -13.497 10.913 1.00 93.44 399 THR A C 1
ATOM 3139 O O . THR A 1 399 ? -19.055 -14.650 10.988 1.00 93.44 399 THR A O 1
ATOM 3142 N N . VAL A 1 400 ? -18.608 -12.673 11.961 1.00 94.12 400 VAL A N 1
ATOM 3143 C CA . VAL A 1 400 ? -18.927 -13.098 13.335 1.00 94.12 400 VAL A CA 1
ATOM 3144 C C . VAL A 1 400 ? -20.384 -13.513 13.542 1.00 94.12 400 VAL A C 1
ATOM 3146 O O . VAL A 1 400 ? -20.637 -14.405 14.340 1.00 94.12 400 VAL A O 1
ATOM 3149 N N . ASP A 1 401 ? -21.327 -12.952 12.780 1.00 91.75 401 ASP A N 1
ATOM 3150 C CA . ASP A 1 401 ? -22.756 -13.288 12.895 1.00 91.75 401 ASP A CA 1
ATOM 3151 C C . ASP A 1 401 ? -23.053 -14.757 12.533 1.00 91.75 401 ASP A C 1
ATOM 3153 O O . ASP A 1 401 ? -24.051 -15.322 12.963 1.00 91.75 401 ASP A O 1
ATOM 3157 N N . GLN A 1 402 ? -22.182 -15.403 11.746 1.00 92.62 402 GLN A N 1
ATOM 3158 C CA . GLN A 1 402 ? -22.310 -16.825 11.396 1.00 92.62 402 GLN A CA 1
ATOM 3159 C C . GLN A 1 402 ? -21.839 -17.766 12.513 1.00 92.62 402 GLN A C 1
ATOM 3161 O O . GLN A 1 402 ? -22.004 -18.976 12.386 1.00 92.62 402 GLN A O 1
ATOM 3166 N N . LEU A 1 403 ? -21.224 -17.223 13.565 1.00 94.19 403 LEU A N 1
ATOM 3167 C CA . LEU A 1 403 ? -20.634 -17.972 14.675 1.00 94.19 403 LEU A CA 1
ATOM 3168 C C . LEU A 1 403 ? -21.469 -17.858 15.961 1.00 94.19 403 LEU A C 1
ATOM 3170 O O . LEU A 1 403 ? -21.040 -18.329 17.013 1.00 94.19 403 LEU A O 1
ATOM 3174 N N . GLU A 1 404 ? -22.651 -17.235 15.893 1.00 94.19 404 GLU A N 1
ATOM 3175 C CA . GLU A 1 404 ? -23.592 -17.223 17.014 1.00 94.19 404 GLU A CA 1
ATOM 3176 C C . GLU A 1 404 ? -24.095 -18.637 17.320 1.00 94.19 404 GLU A C 1
ATOM 3178 O O . GLU A 1 404 ? -24.429 -19.417 16.427 1.00 94.19 404 GLU A O 1
ATOM 3183 N N . SER A 1 405 ? -24.162 -18.961 18.607 1.00 92.50 405 SER A N 1
ATOM 3184 C CA . SER A 1 405 ? -24.651 -20.245 19.115 1.00 92.50 405 SER A CA 1
ATOM 3185 C C . SER A 1 405 ? -25.310 -20.045 20.481 1.00 92.50 405 SER A C 1
ATOM 3187 O O . SER A 1 405 ? -25.254 -18.948 21.032 1.00 92.50 405 SER A O 1
ATOM 3189 N N . GLY A 1 406 ? -25.895 -21.097 21.067 1.00 91.06 406 GLY A N 1
ATOM 3190 C CA . GLY A 1 406 ? -26.513 -21.017 22.404 1.00 91.06 406 GLY A CA 1
ATOM 3191 C C . GLY A 1 406 ? -25.563 -20.538 23.514 1.00 91.06 406 GLY A C 1
ATOM 3192 O O . GLY A 1 406 ? -26.023 -20.017 24.523 1.00 91.06 406 GLY A O 1
ATOM 3193 N N . SER A 1 407 ? -24.249 -20.656 23.287 1.00 93.00 407 SER A N 1
ATOM 3194 C CA . SER A 1 407 ? -23.153 -20.260 24.187 1.00 93.00 407 SER A CA 1
ATOM 3195 C C . SER A 1 407 ? -22.352 -19.038 23.716 1.00 93.00 407 SER A C 1
ATOM 3197 O O . SER A 1 407 ? -21.456 -18.585 24.427 1.00 93.00 407 SER A O 1
ATOM 3199 N N . VAL A 1 408 ? -22.601 -18.524 22.506 1.00 96.12 408 VAL A N 1
ATOM 3200 C CA . VAL A 1 408 ? -21.782 -17.468 21.882 1.00 96.12 408 VAL A CA 1
ATOM 3201 C C . VAL A 1 408 ? -22.676 -16.351 21.364 1.00 96.12 408 VAL A C 1
ATOM 3203 O O . VAL A 1 408 ? -23.438 -16.541 20.417 1.00 96.12 408 VAL A O 1
ATOM 3206 N N . ALA A 1 409 ? -22.521 -15.164 21.942 1.00 96.81 409 ALA A N 1
ATOM 3207 C CA . ALA A 1 409 ? -23.146 -13.933 21.473 1.00 96.81 409 ALA A CA 1
ATOM 3208 C C . ALA A 1 409 ? -22.174 -13.156 20.577 1.00 96.81 409 ALA A C 1
ATOM 3210 O O . ALA A 1 409 ? -21.043 -12.904 20.994 1.00 96.81 409 ALA A O 1
ATOM 3211 N N . ALA A 1 410 ? -22.602 -12.711 19.390 1.00 96.75 410 ALA A N 1
ATOM 3212 C CA . ALA A 1 410 ? -21.757 -11.936 18.482 1.00 96.75 410 ALA A CA 1
ATOM 3213 C C . ALA A 1 410 ? -22.316 -10.537 18.177 1.00 96.75 410 ALA A C 1
ATOM 3215 O O . ALA A 1 410 ? -23.525 -10.321 18.071 1.00 96.75 410 ALA A O 1
ATOM 3216 N N . ILE A 1 411 ? -21.417 -9.562 18.025 1.00 95.12 411 ILE A N 1
ATOM 3217 C CA . ILE A 1 411 ? -21.735 -8.214 17.538 1.00 95.12 411 ILE A CA 1
ATOM 3218 C C . ILE A 1 411 ? -20.715 -7.821 16.467 1.00 95.12 411 ILE A C 1
ATOM 3220 O O . ILE A 1 411 ? -19.524 -7.690 16.765 1.00 95.12 411 ILE A O 1
ATOM 3224 N N . SER A 1 412 ? -21.185 -7.585 15.239 1.00 93.81 412 SER A N 1
ATOM 3225 C CA . SER A 1 412 ? -20.401 -6.913 14.196 1.00 93.81 412 SER A CA 1
ATOM 3226 C C . SER A 1 412 ? -20.517 -5.394 14.308 1.00 93.81 412 SER A C 1
ATOM 3228 O O . SER A 1 412 ? -21.556 -4.848 14.685 1.00 93.81 412 SER A O 1
ATOM 3230 N N . MET A 1 413 ? -19.430 -4.701 13.989 1.00 92.50 413 MET A N 1
ATOM 3231 C CA . MET A 1 413 ? -19.352 -3.245 14.019 1.00 92.50 413 MET A CA 1
ATOM 3232 C C . MET A 1 413 ? -18.327 -2.736 12.995 1.00 92.50 413 MET A C 1
ATOM 3234 O O . MET A 1 413 ? -17.471 -3.511 12.553 1.00 92.50 413 MET A O 1
ATOM 3238 N N . PRO A 1 414 ? -18.300 -1.424 12.680 1.00 92.19 414 PRO A N 1
ATOM 3239 C CA . PRO A 1 414 ? -17.391 -0.888 11.671 1.00 92.19 414 PRO A CA 1
ATOM 3240 C C . PRO A 1 414 ? -15.936 -1.272 11.945 1.00 92.19 414 PRO A C 1
ATOM 3242 O O . PRO A 1 414 ? -15.230 -1.767 11.070 1.00 92.19 414 PRO A O 1
ATOM 3245 N N . CYS A 1 415 ? -15.477 -1.126 13.189 1.00 94.81 415 CYS A N 1
ATOM 3246 C CA . CYS A 1 415 ? -14.147 -1.553 13.602 1.00 94.81 415 CYS A CA 1
ATOM 3247 C C . CYS A 1 415 ? -14.158 -2.091 15.030 1.00 94.81 415 CYS A C 1
ATOM 3249 O O . CYS A 1 415 ? -14.660 -1.427 15.932 1.00 94.81 415 CYS A O 1
ATOM 3251 N N . SER A 1 416 ? -13.491 -3.220 15.269 1.00 95.38 416 SER A N 1
ATOM 3252 C CA . SER A 1 416 ? -13.374 -3.812 16.610 1.00 95.38 416 SER A CA 1
ATOM 3253 C C . SER A 1 416 ? -12.654 -2.893 17.605 1.00 95.38 416 SER A C 1
ATOM 3255 O O . SER A 1 416 ? -12.887 -2.966 18.805 1.00 95.38 416 SER A O 1
ATOM 3257 N N . ALA A 1 417 ? -11.824 -1.964 17.119 1.00 95.62 417 ALA A N 1
ATOM 3258 C CA . ALA A 1 417 ? -11.158 -0.956 17.946 1.00 95.62 417 ALA A CA 1
ATOM 3259 C C . ALA A 1 417 ? -12.095 0.146 18.487 1.00 95.62 417 ALA A C 1
ATOM 3261 O O . ALA A 1 417 ? -11.641 1.006 19.251 1.00 95.62 417 ALA A O 1
ATOM 3262 N N . LEU A 1 418 ? -13.383 0.118 18.111 1.00 95.00 418 LEU A N 1
ATOM 3263 C CA . LEU A 1 418 ? -14.450 0.880 18.761 1.00 95.00 418 LEU A CA 1
ATOM 3264 C C . LEU A 1 418 ? -14.668 0.401 20.199 1.00 95.00 418 LEU A C 1
ATOM 3266 O O . LEU A 1 418 ? -14.976 1.224 21.056 1.00 95.00 418 LEU A O 1
ATOM 3270 N N . VAL A 1 419 ? -14.466 -0.892 20.480 1.00 93.56 419 VAL A N 1
ATOM 3271 C CA . VAL A 1 419 ? -14.680 -1.477 21.809 1.00 93.56 419 VAL A CA 1
ATOM 3272 C C . VAL A 1 419 ? -13.632 -0.944 22.799 1.00 93.56 419 VAL A C 1
ATOM 3274 O O . VAL A 1 419 ? -12.437 -1.221 22.643 1.00 93.56 419 VAL A O 1
ATOM 3277 N N . PRO A 1 420 ? -14.032 -0.185 23.837 1.00 93.56 420 PRO A N 1
ATOM 3278 C CA . PRO A 1 420 ? -13.097 0.298 24.847 1.00 93.56 420 PRO A CA 1
ATOM 3279 C C . PRO A 1 420 ? -12.580 -0.858 25.726 1.00 93.56 420 PRO A C 1
ATOM 3281 O O . PRO A 1 420 ? -13.369 -1.705 26.138 1.00 93.56 420 PRO A O 1
ATOM 3284 N N . PRO A 1 421 ? -11.312 -0.870 26.168 1.00 94.12 421 PRO A N 1
ATOM 3285 C CA . PRO A 1 421 ? -10.820 -1.891 27.105 1.00 94.12 421 PRO A CA 1
ATOM 3286 C C . PRO A 1 421 ? -11.581 -1.931 28.441 1.00 94.12 421 PRO A C 1
ATOM 3288 O O . PRO A 1 421 ? -11.782 -2.995 2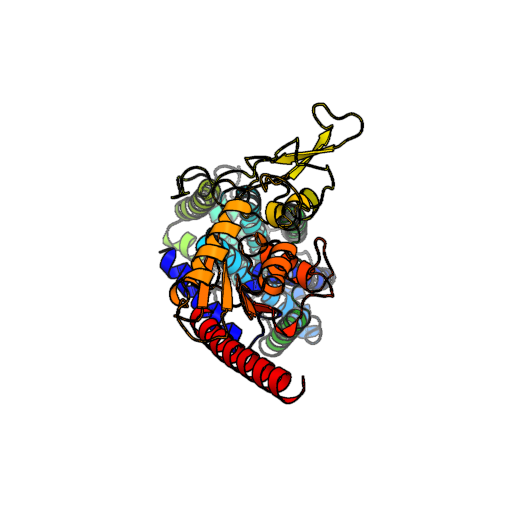9.020 1.00 94.12 421 PRO A O 1
ATOM 3291 N N . ALA A 1 422 ? -12.065 -0.777 28.919 1.00 92.12 422 ALA A N 1
ATOM 3292 C CA . ALA A 1 422 ? -12.909 -0.695 30.117 1.00 92.12 422 ALA A CA 1
ATOM 3293 C C . ALA A 1 422 ? -14.259 -1.415 29.953 1.00 92.12 422 ALA A C 1
ATOM 3295 O O . ALA A 1 422 ? -14.866 -1.817 30.942 1.00 92.12 422 ALA A O 1
ATOM 3296 N N . PHE A 1 423 ? -14.721 -1.571 28.713 1.00 91.06 423 PHE A N 1
ATOM 3297 C CA . PHE A 1 423 ? -15.934 -2.301 28.379 1.00 91.06 423 PHE A CA 1
ATOM 3298 C C . PHE A 1 423 ? -15.740 -3.809 28.564 1.00 91.06 423 PHE A C 1
ATOM 3300 O O . PHE A 1 423 ? -16.588 -4.465 29.155 1.00 91.06 423 PHE A O 1
ATOM 3307 N N . ILE A 1 424 ? -14.578 -4.341 28.172 1.00 94.00 424 ILE A N 1
ATOM 3308 C CA . ILE A 1 424 ? -14.226 -5.752 28.397 1.00 94.00 424 ILE A CA 1
ATOM 3309 C C . ILE A 1 424 ? -14.076 -6.059 29.890 1.00 94.00 424 ILE A C 1
ATOM 3311 O O . ILE A 1 424 ? -14.610 -7.054 30.373 1.00 94.00 424 ILE A O 1
ATOM 3315 N N . ASP A 1 425 ? -13.425 -5.163 30.642 1.00 93.94 425 ASP A N 1
ATOM 3316 C CA . ASP A 1 425 ? -13.361 -5.245 32.110 1.00 93.94 425 ASP A CA 1
ATOM 3317 C C . ASP A 1 425 ? -14.770 -5.274 32.724 1.00 93.94 425 ASP A C 1
ATOM 3319 O O . ASP A 1 425 ? -15.037 -6.064 33.621 1.00 93.94 425 ASP A O 1
ATOM 3323 N N . TYR A 1 426 ? -15.703 -4.459 32.220 1.00 93.12 426 TYR A N 1
ATOM 3324 C CA . TYR A 1 426 ? -17.087 -4.465 32.695 1.00 93.12 426 TYR A CA 1
ATOM 3325 C C . TYR A 1 426 ? -17.789 -5.806 32.451 1.00 93.12 426 TYR A C 1
ATOM 3327 O O . TYR A 1 426 ? -18.353 -6.353 33.398 1.00 93.12 426 TYR A O 1
ATOM 3335 N N . VAL A 1 427 ? -17.725 -6.337 31.224 1.00 94.25 427 VAL A N 1
ATOM 3336 C CA . VAL A 1 427 ? -18.381 -7.599 30.837 1.00 94.25 427 VAL A CA 1
ATOM 3337 C C . VAL A 1 427 ? -17.915 -8.758 31.719 1.00 94.25 427 VAL A C 1
ATOM 3339 O O . VAL A 1 427 ? -18.744 -9.435 32.325 1.00 94.25 427 VAL A O 1
ATOM 3342 N N . LEU A 1 428 ? -16.598 -8.927 31.870 1.00 94.56 428 LEU A N 1
ATOM 3343 C CA . LEU A 1 428 ? -16.025 -10.015 32.667 1.00 94.56 428 LEU A CA 1
ATOM 3344 C C . LEU A 1 428 ? -16.266 -9.816 34.168 1.00 94.56 428 LEU A C 1
ATOM 3346 O O . LEU A 1 428 ? -16.669 -10.735 34.872 1.00 94.56 428 LEU A O 1
ATOM 3350 N N . ARG A 1 429 ? -16.072 -8.598 34.688 1.00 91.56 429 ARG A N 1
ATOM 3351 C CA . ARG A 1 429 ? -16.201 -8.330 36.130 1.00 91.56 429 ARG A CA 1
ATOM 3352 C C . ARG A 1 429 ? -17.638 -8.432 36.635 1.00 91.56 429 ARG A C 1
ATOM 3354 O O . ARG A 1 429 ? -17.851 -8.668 37.822 1.00 91.56 429 ARG A O 1
ATOM 3361 N N . ARG A 1 430 ? -18.621 -8.182 35.770 1.00 91.50 430 ARG A N 1
ATOM 3362 C CA . ARG A 1 430 ? -20.043 -8.352 36.089 1.00 91.50 430 ARG A CA 1
ATOM 3363 C C . ARG A 1 430 ? -20.526 -9.790 35.898 1.00 91.50 430 ARG A C 1
ATOM 3365 O O . ARG A 1 430 ? -21.682 -10.038 36.219 1.00 91.50 430 ARG A O 1
ATOM 3372 N N . GLY A 1 431 ? -19.673 -10.696 35.410 1.00 90.94 431 GLY A N 1
ATOM 3373 C CA . GLY A 1 431 ? -20.054 -12.074 35.104 1.00 90.94 431 GLY A CA 1
ATOM 3374 C C . GLY A 1 431 ? -21.111 -12.152 34.004 1.00 90.94 431 GLY A C 1
ATOM 3375 O O . GLY A 1 431 ? -21.999 -12.987 34.078 1.00 90.94 431 GLY A O 1
ATOM 3376 N N . LEU A 1 432 ? -21.079 -11.228 33.032 1.00 93.19 432 LEU A N 1
ATOM 3377 C CA . LEU A 1 432 ? -22.001 -11.274 31.889 1.00 93.19 432 LEU A CA 1
ATOM 3378 C C . LEU A 1 432 ? -21.561 -12.307 30.845 1.00 93.19 432 LEU A C 1
ATOM 3380 O O . LEU A 1 432 ? -22.390 -12.779 30.078 1.00 93.19 432 LEU A O 1
ATOM 3384 N N . ALA A 1 433 ? -20.262 -12.596 30.789 1.00 95.31 433 ALA A N 1
ATOM 3385 C CA . ALA A 1 433 ? -19.660 -13.631 29.963 1.00 95.31 433 ALA A CA 1
ATOM 3386 C C . ALA A 1 433 ? -18.440 -14.199 30.696 1.00 95.31 433 ALA A C 1
ATOM 3388 O O . ALA A 1 433 ? -17.759 -13.467 31.425 1.00 95.31 433 ALA A O 1
ATOM 3389 N N . ASP A 1 434 ? -18.134 -15.464 30.442 1.00 95.38 434 ASP A N 1
ATOM 3390 C CA . ASP A 1 434 ? -16.981 -16.172 31.001 1.00 95.38 434 ASP A CA 1
ATOM 3391 C C . ASP A 1 434 ? -15.710 -15.890 30.193 1.00 95.38 434 ASP A C 1
ATOM 3393 O O . ASP A 1 434 ? -14.600 -15.915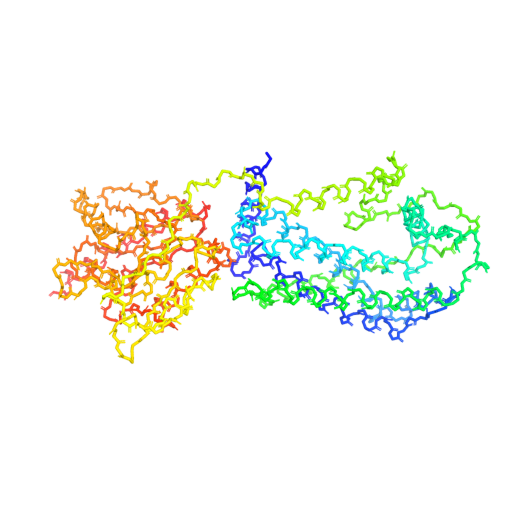 30.729 1.00 95.38 434 ASP A O 1
ATOM 3397 N N . GLY A 1 435 ? -15.870 -15.525 28.916 1.00 96.62 435 GLY A N 1
ATOM 3398 C CA . GLY A 1 435 ? -14.780 -15.100 28.048 1.00 96.62 435 GLY A CA 1
ATOM 3399 C C . GLY A 1 435 ? -15.190 -14.076 26.996 1.00 96.62 435 GLY A C 1
ATOM 3400 O O . GLY A 1 435 ? -16.354 -13.950 26.612 1.00 96.62 435 GLY A O 1
ATOM 3401 N N . VAL A 1 436 ? -14.200 -13.334 26.499 1.00 97.69 436 VAL A N 1
ATOM 3402 C CA . VAL A 1 436 ? -14.382 -12.369 25.410 1.00 97.69 436 VAL A CA 1
ATOM 3403 C C . VAL A 1 436 ? -13.391 -12.639 24.287 1.00 97.69 436 VAL A C 1
ATOM 3405 O O . VAL A 1 436 ? -12.183 -12.692 24.515 1.00 97.69 436 VAL A O 1
ATOM 3408 N N . ILE A 1 437 ? -13.895 -12.718 23.057 1.00 97.69 437 ILE A N 1
ATOM 3409 C CA . ILE A 1 437 ? -13.078 -12.732 21.843 1.00 97.69 437 ILE A CA 1
ATOM 3410 C C . ILE A 1 437 ? -13.312 -11.436 21.069 1.00 97.69 437 ILE A C 1
ATOM 3412 O O . ILE A 1 437 ? -14.446 -10.996 20.882 1.00 97.69 437 ILE A O 1
ATOM 3416 N N . ILE A 1 438 ? -12.237 -10.824 20.580 1.00 97.25 438 ILE A N 1
ATOM 3417 C CA . ILE A 1 438 ? -12.311 -9.720 19.626 1.00 97.25 438 ILE A CA 1
AT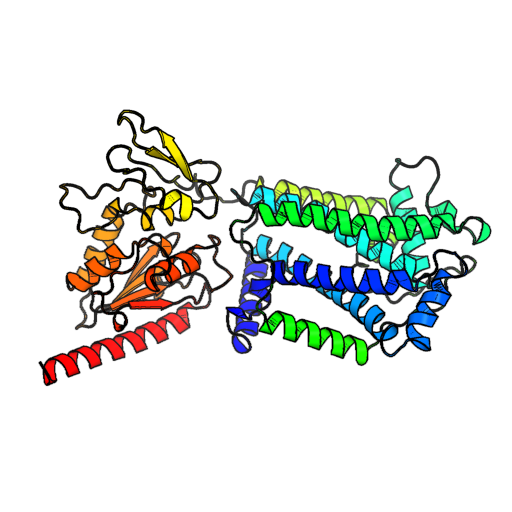OM 3418 C C . ILE A 1 438 ? -11.611 -10.140 18.341 1.00 97.25 438 ILE A C 1
ATOM 3420 O O . ILE A 1 438 ? -10.412 -10.415 18.338 1.00 97.25 438 ILE A O 1
ATOM 3424 N N . SER A 1 439 ? -12.358 -10.160 17.241 1.00 96.44 439 SER A N 1
ATOM 3425 C CA . SER A 1 439 ? -11.856 -10.484 15.912 1.00 96.44 439 SER A CA 1
ATOM 3426 C C . SER A 1 439 ? -11.866 -9.271 14.986 1.00 96.44 439 SER A C 1
ATOM 3428 O O . SER A 1 439 ? -12.684 -8.359 15.128 1.00 96.44 439 SER A O 1
ATOM 3430 N N . GLY A 1 440 ? -10.953 -9.234 14.015 1.00 94.81 440 GLY A N 1
ATOM 3431 C CA . GLY A 1 440 ? -10.872 -8.134 13.060 1.00 94.81 440 GLY A CA 1
ATOM 3432 C C . GLY A 1 440 ? -10.080 -8.442 11.793 1.00 94.81 440 GLY A C 1
ATOM 3433 O O . GLY A 1 440 ? -9.872 -9.594 11.415 1.00 94.81 440 GLY A O 1
ATOM 3434 N N . CYS A 1 441 ? -9.654 -7.379 11.106 1.00 93.12 441 CYS A N 1
ATOM 3435 C CA . CYS A 1 441 ? -8.821 -7.489 9.909 1.00 93.12 441 CYS A CA 1
ATOM 3436 C C . CYS A 1 441 ? -7.483 -8.182 10.207 1.00 93.12 441 CYS A C 1
ATOM 3438 O O . CYS A 1 441 ? -6.974 -8.106 11.328 1.00 93.12 441 CYS A O 1
ATOM 3440 N N . CYS A 1 442 ? -6.881 -8.763 9.168 1.00 89.94 442 CYS A N 1
ATOM 3441 C CA . CYS A 1 442 ? -5.572 -9.395 9.272 1.00 89.94 442 CYS A CA 1
ATOM 3442 C C . CYS A 1 442 ? -4.476 -8.389 9.663 1.00 89.94 442 CYS A C 1
ATOM 3444 O O . CYS A 1 442 ? -4.543 -7.194 9.338 1.00 89.94 442 CYS A O 1
ATOM 3446 N N . GLU A 1 443 ? -3.465 -8.863 10.389 1.00 85.38 443 GLU A N 1
ATOM 3447 C CA . GLU A 1 443 ? -2.317 -8.046 10.770 1.00 85.38 443 GLU A CA 1
ATOM 3448 C C . GLU A 1 443 ? -1.604 -7.505 9.518 1.00 85.38 443 GLU A C 1
ATOM 3450 O O . GLU A 1 443 ? -1.274 -8.245 8.597 1.00 85.38 443 GLU A O 1
ATOM 3455 N N . GLY A 1 444 ? -1.364 -6.191 9.470 1.00 81.06 444 GLY A N 1
ATOM 3456 C CA . GLY A 1 444 ? -0.745 -5.538 8.312 1.00 81.06 444 GLY A CA 1
ATOM 3457 C C . GLY A 1 444 ? -1.699 -5.193 7.163 1.00 81.06 444 GLY A C 1
ATOM 3458 O O . GLY A 1 444 ? -1.296 -4.429 6.294 1.00 81.06 444 GLY A O 1
ATOM 3459 N N . ASP A 1 445 ? -2.956 -5.649 7.192 1.00 87.19 445 ASP A N 1
ATOM 3460 C CA . ASP A 1 445 ? -3.971 -5.346 6.168 1.00 87.19 445 ASP A CA 1
ATOM 3461 C C . ASP A 1 445 ? -5.261 -4.753 6.760 1.00 87.19 445 ASP A C 1
ATOM 3463 O O . ASP A 1 445 ? -6.380 -5.011 6.307 1.00 87.19 445 ASP A O 1
ATOM 3467 N N . CYS A 1 446 ? -5.124 -3.947 7.815 1.00 91.44 446 CYS A N 1
ATOM 3468 C CA . CYS A 1 446 ? -6.270 -3.324 8.465 1.00 91.44 446 CYS A CA 1
ATOM 3469 C C . CYS A 1 446 ? -6.974 -2.339 7.528 1.00 91.44 446 CYS A C 1
ATOM 3471 O O . CYS A 1 446 ? -6.365 -1.385 7.037 1.00 91.44 446 CYS A O 1
ATOM 3473 N N . TYR A 1 447 ? -8.287 -2.510 7.344 1.00 91.31 447 TYR A N 1
ATOM 3474 C CA . TYR A 1 447 ? -9.070 -1.602 6.509 1.00 91.31 447 TYR A CA 1
ATOM 3475 C C . TYR A 1 447 ? -8.961 -0.155 7.010 1.00 91.31 447 TYR A C 1
ATOM 3477 O O . TYR A 1 447 ? -8.644 0.742 6.234 1.00 91.31 447 TYR A O 1
ATOM 3485 N N . TYR A 1 448 ? -9.101 0.086 8.315 1.00 91.81 448 TYR A N 1
ATOM 3486 C CA . TYR A 1 448 ? -8.988 1.422 8.915 1.00 91.81 448 TYR A CA 1
ATOM 3487 C C . TYR A 1 448 ? -7.553 1.820 9.312 1.00 91.81 448 TYR A C 1
ATOM 3489 O O . TYR A 1 448 ? -7.355 2.544 10.287 1.00 91.81 448 TYR A O 1
ATOM 3497 N N . ARG A 1 449 ? -6.551 1.369 8.539 1.00 91.00 449 ARG A N 1
ATOM 3498 C CA . ARG A 1 449 ? -5.098 1.598 8.702 1.00 91.00 449 ARG A CA 1
ATOM 3499 C C . ARG A 1 449 ? -4.485 0.951 9.949 1.00 91.00 449 ARG A C 1
ATOM 3501 O O . ARG A 1 449 ? -3.596 0.121 9.807 1.00 91.00 449 ARG A O 1
ATOM 3508 N N . LEU A 1 450 ? -4.939 1.326 11.147 1.00 92.94 450 LEU A N 1
ATOM 3509 C CA . LEU A 1 450 ? -4.276 0.995 12.421 1.00 92.94 450 LEU A CA 1
ATOM 3510 C C . LEU A 1 450 ? -5.212 0.414 13.494 1.00 92.94 450 LEU A C 1
ATOM 3512 O O . LEU A 1 450 ? -4.774 0.186 14.616 1.00 92.94 450 LEU A O 1
ATOM 3516 N N . GLY A 1 451 ? -6.486 0.161 13.175 1.00 94.44 451 GLY A N 1
ATOM 3517 C CA . GLY A 1 451 ? -7.489 -0.278 14.153 1.00 94.44 451 GLY A CA 1
ATOM 3518 C C . GLY A 1 451 ? -7.073 -1.513 14.961 1.00 94.44 451 GLY A C 1
ATOM 3519 O O . GLY A 1 451 ? -7.026 -1.447 16.187 1.00 94.44 451 GLY A O 1
ATOM 3520 N N . ASN A 1 452 ? -6.717 -2.616 14.292 1.00 94.50 452 ASN A N 1
ATOM 3521 C CA . ASN A 1 452 ? -6.271 -3.833 14.983 1.00 94.50 452 ASN A CA 1
ATOM 3522 C C . ASN A 1 452 ? -4.979 -3.602 15.783 1.00 94.50 452 ASN A C 1
ATOM 3524 O O . ASN A 1 452 ? -4.925 -3.968 16.948 1.00 94.50 452 ASN A O 1
ATOM 3528 N N . THR A 1 453 ? -3.988 -2.913 15.211 1.00 94.12 453 THR A N 1
ATOM 3529 C CA . THR A 1 453 ? -2.719 -2.593 15.882 1.00 94.12 453 THR A CA 1
ATOM 3530 C C . THR A 1 453 ? -2.919 -1.770 17.151 1.00 94.12 453 THR A C 1
ATOM 3532 O O . THR A 1 453 ? -2.289 -2.040 18.165 1.00 94.12 453 THR A O 1
ATOM 3535 N N . TRP A 1 454 ? -3.791 -0.764 17.137 1.00 94.94 454 TRP A N 1
ATOM 3536 C CA . TRP A 1 454 ? -4.034 0.034 18.336 1.00 94.94 454 TRP A CA 1
ATOM 3537 C C . TRP A 1 454 ? -4.826 -0.707 19.390 1.00 94.94 454 TRP A C 1
ATOM 3539 O O . TRP A 1 454 ? -4.547 -0.532 20.571 1.00 94.94 454 TRP A O 1
ATOM 3549 N N . LEU A 1 455 ? -5.795 -1.527 18.988 1.00 95.38 455 LEU A N 1
ATOM 3550 C CA . LEU A 1 455 ? -6.510 -2.362 19.939 1.00 95.38 455 LEU A CA 1
ATOM 3551 C C . LEU A 1 455 ? -5.564 -3.376 20.595 1.00 95.38 455 LEU A C 1
ATOM 3553 O O . LEU A 1 455 ? -5.582 -3.511 21.815 1.00 95.38 455 LEU A O 1
ATOM 3557 N N . ASP A 1 456 ? -4.687 -3.994 19.805 1.00 95.19 456 ASP A N 1
ATOM 3558 C CA . ASP A 1 456 ? -3.621 -4.873 20.284 1.00 95.19 456 ASP A CA 1
ATOM 3559 C C . ASP A 1 456 ? -2.729 -4.155 21.310 1.00 95.19 456 ASP A C 1
ATOM 3561 O O . ASP A 1 456 ? -2.639 -4.593 22.454 1.00 95.19 456 ASP A O 1
ATOM 3565 N N . GLN A 1 457 ? -2.227 -2.957 20.979 1.00 95.44 457 GLN A N 1
ATOM 3566 C CA . GLN A 1 457 ? -1.422 -2.128 21.889 1.00 95.44 457 GLN A CA 1
ATOM 3567 C C . GLN A 1 457 ? -2.161 -1.718 23.172 1.00 95.44 457 GLN A C 1
ATOM 3569 O O . GLN A 1 457 ? -1.563 -1.618 24.244 1.00 95.44 457 GLN A O 1
ATOM 3574 N N . ARG A 1 458 ? -3.472 -1.461 23.103 1.00 95.19 458 ARG A N 1
ATOM 3575 C CA . ARG A 1 458 ? -4.287 -1.167 24.294 1.00 95.19 458 ARG A CA 1
ATOM 3576 C C . ARG A 1 458 ? -4.373 -2.383 25.216 1.00 95.19 458 ARG A C 1
ATOM 3578 O O . ARG A 1 458 ? -4.377 -2.250 26.441 1.00 95.19 458 ARG A O 1
ATOM 3585 N N . PHE A 1 459 ? -4.420 -3.582 24.647 1.00 94.56 459 PHE A N 1
ATOM 3586 C CA . PHE A 1 459 ? -4.519 -4.822 25.407 1.00 94.56 459 PHE A CA 1
ATOM 3587 C C . PHE A 1 459 ? -3.140 -5.263 25.912 1.00 94.56 459 PHE A C 1
ATOM 3589 O O . PHE A 1 459 ? -3.055 -5.692 27.064 1.00 94.56 459 PHE A O 1
ATOM 3596 N N . SER A 1 460 ? -2.064 -5.051 25.150 1.00 94.50 460 SER A N 1
ATOM 3597 C CA . SER A 1 460 ? -0.675 -5.283 25.577 1.00 94.50 460 SER A CA 1
ATOM 3598 C C . SER A 1 460 ? -0.121 -4.206 26.522 1.00 94.50 460 SER A C 1
ATOM 3600 O O . SER A 1 460 ? 0.972 -4.360 27.054 1.00 94.50 460 SER A O 1
ATOM 3602 N N . GLN A 1 461 ? -0.905 -3.160 26.811 1.00 93.88 461 GLN A N 1
ATOM 3603 C CA . GLN A 1 461 ? -0.554 -2.032 27.689 1.00 93.88 461 GLN A CA 1
ATOM 3604 C C . GLN A 1 461 ? 0.519 -1.081 27.133 1.00 93.88 461 GLN A C 1
ATOM 3606 O O . GLN A 1 461 ? 1.117 -0.306 27.875 1.00 93.88 461 GLN A O 1
ATOM 3611 N N . GLU A 1 462 ? 0.708 -1.073 25.819 1.00 94.81 462 GLU A N 1
ATOM 3612 C CA . GLU A 1 462 ? 1.587 -0.145 25.100 1.00 94.81 462 GLU A CA 1
ATOM 3613 C C . GLU A 1 462 ? 0.890 1.175 24.729 1.00 94.81 462 GLU A C 1
ATOM 3615 O O . GLU A 1 462 ? 1.549 2.156 24.376 1.00 94.81 462 GLU A O 1
ATOM 3620 N N . ARG A 1 463 ? -0.449 1.220 24.794 1.00 94.12 463 ARG A N 1
ATOM 3621 C CA . ARG A 1 463 ? -1.263 2.381 24.401 1.00 94.12 463 ARG A CA 1
ATOM 3622 C C . ARG A 1 463 ? -2.437 2.614 25.349 1.00 94.12 463 ARG A C 1
ATOM 3624 O O . ARG A 1 463 ? -3.132 1.682 25.731 1.00 94.12 463 ARG A O 1
ATOM 3631 N N . MET A 1 464 ? -2.707 3.877 25.679 1.00 92.75 464 MET A N 1
ATOM 3632 C CA . MET A 1 464 ? -3.910 4.258 26.426 1.00 92.75 464 MET A CA 1
ATOM 3633 C C . MET A 1 464 ? -5.151 4.316 25.515 1.00 92.75 464 MET A C 1
ATOM 3635 O O . MET A 1 464 ? -5.025 4.707 24.358 1.00 92.75 464 MET A O 1
ATOM 3639 N N . PRO A 1 465 ? -6.355 4.009 26.029 1.00 93.06 465 PRO A N 1
ATOM 3640 C CA . PRO A 1 465 ? -6.612 3.393 27.332 1.00 93.06 465 PRO A CA 1
ATOM 3641 C C . PRO A 1 465 ? -6.112 1.943 27.369 1.00 93.06 465 PRO A C 1
ATOM 3643 O O . PRO A 1 465 ? -6.288 1.219 26.400 1.00 93.06 465 PRO A O 1
ATOM 3646 N N . ILE A 1 466 ? -5.527 1.508 28.487 1.00 94.50 466 ILE A N 1
ATOM 3647 C CA . ILE A 1 466 ? -5.059 0.123 28.641 1.00 94.50 466 ILE A CA 1
ATOM 3648 C C . ILE A 1 466 ? -6.167 -0.808 29.143 1.00 94.50 466 ILE A C 1
ATOM 3650 O O . ILE A 1 466 ? -7.037 -0.393 29.918 1.00 94.50 466 ILE A O 1
ATOM 3654 N N . LEU A 1 467 ? -6.092 -2.093 28.789 1.00 94.12 467 LEU A N 1
ATOM 3655 C CA . LEU A 1 467 ? -6.805 -3.126 29.542 1.00 94.12 467 LEU A CA 1
ATOM 3656 C C . LEU A 1 467 ? -6.161 -3.254 30.931 1.00 94.12 467 LEU A C 1
ATOM 3658 O O . LEU A 1 467 ? -4.947 -3.452 31.061 1.00 94.12 467 LEU A O 1
ATOM 3662 N N . ARG A 1 468 ? -6.972 -3.083 31.982 1.00 92.00 468 ARG A N 1
ATOM 3663 C CA . ARG A 1 468 ? -6.485 -3.050 33.368 1.00 92.00 468 ARG A CA 1
ATOM 3664 C C . ARG A 1 468 ? -5.824 -4.381 33.731 1.00 92.00 468 ARG A C 1
ATOM 3666 O O . ARG A 1 468 ? -6.327 -5.437 33.373 1.00 92.00 468 ARG A O 1
ATOM 3673 N N . THR A 1 469 ? -4.741 -4.329 34.505 1.00 90.62 469 THR A N 1
ATOM 3674 C CA . THR A 1 469 ? -3.971 -5.512 34.946 1.00 90.62 469 THR A CA 1
ATOM 3675 C C . THR A 1 469 ? -4.796 -6.537 35.722 1.00 90.62 469 THR A C 1
ATOM 3677 O O . THR A 1 469 ? -4.466 -7.712 35.700 1.00 90.62 469 THR A O 1
ATOM 3680 N N . ARG A 1 470 ? -5.873 -6.101 36.383 1.00 91.50 470 ARG A N 1
ATOM 3681 C CA . ARG A 1 470 ? -6.794 -6.969 37.130 1.00 91.50 470 ARG A CA 1
ATOM 3682 C C . ARG A 1 470 ? -7.682 -7.862 36.257 1.00 91.50 470 ARG A C 1
ATOM 3684 O O . ARG A 1 470 ? -8.356 -8.721 36.805 1.00 91.50 470 ARG A O 1
ATOM 3691 N N . VAL A 1 471 ? -7.794 -7.575 34.958 1.00 91.44 471 VAL A N 1
ATOM 3692 C CA . VAL A 1 471 ? -8.627 -8.373 34.052 1.00 91.44 471 VAL A CA 1
ATOM 3693 C C . VAL A 1 471 ? -7.855 -9.651 33.718 1.00 91.44 471 VAL A C 1
ATOM 3695 O O . VAL A 1 471 ? -6.742 -9.522 33.197 1.00 91.44 471 VAL A O 1
ATOM 3698 N N . PRO A 1 472 ? -8.415 -10.847 33.985 1.00 91.62 472 PRO A N 1
ATOM 3699 C CA . PRO A 1 472 ? -7.798 -12.120 33.617 1.00 91.62 472 PRO A CA 1
ATOM 3700 C C . PRO A 1 472 ? -7.508 -12.147 32.114 1.00 91.62 472 PRO A C 1
ATOM 3702 O O . PRO A 1 472 ? -8.413 -11.978 31.294 1.00 91.62 472 PRO A O 1
ATOM 3705 N N . ARG A 1 473 ? -6.236 -12.286 31.732 1.00 91.50 473 ARG A N 1
ATOM 3706 C CA . ARG A 1 473 ? -5.806 -12.179 30.324 1.00 91.50 473 ARG A CA 1
ATOM 3707 C C . ARG A 1 473 ? -6.152 -13.422 29.535 1.00 91.50 473 ARG A C 1
ATOM 3709 O O . ARG A 1 473 ? -6.445 -13.348 28.351 1.00 91.50 473 ARG A O 1
ATOM 3716 N N . GLU A 1 474 ? -6.163 -14.543 30.221 1.00 93.00 474 GLU A N 1
ATOM 3717 C CA . GLU A 1 474 ? -6.613 -15.831 29.756 1.00 93.00 474 GLU A CA 1
ATOM 3718 C C . GLU A 1 474 ? -8.089 -15.835 29.345 1.00 93.00 474 GLU A C 1
ATOM 3720 O O . GLU A 1 474 ? -8.430 -16.561 28.422 1.00 93.00 474 GLU A O 1
ATOM 3725 N N . LYS A 1 475 ? -8.934 -14.967 29.928 1.00 95.25 475 LYS A N 1
ATOM 3726 C CA . LYS A 1 475 ? -10.356 -14.810 29.567 1.00 95.25 475 LYS A CA 1
ATOM 3727 C C . LYS A 1 475 ? -10.591 -13.852 28.387 1.00 95.25 475 LYS A C 1
ATOM 3729 O O . LYS A 1 475 ? -11.735 -13.534 28.062 1.00 95.25 475 LYS A O 1
ATOM 3734 N N . VAL A 1 476 ? -9.527 -13.374 27.737 1.00 96.38 476 VAL A N 1
ATOM 3735 C CA . VAL A 1 476 ? -9.599 -12.418 26.626 1.00 96.38 476 VAL A CA 1
ATOM 3736 C C . VAL A 1 476 ? -8.728 -12.882 25.459 1.00 96.38 476 VAL A C 1
ATOM 3738 O O . VAL A 1 476 ? -7.517 -13.048 25.602 1.00 96.38 476 VAL A O 1
ATOM 3741 N N . ARG A 1 477 ? -9.317 -13.027 24.268 1.00 96.12 477 ARG A N 1
ATOM 3742 C CA . ARG A 1 477 ? -8.595 -13.388 23.036 1.00 96.12 477 ARG A CA 1
ATOM 3743 C C . ARG A 1 477 ? -8.738 -12.314 21.963 1.00 96.12 477 ARG A C 1
ATOM 3745 O O . ARG A 1 477 ? -9.827 -11.800 21.725 1.00 96.12 477 ARG A O 1
ATOM 3752 N N . LEU A 1 478 ? -7.626 -11.989 21.306 1.00 96.00 478 LEU A N 1
ATOM 3753 C CA . LEU A 1 478 ? -7.590 -11.146 20.111 1.00 96.00 478 LEU A CA 1
ATOM 3754 C C . LEU A 1 478 ? -7.247 -12.027 18.910 1.00 96.00 478 LEU A C 1
ATOM 3756 O O . LEU A 1 478 ? -6.273 -12.773 18.970 1.00 96.00 478 LEU A O 1
ATOM 3760 N N . SER A 1 479 ? -8.031 -11.934 17.837 1.00 94.69 479 SER A N 1
ATOM 3761 C CA . SER A 1 479 ? -7.913 -12.813 16.671 1.00 94.69 479 SER A CA 1
ATOM 3762 C C . SER A 1 479 ? -7.938 -12.017 15.357 1.00 94.69 479 SER A C 1
ATOM 3764 O O . SER A 1 479 ? -8.961 -11.473 14.930 1.00 94.69 479 SER A O 1
ATOM 3766 N N . TRP A 1 480 ? -6.783 -11.915 14.695 1.00 94.25 480 TRP A N 1
ATOM 3767 C CA . TRP A 1 480 ? -6.568 -11.070 13.510 1.00 94.25 480 TRP A CA 1
ATOM 3768 C C . TRP A 1 480 ? -6.548 -11.886 12.214 1.00 94.25 480 TRP A C 1
ATOM 3770 O O . TRP A 1 480 ? -5.544 -11.932 11.503 1.00 94.25 480 TRP A O 1
ATOM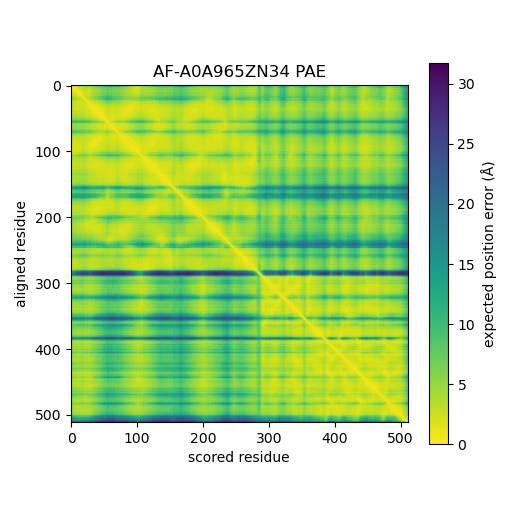 3780 N N . LEU A 1 481 ? -7.665 -12.543 11.904 1.00 89.56 481 LEU A N 1
ATOM 3781 C CA . LEU A 1 481 ? -7.735 -13.513 10.805 1.00 89.56 481 LEU A CA 1
ATOM 3782 C C . LEU A 1 481 ? -8.212 -12.913 9.472 1.00 89.56 481 LEU A C 1
ATOM 3784 O O . LEU A 1 481 ? -7.967 -13.476 8.406 1.00 89.56 481 LEU A O 1
ATOM 3788 N N . GLY A 1 482 ? -8.857 -11.742 9.496 1.00 88.56 482 GLY A N 1
ATOM 3789 C CA . GLY A 1 482 ? -9.407 -11.119 8.291 1.00 88.56 482 GLY A CA 1
ATOM 3790 C C . GLY A 1 482 ? -10.595 -11.882 7.693 1.00 88.56 482 GLY A C 1
ATOM 3791 O O . GLY A 1 482 ? -11.166 -12.774 8.305 1.00 88.56 482 GLY A O 1
ATOM 3792 N N . VAL A 1 483 ? -10.993 -11.517 6.472 1.00 85.56 483 VAL A N 1
ATOM 3793 C CA . VAL A 1 483 ? -12.259 -11.973 5.853 1.00 85.56 483 VAL A CA 1
ATOM 3794 C C . VAL A 1 483 ? -12.334 -13.487 5.631 1.00 85.56 483 VAL A C 1
ATOM 3796 O O . VAL A 1 483 ? -13.419 -14.059 5.607 1.00 85.56 483 VAL A O 1
ATOM 3799 N N . GLN A 1 484 ? -11.196 -14.151 5.447 1.00 83.69 484 GLN A N 1
ATOM 3800 C CA . GLN A 1 484 ? -11.146 -15.598 5.205 1.00 83.69 484 GLN A CA 1
ATOM 3801 C C . GLN A 1 484 ? -11.042 -16.415 6.495 1.00 83.69 484 GLN A C 1
ATOM 3803 O O . GLN A 1 484 ? -11.078 -17.641 6.453 1.00 83.69 484 GLN A O 1
ATOM 3808 N N . GLY A 1 485 ? -10.943 -15.731 7.632 1.00 87.38 485 GLY A N 1
ATOM 3809 C CA . GLY A 1 485 ? -10.704 -16.315 8.936 1.00 87.38 485 GLY A CA 1
ATOM 3810 C C . GLY A 1 485 ? -11.912 -16.933 9.619 1.00 87.38 485 GLY A C 1
ATOM 3811 O O . GLY A 1 485 ? -11.748 -17.447 10.713 1.00 87.38 485 GLY A O 1
ATOM 3812 N N . THR A 1 486 ? -13.118 -16.879 9.042 1.00 91.88 486 THR A N 1
ATOM 3813 C CA . THR A 1 486 ? -14.349 -17.285 9.749 1.00 91.88 486 THR A CA 1
ATOM 3814 C C . THR A 1 486 ? -14.309 -18.736 10.232 1.00 91.88 486 THR A C 1
ATOM 3816 O O . THR A 1 486 ? -14.670 -18.998 11.372 1.00 91.88 486 THR A O 1
ATOM 3819 N N . ALA A 1 487 ? -13.832 -19.672 9.404 1.00 91.81 487 ALA A N 1
ATOM 3820 C CA . ALA A 1 487 ? -13.738 -21.081 9.796 1.00 91.81 487 ALA A CA 1
ATOM 3821 C C . ALA A 1 487 ? -12.720 -21.291 10.928 1.00 91.81 487 ALA A C 1
ATOM 3823 O O . ALA A 1 487 ? -13.027 -21.946 11.917 1.00 91.81 487 ALA A O 1
ATOM 3824 N N . GLN A 1 488 ? -11.540 -20.675 10.809 1.00 92.38 488 GLN A N 1
ATOM 3825 C CA . GLN A 1 488 ? -10.511 -20.725 11.848 1.00 92.38 488 GLN A CA 1
ATOM 3826 C C . GLN A 1 488 ? -10.982 -20.055 13.148 1.00 92.38 488 GLN A C 1
ATOM 3828 O O . GLN A 1 488 ? -10.716 -20.574 14.223 1.00 92.38 488 GLN A O 1
ATOM 3833 N N . LEU A 1 489 ? -11.727 -18.949 13.061 1.00 95.44 489 LEU A N 1
ATOM 3834 C CA . LEU A 1 489 ? -12.320 -18.288 14.222 1.00 95.44 489 LEU A CA 1
ATOM 3835 C C . LEU A 1 489 ? -13.326 -19.200 14.932 1.00 95.44 489 LEU A C 1
ATOM 3837 O O . LEU A 1 489 ? -13.374 -19.194 16.154 1.00 95.44 489 LEU A O 1
ATOM 3841 N N . GLY A 1 490 ? -14.101 -19.991 14.182 1.00 95.62 490 GLY A N 1
ATOM 3842 C CA . GLY A 1 490 ? -14.970 -21.026 14.747 1.00 95.62 490 GLY A CA 1
ATOM 3843 C C . GLY A 1 490 ? -14.186 -22.043 15.579 1.00 95.62 490 GLY A C 1
ATOM 3844 O O . GLY A 1 490 ? -14.540 -22.295 16.724 1.00 95.62 490 GLY A O 1
ATOM 3845 N N . THR A 1 491 ? -13.066 -22.544 15.051 1.00 95.50 491 THR A N 1
ATOM 3846 C CA . THR A 1 491 ? -12.170 -23.442 15.799 1.00 95.50 491 THR A CA 1
ATOM 3847 C C . THR A 1 491 ? -11.568 -22.761 17.034 1.00 95.50 491 THR A C 1
ATOM 3849 O O . THR A 1 491 ? -11.575 -23.348 18.110 1.00 95.50 491 THR A O 1
ATOM 3852 N N . GLU A 1 492 ? -11.114 -21.506 16.927 1.00 95.94 492 GLU A N 1
ATOM 3853 C CA . GLU A 1 492 ? -10.591 -20.744 18.075 1.00 95.94 492 GLU A CA 1
ATOM 3854 C C . GLU A 1 492 ? -11.658 -20.512 19.160 1.00 95.94 492 GLU A C 1
ATOM 3856 O O . GLU A 1 492 ? -11.329 -20.480 20.346 1.00 95.94 492 GLU A O 1
ATOM 3861 N N . ILE A 1 493 ? -12.933 -20.364 18.779 1.00 96.25 493 ILE A N 1
ATOM 3862 C CA . ILE A 1 493 ? -14.056 -20.281 19.723 1.00 96.25 493 ILE A CA 1
ATOM 3863 C C . ILE A 1 493 ? -14.220 -21.609 20.460 1.00 96.25 493 ILE A C 1
ATOM 3865 O O . ILE A 1 493 ? -14.243 -21.597 21.686 1.00 96.25 493 ILE A O 1
ATOM 3869 N N . GLU A 1 494 ? -14.290 -22.736 19.749 1.00 94.81 494 GLU A N 1
ATOM 3870 C CA . GLU A 1 494 ? -14.451 -24.068 20.354 1.00 94.81 494 GLU A CA 1
ATOM 3871 C C . GLU A 1 494 ? -13.301 -24.397 21.322 1.00 94.81 494 GLU A C 1
ATOM 3873 O O . GLU A 1 494 ? -13.528 -24.830 22.455 1.00 94.81 494 GLU A O 1
ATOM 3878 N N . GLU A 1 495 ? -12.057 -24.123 20.916 1.00 95.25 495 GLU A N 1
ATOM 3879 C CA . GLU A 1 495 ? -10.874 -24.281 21.769 1.00 95.25 495 GLU A CA 1
ATOM 3880 C C . GLU A 1 495 ? -10.954 -23.397 23.019 1.00 95.25 495 GLU A C 1
ATOM 3882 O O . GLU A 1 495 ? -10.612 -23.826 24.126 1.00 95.25 495 GLU A O 1
ATOM 3887 N N . PHE A 1 496 ? -11.428 -22.160 22.861 1.00 96.00 496 PHE A N 1
ATOM 3888 C CA . PHE A 1 496 ? -11.558 -21.233 23.974 1.00 96.00 496 PHE A CA 1
ATOM 3889 C C . PHE A 1 496 ? -12.692 -21.620 24.930 1.00 96.00 496 PHE A C 1
ATOM 3891 O O . PHE A 1 496 ? -12.516 -21.518 26.142 1.00 96.00 496 PHE A O 1
ATOM 3898 N N . GLN A 1 497 ? -13.812 -22.138 24.422 1.00 93.38 497 GLN A N 1
ATOM 3899 C CA . GLN A 1 497 ? -14.886 -22.704 25.245 1.00 93.38 497 GLN A CA 1
ATOM 3900 C C . GLN A 1 497 ? -14.379 -23.867 26.089 1.00 93.38 497 GLN A C 1
ATOM 3902 O O . GLN A 1 497 ? -14.600 -23.899 27.298 1.00 93.38 497 GLN A O 1
ATOM 3907 N N . HIS A 1 498 ? -13.645 -24.792 25.469 1.00 92.88 498 HIS A N 1
ATOM 3908 C CA . HIS A 1 498 ? -13.056 -25.921 26.178 1.00 92.88 498 HIS A CA 1
ATOM 3909 C C . HIS A 1 498 ? -12.095 -25.450 27.278 1.00 92.88 498 HIS A C 1
ATOM 3911 O O . HIS A 1 498 ? -12.143 -25.956 28.398 1.00 92.88 498 HIS A O 1
ATOM 3917 N N . TYR A 1 499 ? -11.255 -24.452 26.985 1.00 93.94 499 TYR A N 1
ATOM 3918 C CA . TYR A 1 499 ? -10.349 -23.852 27.965 1.00 93.94 499 TYR A CA 1
ATOM 3919 C C . TYR A 1 499 ? -11.090 -23.245 29.168 1.00 93.94 499 TYR A C 1
ATOM 3921 O O . TYR A 1 499 ? -10.716 -23.515 30.308 1.00 93.94 499 TYR A O 1
ATOM 3929 N N . LEU A 1 500 ? -12.140 -22.452 28.928 1.00 92.94 500 LEU A N 1
ATOM 3930 C CA . LEU A 1 500 ? -12.911 -21.805 29.995 1.00 92.94 500 LEU A CA 1
ATOM 3931 C C . LEU A 1 500 ? -13.628 -22.827 30.883 1.00 92.94 500 LEU A C 1
ATOM 3933 O O . LEU A 1 500 ? -13.575 -22.703 32.101 1.00 92.94 500 LEU A O 1
ATOM 3937 N N . HIS A 1 501 ? -14.210 -23.867 30.282 1.00 89.94 501 HIS A N 1
ATOM 3938 C CA . HIS A 1 501 ? -14.867 -24.944 31.022 1.00 89.94 501 HIS A CA 1
ATOM 3939 C C . HIS A 1 501 ? -13.896 -25.672 31.967 1.00 89.94 501 HIS A C 1
ATOM 3941 O O . HIS A 1 501 ? -14.219 -25.916 33.124 1.00 89.94 501 HIS A O 1
ATOM 3947 N N . HIS A 1 502 ? -12.678 -25.983 31.507 1.00 87.19 502 HIS A N 1
ATOM 3948 C CA . HIS A 1 502 ? -11.670 -26.646 32.347 1.00 87.19 502 HIS A CA 1
ATOM 3949 C C . HIS A 1 502 ? -11.172 -25.743 33.480 1.00 87.19 502 HIS A C 1
ATOM 3951 O O . HIS A 1 502 ? -10.957 -26.213 34.595 1.00 87.19 502 HIS A O 1
ATOM 3957 N N . ALA A 1 503 ? -11.000 -24.446 33.209 1.00 83.00 503 ALA A N 1
ATOM 3958 C CA . ALA A 1 503 ? -10.589 -23.487 34.228 1.00 83.00 503 ALA A CA 1
ATOM 3959 C C . ALA A 1 503 ? -11.633 -23.365 35.354 1.00 83.00 503 ALA A C 1
ATOM 3961 O O . ALA A 1 503 ? -11.261 -23.270 36.521 1.00 83.00 503 ALA A O 1
ATOM 3962 N N . GLU A 1 504 ? -12.927 -23.416 35.019 1.00 79.00 504 GLU A N 1
ATOM 3963 C CA . GLU A 1 504 ? -14.014 -23.418 36.006 1.00 79.00 504 GLU A CA 1
ATOM 3964 C C . GLU A 1 504 ? -14.043 -24.699 36.851 1.00 79.00 504 GLU A C 1
ATOM 3966 O O . GLU A 1 504 ? -14.239 -24.627 38.064 1.00 79.00 504 GLU A O 1
ATOM 3971 N N . GLU A 1 505 ? -13.803 -25.867 36.247 1.00 80.00 505 GLU A N 1
ATOM 3972 C CA . GLU A 1 505 ? -13.722 -27.140 36.978 1.00 80.00 505 GLU A CA 1
ATOM 3973 C C . GLU A 1 505 ? -12.536 -27.180 37.954 1.00 80.00 505 GLU A C 1
ATOM 3975 O O . GLU A 1 505 ? -12.684 -27.650 39.084 1.00 80.00 505 GLU A O 1
ATOM 3980 N N . GLU A 1 506 ? -11.369 -26.666 37.553 1.00 74.75 506 GLU A N 1
ATOM 3981 C CA . GLU A 1 506 ? -10.202 -26.562 38.437 1.00 74.75 506 GLU A CA 1
ATOM 3982 C C . GLU A 1 506 ? -10.455 -25.589 39.597 1.00 74.75 506 GLU A C 1
ATOM 3984 O O . GLU A 1 506 ? -10.146 -25.908 40.748 1.00 74.75 506 GLU A O 1
ATOM 3989 N N . GLU A 1 507 ? -11.055 -24.428 39.326 1.00 75.50 507 GLU A N 1
ATOM 3990 C CA . GLU A 1 507 ? -11.391 -23.443 40.359 1.00 75.50 507 GLU A CA 1
ATOM 3991 C C . GLU A 1 507 ? -12.434 -24.003 41.346 1.00 75.50 507 GLU A C 1
ATOM 3993 O O . GLU A 1 507 ? -12.312 -23.786 42.549 1.00 75.50 507 GLU A O 1
ATOM 3998 N N . ALA A 1 508 ? -13.391 -24.811 40.872 1.00 74.19 508 ALA A N 1
ATOM 3999 C CA . ALA A 1 508 ? -14.366 -25.508 41.714 1.00 74.19 508 ALA A CA 1
ATOM 4000 C C . ALA A 1 508 ? -13.778 -26.682 42.524 1.00 74.19 508 ALA A C 1
ATOM 4002 O O . ALA A 1 508 ? -14.329 -27.044 43.563 1.00 74.19 508 ALA A O 1
ATOM 4003 N N . TYR A 1 509 ? -12.694 -27.307 42.054 1.00 71.00 509 TYR A N 1
ATOM 4004 C CA . TYR A 1 509 ? -12.040 -28.423 42.746 1.00 71.00 509 TYR A CA 1
ATOM 4005 C C . TYR A 1 509 ? -11.034 -27.960 43.814 1.00 71.00 509 TYR A C 1
ATOM 4007 O O . TYR A 1 509 ? -10.844 -28.651 44.818 1.00 71.00 509 TYR A O 1
ATOM 4015 N N . TYR A 1 510 ? -10.378 -26.813 43.603 1.00 66.19 510 TYR A N 1
ATOM 4016 C CA . TYR A 1 510 ? -9.332 -26.285 44.490 1.00 66.19 510 TYR A CA 1
ATOM 4017 C C . TYR A 1 510 ? -9.747 -25.074 45.346 1.00 66.19 510 TYR A C 1
ATOM 4019 O O . TYR A 1 510 ? -9.009 -24.738 46.279 1.00 66.19 510 TYR A O 1
ATOM 4027 N N . GLY A 1 511 ? -10.865 -24.411 45.031 1.00 50.47 511 GLY A N 1
ATOM 4028 C CA . GLY A 1 511 ? -11.455 -23.308 45.807 1.00 50.47 511 GLY A CA 1
ATOM 4029 C C . GLY A 1 511 ? -12.414 -23.783 46.890 1.00 50.47 511 GLY A C 1
ATOM 4030 O O . GLY A 1 511 ? -12.486 -23.086 47.931 1.00 50.47 511 GLY A O 1
#

Mean predicted aligned error: 6.5 Å

Solvent-accessible surface area (backbone atoms only — not comparable to full-atom values): 27018 Å² total; per-residue (Å²): 110,55,71,56,48,35,52,48,51,52,51,51,50,52,59,41,51,75,82,25,58,61,77,50,27,61,82,58,30,24,68,9,44,26,53,47,25,47,53,51,27,52,55,35,46,56,57,51,55,75,64,51,39,54,33,77,84,35,23,35,57,27,51,50,43,32,39,63,79,34,35,87,55,40,16,31,39,54,14,35,28,53,51,29,49,49,52,23,53,51,26,48,51,52,38,55,53,46,35,58,38,69,67,57,34,39,72,68,32,30,64,46,44,48,51,46,55,62,45,54,53,34,51,50,54,28,50,55,41,54,47,46,60,50,35,15,42,60,20,48,48,53,50,46,52,50,22,50,39,53,49,66,46,92,78,63,94,64,60,58,39,62,44,62,67,38,71,86,62,50,52,43,65,55,44,44,47,46,51,49,47,41,54,48,34,50,53,51,36,50,55,48,48,51,58,34,48,72,70,38,63,87,62,62,60,67,45,47,67,69,46,47,51,50,54,51,50,50,44,50,50,45,13,69,76,57,57,66,75,81,62,62,70,52,51,61,94,53,88,78,85,82,72,91,76,54,81,80,80,48,61,60,57,65,39,33,75,75,67,29,39,65,56,42,48,52,50,55,51,48,50,52,51,50,63,54,49,50,47,74,49,93,63,93,64,70,80,77,70,44,49,56,45,64,33,75,88,47,33,81,40,83,53,47,35,42,77,51,32,64,61,67,21,38,47,78,43,75,33,94,80,50,81,101,39,39,24,69,45,62,42,68,75,37,44,78,47,44,31,36,32,30,18,30,30,78,49,52,36,77,84,61,95,59,100,64,78,65,36,21,36,33,24,69,97,58,37,67,51,56,51,49,53,50,52,52,52,44,43,69,65,44,76,48,74,78,51,34,33,39,36,37,14,9,75,67,11,24,60,42,77,80,62,52,51,54,36,29,33,53,46,71,37,72,31,46,27,30,62,30,41,49,44,55,47,45,39,50,75,68,64,61,27,69,30,38,39,40,31,20,28,25,57,75,55,30,86,70,68,44,38,59,62,52,41,49,28,11,59,76,59,77,32,82,57,46,40,59,88,86,51,67,62,90,40,49,45,80,44,56,54,10,64,82,21,38,68,60,50,51,52,53,47,54,55,48,44,54,52,51,45,52,53,51,54,51,50,68,73,77,106

Radius of gyration: 28.85 Å; Cα contacts (8 Å, |Δi|>4): 784; chains: 1; bounding box: 66×57×87 Å

Secondary structure (DSSP, 8-state):
-HHHHHHHHHHHHHHHHHHS-GGG-GGGGHHHHHHHHHHHHHHHHHHHHHH---SHHHHHHHHHHHHHTTIIIIIHHHHHHHHHHHHHHHHHHHHHHHHHHTTTTSGGGHHHHHHHHHHHHHHHHHHHHHHHTT-BHHHHHHHHHHHHHHHTSTT-SS-GGGGGSSGGG--HHHHHHHHHHHHHHHHHHHHHHHHHHHTSTT---S--HHHHHHHHHHHHHHHHHS-----SBP-TTS--------TTT-THHHHHHHH-HHHHHHHHHHHHHHHHHGGGS-----S-PPPPEE-TTT-----HHHHT-TT--EEEEE-SSSTT-EEEEE-TTT-----HHHHH-GGG-TT---SS---SEEBTTB-HHHHHHHHHHHHHT--SSSPPEEEEEETTSS-GGGG-BTTEEEEEES-GGGS-HHHHHHHHHTTS-SEEEEE-SPTT--TTSSHHHHHHHHHHTSSSSPPPTTS-STTEEEE---TT-HHHHHHHHHHHHHHHHHHHHHHHHH-

Foldseek 3Di:
DLLVLLVVLVVLQVVQVVVDPLQQRVLLCLQLLLLLLLVLLLVLVVVLVVQADLWPVGQQVSLVCLCPVVVVCSLLSQLLNLVSLLSSLVSLVSVLSNCSSLVNCAFLNVVLQLLSLVLNVLSLLLNLLVLCSNQFLSNLLSQLLVQQLCQVPPPDPDRSNVCLQAPVSDGSVVSVVSSVSSNVSSVVSVVSSVVSQVQFFPRNNHRDPVNSVVVSVVSSVCCVVPGDDGHHHDGSVDDDDDDDDDDRNCVLSVVCVPVNSVVSCCVSVVVSVCSSCVNVPPDPDPDQQFFKDFDLVQFQQPCQLCVQQRQNQKDWDCRPPDPPTIAIDGRSSRGPLLQLSLLQFPLLQPPDPDPDSDTRIAGVVGGSRVVLVLLLVQLVQQDDDDQAEEEEEAPFFAPQVVLDDSRYGYDYDNALSNHHLSNVVVCCVVPSHLAYEYEYAAPSNHPSSCSLVQVVCQDVVVGPPHNDPPPPVLRYYYYHHGHVCHVVVSVVVVVSRVVSVVVVVVVVVPD